Protein AF-A0A8I0BB56-F1 (afdb_monomer_lite)

Foldseek 3Di:
DDDDPDPPLDDCPPVDDPVLVVVLLVLQQVAFLVLVCPDDLSVVLSVVCVVVVNTTRNSLSVDDLVNVCPDPPDDPSSSVSSVVSNVVCVVCVVVSSVCCVLAPAQDAPPVRVVVVVVVPDDPPPDDDDDDDDDDPVVLLVVLLVLLQVLLVRVVVLLNSLLNHDVPCSLLSCCVWQVVDDLVVSCVVVVHPDSVVSCCCVPVLPLVCQLVQHQRSSYGYDPVSNVSLQVSLVLQAFAFLVSNPSHDGGDSQSSVVSSQKHWLADDPPDLQADGIGIHHNVQSVVVVVLSVLLSVVLLLDLDFDALVVSLVPDDPVCSVVSVSNLVRRPQWDQDPRHIHGNLLSRDDPLSNLSNVQVVVAPDWAFPVRSQVVSCVRNVDGDPDDDPCVSCVSPVQWDDDPNGTIHRHDPVPDD

Sequence (413 aa):
MYHTLFPDFFSFDDGRSQEQALRLNEALQQVELALLDTHAERRAVLRRLAALGVTNAWQLLQLQHEEVAEWPGVGPAFLSVLDEMREEVHRAPEQLVDTWRREWATLTFPDDMEEETHIALSDADSAEEVPEKKSTDTEHECLSAEACEVERTLAALLHTLLHRRPVGAGVLRRYFLEGLPVSTIVRVEGLASRAAVHRVVDRQCLRPLLSGEALHGLQLSAAFLAKLEQLRGRLMFCPSTVLERLHTMLPERFLRFLHLTLLCRTTAETQWGGDLIVPRHAVLRARRLLRHTMQQLQWQPDFVKGTHLAAQLHSSDASWLQPLLHRHPWVERNAEGYRLRSEQLQYDVCRTARILCDAAGVPCSLQEVRFAYECRYLERPKRLSLSGVQARFPQISTEDDRLWQWKNTSDAP

Structure (mmCIF, N/CA/C/O backbone):
data_AF-A0A8I0BB56-F1
#
_entry.id   AF-A0A8I0BB56-F1
#
loop_
_atom_site.group_PDB
_atom_site.id
_atom_site.type_symbol
_atom_site.label_atom_id
_atom_site.label_alt_id
_atom_site.label_comp_id
_atom_site.label_asym_id
_atom_site.label_entity_id
_atom_site.label_seq_id
_atom_site.pdbx_PDB_ins_code
_atom_site.Cartn_x
_atom_site.Cartn_y
_atom_site.Cartn_z
_atom_site.occupancy
_atom_site.B_iso_or_equiv
_atom_site.auth_seq_id
_atom_site.auth_comp_id
_atom_site.auth_asym_id
_atom_site.auth_atom_id
_atom_site.pdbx_PDB_model_num
ATOM 1 N N . MET A 1 1 ? -3.321 14.344 64.782 1.00 32.84 1 MET A N 1
ATOM 2 C CA . MET A 1 1 ? -3.413 13.520 63.561 1.00 32.84 1 MET A CA 1
ATOM 3 C C . MET A 1 1 ? -3.124 14.442 62.397 1.00 32.84 1 MET A C 1
ATOM 5 O O . MET A 1 1 ? -3.827 15.430 62.249 1.00 32.84 1 MET A O 1
ATOM 9 N N . TYR A 1 2 ? -2.012 14.221 61.701 1.00 26.52 2 TYR A N 1
ATOM 10 C CA . TYR A 1 2 ? -1.598 15.056 60.577 1.00 26.52 2 TYR A CA 1
ATOM 11 C C . TYR A 1 2 ? -2.437 14.688 59.353 1.00 26.52 2 TYR A C 1
ATOM 13 O O . TYR A 1 2 ? -2.453 13.528 58.958 1.00 26.52 2 TYR A O 1
ATOM 21 N N . HIS A 1 3 ? -3.136 15.672 58.790 1.00 28.61 3 HIS A N 1
ATOM 22 C CA . HIS A 1 3 ? -3.722 15.585 57.458 1.00 28.61 3 HIS A CA 1
ATOM 23 C C . HIS A 1 3 ? -2.579 15.573 56.435 1.00 28.61 3 HIS A C 1
ATOM 25 O O . HIS A 1 3 ? -1.840 16.554 56.325 1.00 28.61 3 HIS A O 1
ATOM 31 N N . THR A 1 4 ? -2.408 14.473 55.709 1.00 31.55 4 THR A N 1
ATOM 32 C CA . THR A 1 4 ? -1.645 14.465 54.460 1.00 31.55 4 THR A CA 1
ATOM 33 C C . THR A 1 4 ? -2.432 15.283 53.429 1.00 31.55 4 THR A C 1
ATOM 35 O O . THR A 1 4 ? -3.632 15.104 53.252 1.00 31.55 4 THR A O 1
ATOM 38 N N . LEU A 1 5 ? -1.769 16.254 52.789 1.00 31.20 5 LEU A N 1
ATOM 39 C CA . LEU A 1 5 ? -2.346 17.193 51.806 1.00 31.20 5 LEU A CA 1
ATOM 40 C C . LEU A 1 5 ? -2.706 16.541 50.456 1.00 31.20 5 LEU A C 1
ATOM 42 O O . LEU A 1 5 ? -3.017 17.238 49.494 1.00 31.20 5 LEU A O 1
ATOM 46 N N . PHE A 1 6 ? -2.671 15.215 50.388 1.00 39.22 6 PHE A N 1
ATOM 47 C CA . PHE A 1 6 ? -3.023 14.431 49.219 1.00 39.22 6 PHE A CA 1
ATOM 48 C C . PHE A 1 6 ? -3.927 13.304 49.702 1.00 39.22 6 PHE A C 1
ATOM 50 O O . PHE A 1 6 ? -3.526 12.575 50.609 1.00 39.22 6 PHE A O 1
ATOM 57 N N . PRO A 1 7 ? -5.152 13.176 49.175 1.00 39.34 7 PRO A N 1
ATOM 58 C CA . PRO A 1 7 ? -5.977 12.046 49.534 1.00 39.34 7 PRO A CA 1
ATOM 59 C C . PRO A 1 7 ? -5.348 10.780 48.933 1.00 39.34 7 PRO A C 1
ATOM 61 O O . PRO A 1 7 ? -5.180 10.667 47.717 1.00 39.34 7 PRO A O 1
ATOM 64 N N . ASP A 1 8 ? -4.953 9.867 49.819 1.00 43.56 8 ASP A N 1
ATOM 65 C CA . ASP A 1 8 ? -4.292 8.588 49.548 1.00 43.56 8 ASP A CA 1
ATOM 66 C C . ASP A 1 8 ? -5.237 7.605 48.817 1.00 43.56 8 ASP A C 1
ATOM 68 O O . ASP A 1 8 ? -5.631 6.579 49.360 1.00 43.56 8 ASP A O 1
ATOM 72 N N . PHE A 1 9 ? -5.657 7.916 47.585 1.00 48.09 9 PHE A N 1
ATOM 73 C CA . PHE A 1 9 ? -6.531 7.032 46.789 1.00 48.09 9 PHE A CA 1
ATOM 74 C C . PHE A 1 9 ? -5.767 5.951 46.009 1.00 48.09 9 PHE A C 1
ATOM 76 O O . PHE A 1 9 ? -6.358 4.963 45.580 1.00 48.09 9 PHE A O 1
ATOM 83 N N . PHE A 1 10 ? -4.452 6.112 45.875 1.00 45.22 10 PHE A N 1
ATOM 84 C CA . PHE A 1 10 ? -3.516 5.077 45.451 1.00 45.22 10 PHE A CA 1
ATOM 85 C C . PHE A 1 10 ? -2.327 5.149 46.404 1.00 45.22 10 PHE A C 1
ATOM 87 O O . PHE A 1 10 ? -1.354 5.855 46.137 1.00 45.22 10 PHE A O 1
ATOM 94 N N . SER A 1 11 ? -2.423 4.477 47.554 1.00 43.72 11 SER A N 1
ATOM 95 C CA . SER A 1 11 ? -1.233 4.195 48.349 1.00 43.72 11 SER A CA 1
ATOM 96 C C . SER A 1 11 ? -0.202 3.528 47.435 1.00 43.72 11 SER A C 1
ATOM 98 O O . SER A 1 11 ? -0.534 2.704 46.579 1.00 43.72 11 SER A O 1
ATOM 100 N N . PHE A 1 12 ? 1.053 3.947 47.562 1.00 48.66 12 PHE A N 1
ATOM 101 C CA . PHE A 1 12 ? 2.205 3.482 46.787 1.00 48.66 12 PHE A CA 1
ATOM 102 C C . PHE A 1 12 ? 2.574 2.012 47.093 1.00 48.66 12 PHE A C 1
ATOM 104 O O . PHE A 1 12 ? 3.752 1.673 47.186 1.00 48.66 12 PHE A O 1
ATOM 111 N N . ASP A 1 13 ? 1.591 1.134 47.287 1.00 45.81 13 ASP A N 1
ATOM 112 C CA . ASP A 1 13 ? 1.791 -0.191 47.876 1.00 45.81 13 ASP A CA 1
ATOM 113 C C . ASP A 1 13 ? 2.403 -1.215 46.901 1.00 45.81 13 ASP A C 1
ATOM 115 O O . ASP A 1 13 ? 2.943 -2.221 47.349 1.00 45.81 13 ASP A O 1
ATOM 119 N N . ASP A 1 14 ? 2.452 -0.920 45.594 1.00 48.44 14 ASP A N 1
ATOM 120 C CA . ASP A 1 14 ? 2.966 -1.836 44.557 1.00 48.44 14 ASP A CA 1
ATOM 121 C C . ASP A 1 14 ? 4.211 -1.313 43.806 1.00 48.44 14 ASP A C 1
ATOM 123 O O . ASP A 1 14 ? 4.404 -1.591 42.623 1.00 48.44 14 ASP A O 1
ATOM 127 N N . GLY A 1 15 ? 5.068 -0.505 44.443 1.00 53.84 15 GLY A N 1
ATOM 128 C CA . GLY A 1 15 ? 6.354 -0.098 43.841 1.00 53.84 15 GLY A CA 1
ATOM 129 C C . GLY A 1 15 ? 6.249 0.791 42.589 1.00 53.84 15 GLY A C 1
ATOM 130 O O . GLY A 1 15 ? 7.219 0.919 41.841 1.00 53.84 15 GLY A O 1
ATOM 131 N N . ARG A 1 16 ? 5.086 1.413 42.358 1.00 60.41 16 ARG A N 1
ATOM 132 C CA . ARG A 1 16 ? 4.836 2.337 41.240 1.00 60.41 16 ARG A CA 1
ATOM 133 C C . ARG A 1 16 ? 5.519 3.687 41.464 1.00 60.41 16 ARG A C 1
ATOM 135 O O . ARG A 1 16 ? 5.542 4.205 42.582 1.00 60.41 16 ARG A O 1
ATOM 142 N N . SER A 1 17 ? 6.025 4.296 40.392 1.00 69.88 17 SER A N 1
ATOM 143 C CA . SER A 1 17 ? 6.533 5.670 40.453 1.00 69.88 17 SER A CA 1
ATOM 144 C C . SER A 1 17 ? 5.382 6.683 40.546 1.00 69.88 17 SER A C 1
ATOM 146 O O . SER A 1 17 ? 4.260 6.431 40.102 1.00 69.88 17 SER A O 1
ATOM 148 N N . GLN A 1 18 ? 5.658 7.866 41.098 1.00 68.50 18 GLN A N 1
ATOM 149 C CA . GLN A 1 18 ? 4.681 8.959 41.179 1.00 68.50 18 GLN A CA 1
ATOM 150 C C . GLN A 1 18 ? 4.145 9.368 39.794 1.00 68.50 18 GLN A C 1
ATOM 152 O O . GLN A 1 18 ? 2.964 9.674 39.650 1.00 68.50 18 GLN A O 1
ATOM 157 N N . GLU A 1 19 ? 4.992 9.321 38.765 1.00 71.75 19 GLU A N 1
ATOM 158 C CA . GLU A 1 19 ? 4.602 9.620 37.384 1.00 71.75 19 GLU A CA 1
ATOM 159 C C . GLU A 1 19 ? 3.628 8.580 36.817 1.00 71.75 19 GLU A C 1
ATOM 161 O O . GLU A 1 19 ? 2.664 8.941 36.144 1.00 71.75 19 GLU A O 1
ATOM 166 N N . GLN A 1 20 ? 3.833 7.296 37.125 1.00 69.50 20 GLN A N 1
ATOM 167 C CA . GLN A 1 20 ? 2.935 6.221 36.696 1.00 69.50 20 GLN A CA 1
ATOM 168 C C . GLN A 1 20 ? 1.544 6.366 37.327 1.00 69.50 20 GLN A C 1
ATOM 170 O O . GLN A 1 20 ? 0.538 6.212 36.636 1.00 69.50 20 GLN A O 1
ATOM 175 N N . ALA A 1 21 ? 1.476 6.719 38.614 1.00 69.81 21 ALA A N 1
ATOM 176 C CA . ALA A 1 21 ? 0.208 6.937 39.310 1.00 69.81 21 ALA A CA 1
ATOM 177 C C . ALA A 1 21 ? -0.572 8.140 38.746 1.00 69.81 21 ALA A C 1
ATOM 179 O O . ALA A 1 21 ? -1.786 8.059 38.565 1.00 69.81 21 ALA A O 1
ATOM 180 N N . LEU A 1 22 ? 0.115 9.242 38.418 1.00 77.81 22 LEU A N 1
ATOM 181 C CA . LEU A 1 22 ? -0.515 10.412 37.796 1.00 77.81 22 LEU A CA 1
ATOM 182 C C . LEU A 1 22 ? -1.106 10.077 36.420 1.00 77.81 22 LEU A C 1
ATOM 184 O O . LEU A 1 22 ? -2.276 10.372 36.181 1.00 77.81 22 LEU A O 1
ATOM 188 N N . ARG A 1 23 ? -0.349 9.383 35.561 1.00 75.62 23 ARG A N 1
ATOM 189 C CA . ARG A 1 23 ? -0.828 8.954 34.234 1.00 75.62 23 ARG A CA 1
ATOM 190 C C . ARG A 1 23 ? -2.027 8.012 34.322 1.00 75.62 23 ARG A C 1
ATOM 192 O O . ARG A 1 23 ? -2.961 8.124 33.532 1.00 75.62 23 ARG A O 1
ATOM 199 N N . LEU A 1 24 ? -2.024 7.092 35.288 1.00 80.62 24 LEU A N 1
ATOM 200 C CA . LEU A 1 24 ? -3.152 6.189 35.512 1.00 80.62 24 LEU A CA 1
ATOM 201 C C . LEU A 1 24 ? -4.412 6.961 35.928 1.00 80.62 24 LEU A C 1
ATOM 203 O O . LEU A 1 24 ? -5.495 6.691 35.413 1.00 80.62 24 LEU A O 1
ATOM 207 N N . ASN A 1 25 ? -4.274 7.956 36.807 1.00 82.81 25 ASN A N 1
ATOM 208 C CA . ASN A 1 25 ? -5.393 8.800 37.227 1.00 82.81 25 ASN A CA 1
ATOM 209 C C . ASN A 1 25 ? -5.951 9.628 36.063 1.00 82.81 25 ASN A C 1
ATOM 211 O O . ASN A 1 25 ? -7.168 9.709 35.903 1.00 82.81 25 ASN A O 1
ATOM 215 N N . GLU A 1 26 ? -5.081 10.205 35.231 1.00 83.69 26 GLU A N 1
ATOM 216 C CA . GLU A 1 26 ? -5.479 10.913 34.008 1.00 83.69 26 GLU A CA 1
ATOM 217 C C . GLU A 1 26 ? -6.231 9.987 33.042 1.00 83.69 26 GLU A C 1
ATOM 219 O O . GLU A 1 26 ? -7.280 10.362 32.517 1.00 83.69 26 GLU A O 1
ATOM 224 N N . ALA A 1 27 ? -5.769 8.745 32.869 1.00 81.38 27 ALA A N 1
ATOM 225 C CA . ALA A 1 27 ? -6.462 7.759 32.046 1.00 81.38 27 ALA A CA 1
ATOM 226 C C . ALA A 1 27 ? -7.842 7.387 32.621 1.00 81.38 27 ALA A C 1
ATOM 228 O O . ALA A 1 27 ? -8.830 7.369 31.887 1.00 81.38 27 ALA A O 1
ATOM 229 N N . LEU A 1 28 ? -7.954 7.160 33.936 1.00 85.81 28 LEU A N 1
ATOM 230 C CA . LEU A 1 28 ? -9.226 6.845 34.607 1.00 85.81 28 LEU A CA 1
ATOM 231 C C . LEU A 1 28 ? -10.255 7.985 34.538 1.00 85.81 28 LEU A C 1
ATOM 233 O O . LEU A 1 28 ? -11.456 7.731 34.649 1.00 85.81 28 LEU A O 1
ATOM 237 N N . GLN A 1 29 ? -9.823 9.234 34.336 1.00 87.75 29 GLN A N 1
ATOM 238 C CA . GLN A 1 29 ? -10.734 10.357 34.086 1.00 87.75 29 GLN A CA 1
ATOM 239 C C . GLN A 1 29 ? -11.405 10.280 32.708 1.00 87.75 29 GLN A C 1
ATOM 241 O O . GLN A 1 29 ? -12.493 10.832 32.537 1.00 87.75 29 GLN A O 1
ATOM 246 N N . GLN A 1 30 ? -10.788 9.592 31.745 1.00 84.94 30 GLN A N 1
ATOM 247 C CA . GLN A 1 30 ? -11.339 9.392 30.401 1.00 84.94 30 GLN A CA 1
ATOM 248 C C . GLN A 1 30 ? -12.218 8.135 30.296 1.00 84.94 30 GLN A C 1
ATOM 250 O O . GLN A 1 30 ? -13.041 8.034 29.386 1.00 84.94 30 GLN A O 1
ATOM 255 N N . VAL A 1 31 ? -12.083 7.189 31.232 1.00 85.56 31 VAL A N 1
ATOM 256 C CA . VAL A 1 31 ? -12.896 5.965 31.265 1.00 85.56 31 VAL A CA 1
ATOM 257 C C . VAL A 1 31 ? -14.319 6.288 31.719 1.00 85.56 31 VAL A C 1
ATOM 259 O O . VAL A 1 31 ? -14.570 6.527 32.902 1.00 85.56 31 VAL A O 1
ATOM 262 N N . GLU A 1 32 ? -15.266 6.259 30.783 1.00 86.88 32 GLU A N 1
ATOM 263 C CA . GLU A 1 32 ? -16.692 6.407 31.081 1.00 86.88 32 GLU A CA 1
ATOM 264 C C . GLU A 1 32 ? -17.216 5.244 31.934 1.00 86.88 32 GLU A C 1
ATOM 266 O O . GLU A 1 32 ? -16.917 4.073 31.690 1.00 86.88 32 GLU A O 1
ATOM 271 N N . LEU A 1 33 ? -18.094 5.553 32.893 1.00 86.19 33 LEU A N 1
ATOM 272 C CA . LEU A 1 33 ? -18.685 4.537 33.772 1.00 86.19 33 LEU A CA 1
ATOM 273 C C . LEU A 1 33 ? -19.583 3.523 33.050 1.00 86.19 33 LEU A C 1
ATOM 275 O O . LEU A 1 33 ? -19.892 2.472 33.611 1.00 86.19 33 LEU A O 1
ATOM 279 N N . ALA A 1 34 ? -19.988 3.813 31.810 1.00 85.31 34 ALA A N 1
ATOM 280 C CA . ALA A 1 34 ? -20.748 2.890 30.972 1.00 85.31 34 ALA A CA 1
ATOM 281 C C . ALA A 1 34 ? -20.025 1.547 30.762 1.00 85.31 34 ALA A C 1
ATOM 283 O O . ALA A 1 34 ? -20.687 0.530 30.568 1.00 85.31 34 ALA A O 1
ATOM 284 N N . LEU A 1 35 ? -18.691 1.520 30.877 1.00 84.69 35 LEU A N 1
ATOM 285 C CA . LEU A 1 35 ? -17.890 0.296 30.807 1.00 84.69 35 LEU A CA 1
ATOM 286 C C . LEU A 1 35 ? -18.240 -0.717 31.918 1.00 84.69 35 LEU A C 1
ATOM 288 O O . LEU A 1 35 ? -18.097 -1.919 31.724 1.00 84.69 35 LEU A O 1
ATOM 292 N N . LEU A 1 36 ? -18.731 -0.243 33.069 1.00 85.31 36 LEU A N 1
ATOM 293 C CA . LEU A 1 36 ? -19.100 -1.078 34.219 1.00 85.31 36 LEU A CA 1
ATOM 294 C C . LEU A 1 36 ? -20.556 -1.586 34.157 1.00 85.31 36 LEU A C 1
ATOM 296 O O . LEU A 1 36 ? -21.011 -2.267 35.083 1.00 85.31 36 LEU A O 1
ATOM 300 N N . ASP A 1 37 ? -21.309 -1.269 33.094 1.00 86.44 37 ASP A N 1
ATOM 301 C CA . ASP A 1 37 ? -22.708 -1.684 32.914 1.00 86.44 37 ASP A CA 1
ATOM 302 C C . ASP A 1 37 ? -22.826 -3.175 32.550 1.00 86.44 37 ASP A C 1
ATOM 304 O O . ASP A 1 37 ? -23.036 -3.554 31.398 1.00 86.44 37 ASP A O 1
ATOM 308 N N . THR A 1 38 ? -22.707 -4.045 33.555 1.00 86.00 38 THR A N 1
ATOM 309 C CA . THR A 1 38 ? -22.791 -5.502 33.359 1.00 86.00 38 THR A CA 1
ATOM 310 C C . THR A 1 38 ? -24.190 -6.068 33.615 1.00 86.00 38 THR A C 1
ATOM 312 O O . THR A 1 38 ? -24.606 -7.023 32.959 1.00 86.00 38 THR A O 1
ATOM 315 N N . HIS A 1 39 ? -24.961 -5.487 34.539 1.00 88.19 39 HIS A N 1
ATOM 316 C CA . HIS A 1 39 ? -26.281 -5.993 34.930 1.00 88.19 39 HIS A CA 1
ATOM 317 C C . HIS A 1 39 ? -27.225 -4.885 35.426 1.00 88.19 39 HIS A C 1
ATOM 319 O O . HIS A 1 39 ? -26.830 -3.740 35.632 1.00 88.19 39 HIS A O 1
ATOM 325 N N . ALA A 1 40 ? -28.512 -5.218 35.588 1.00 88.00 40 ALA A N 1
ATOM 326 C CA . ALA A 1 40 ? -29.581 -4.238 35.804 1.00 88.00 40 ALA A CA 1
ATOM 327 C C . ALA A 1 40 ? -29.408 -3.372 37.068 1.00 88.00 40 ALA A C 1
ATOM 329 O O . ALA A 1 40 ? -29.762 -2.191 37.036 1.00 88.00 40 ALA A O 1
ATOM 330 N N . GLU A 1 41 ? -28.861 -3.938 38.148 1.00 88.00 41 GLU A N 1
ATOM 331 C CA . GLU A 1 41 ? -28.616 -3.236 39.416 1.00 88.00 41 GLU A CA 1
ATOM 332 C C . GLU A 1 41 ? -27.518 -2.182 39.254 1.00 88.00 41 GLU A C 1
ATOM 334 O O . GLU A 1 41 ? -27.781 -0.998 39.478 1.00 88.00 41 GLU A O 1
ATOM 339 N N . ARG A 1 42 ? -26.350 -2.561 38.711 1.00 91.62 42 ARG A N 1
ATOM 340 C CA . ARG A 1 42 ? -25.307 -1.603 38.300 1.00 91.62 42 ARG A CA 1
ATOM 341 C C . ARG A 1 42 ? -25.857 -0.531 37.371 1.00 91.62 42 ARG A C 1
ATOM 343 O O . ARG A 1 42 ? -25.647 0.650 37.606 1.00 91.62 42 ARG A O 1
ATOM 350 N N . ARG A 1 43 ? -26.669 -0.899 36.381 1.00 89.88 43 ARG A N 1
ATOM 351 C CA . ARG A 1 43 ? -27.285 0.057 35.447 1.00 89.88 43 ARG A CA 1
ATOM 352 C C . ARG A 1 43 ? -28.207 1.074 36.126 1.00 89.88 43 ARG A C 1
ATOM 354 O O . ARG A 1 43 ? -28.395 2.181 35.619 1.00 89.88 43 ARG A O 1
ATOM 361 N N . ALA A 1 44 ? -28.853 0.710 37.233 1.00 88.62 44 ALA A N 1
ATOM 362 C CA . ALA A 1 44 ? -29.650 1.637 38.035 1.00 88.62 44 ALA A CA 1
ATOM 363 C C . ALA A 1 44 ? -28.752 2.585 38.847 1.00 88.62 44 ALA A C 1
ATOM 365 O O . ALA A 1 44 ? -29.003 3.793 38.852 1.00 88.62 44 ALA A O 1
ATOM 366 N N . VAL A 1 45 ? -27.682 2.056 39.450 1.00 90.69 45 VAL A N 1
ATOM 367 C CA . VAL A 1 45 ? -26.675 2.843 40.178 1.00 90.69 45 VAL A CA 1
ATOM 368 C C . VAL A 1 45 ? -25.973 3.832 39.245 1.00 90.69 45 VAL A C 1
ATOM 370 O O . VAL A 1 45 ? -25.972 5.028 39.520 1.00 90.69 45 VAL A O 1
ATOM 373 N N . LEU A 1 46 ? -25.488 3.378 38.089 1.00 91.62 46 LEU A N 1
ATOM 374 C CA . LEU A 1 46 ? -24.825 4.197 37.070 1.00 91.62 46 LEU A CA 1
ATOM 375 C C . LEU A 1 46 ? -25.703 5.352 36.575 1.00 91.62 46 LEU A C 1
ATOM 377 O O . LEU A 1 46 ? -25.238 6.484 36.473 1.00 91.62 46 LEU A O 1
ATOM 381 N N . ARG A 1 47 ? -26.998 5.108 36.328 1.00 89.31 47 ARG A N 1
ATOM 382 C CA . ARG A 1 47 ? -27.944 6.173 35.945 1.00 89.31 47 ARG A CA 1
ATOM 383 C C . ARG A 1 47 ? -28.092 7.238 37.028 1.00 89.31 47 ARG A C 1
ATOM 385 O O . ARG A 1 47 ? -28.226 8.419 36.712 1.00 89.31 47 ARG A O 1
ATOM 392 N N . ARG A 1 48 ? -28.087 6.832 38.298 1.00 88.88 48 ARG A N 1
ATOM 393 C CA . ARG A 1 48 ? -28.169 7.759 39.431 1.00 88.88 48 ARG A CA 1
ATOM 394 C C . ARG A 1 48 ? -26.863 8.531 39.619 1.00 88.88 48 ARG A C 1
ATOM 396 O O . ARG A 1 48 ? -26.934 9.736 39.818 1.00 88.88 48 ARG A O 1
ATOM 403 N N . LEU A 1 49 ? -25.713 7.866 39.502 1.00 90.50 49 LEU A N 1
ATOM 404 C CA . LEU A 1 49 ? -24.387 8.491 39.523 1.00 90.50 49 LEU A CA 1
ATOM 405 C C . LEU A 1 49 ? -24.255 9.554 38.423 1.00 90.50 49 LEU A C 1
ATOM 407 O O . LEU A 1 49 ? -23.903 10.694 38.717 1.00 90.50 49 LEU A O 1
ATOM 411 N N . ALA A 1 50 ? -24.672 9.230 37.196 1.00 89.06 50 ALA A N 1
ATOM 412 C CA . ALA A 1 50 ? -24.695 10.177 36.084 1.00 89.06 50 ALA A CA 1
ATOM 413 C C . ALA A 1 50 ? -25.604 11.388 36.362 1.00 89.06 50 ALA A C 1
ATOM 415 O O . ALA A 1 50 ? -25.230 12.523 36.074 1.00 89.06 50 ALA A O 1
ATOM 416 N N . ALA A 1 51 ? -26.775 11.177 36.979 1.00 87.81 51 ALA A N 1
ATOM 417 C CA . ALA A 1 51 ? -27.675 12.266 37.378 1.00 87.81 51 ALA A CA 1
ATOM 418 C C . ALA A 1 51 ? -27.079 13.190 38.459 1.00 87.81 51 ALA A C 1
ATOM 420 O O . ALA A 1 51 ? -27.530 14.323 38.608 1.00 87.81 51 ALA A O 1
ATOM 421 N N . LEU A 1 52 ? -26.078 12.710 39.199 1.00 86.69 52 LEU A N 1
ATOM 422 C CA . LEU A 1 52 ? -25.351 13.450 40.232 1.00 86.69 52 LEU A CA 1
ATOM 423 C C . LEU A 1 52 ? -24.005 14.000 39.728 1.00 86.69 52 LEU A C 1
ATOM 425 O O . LEU A 1 52 ? -23.240 14.553 40.511 1.00 86.69 52 LEU A O 1
ATOM 429 N N . GLY A 1 53 ? -23.726 13.884 38.425 1.00 85.19 53 GLY A N 1
ATOM 430 C CA . GLY A 1 53 ? -22.522 14.428 37.791 1.00 85.19 53 GLY A CA 1
ATOM 431 C C . GLY A 1 53 ? -21.285 13.530 37.871 1.00 85.19 53 GLY A C 1
ATOM 432 O O . GLY A 1 53 ? -20.211 13.956 37.453 1.00 85.19 53 GLY A O 1
ATOM 433 N N . VAL A 1 54 ? -21.420 12.295 38.363 1.00 88.94 54 VAL A N 1
ATOM 434 C CA . VAL A 1 54 ? -20.344 11.295 38.376 1.00 88.94 54 VAL A CA 1
ATOM 435 C C . VAL A 1 54 ? -20.387 10.532 37.053 1.00 88.94 54 VAL A C 1
ATOM 437 O O . VAL A 1 54 ? -21.352 9.824 36.763 1.00 88.94 54 VAL A O 1
ATOM 440 N N . THR A 1 55 ? -19.359 10.705 36.228 1.00 86.50 55 THR A N 1
ATOM 441 C CA . THR A 1 55 ? -19.357 10.280 34.815 1.00 86.50 55 THR A CA 1
ATOM 442 C C . THR A 1 55 ? -18.188 9.377 34.434 1.00 86.50 55 THR A C 1
ATOM 444 O O . THR A 1 55 ? -18.305 8.624 33.465 1.00 86.50 55 THR A O 1
ATOM 447 N N . ASN A 1 56 ? -17.100 9.379 35.210 1.00 89.75 56 ASN A N 1
ATOM 448 C CA . ASN A 1 56 ? -15.905 8.585 34.926 1.00 89.75 56 ASN A CA 1
ATOM 449 C C . ASN A 1 56 ? -15.428 7.742 36.119 1.00 89.75 56 ASN A C 1
ATOM 451 O O . ASN A 1 56 ? -15.845 7.947 37.264 1.00 89.75 56 ASN A O 1
ATOM 455 N N . ALA A 1 57 ? -14.553 6.777 35.827 1.00 88.12 57 ALA A N 1
ATOM 456 C CA . ALA A 1 57 ? -14.007 5.844 36.808 1.00 88.12 57 ALA A CA 1
ATOM 457 C C . ALA A 1 57 ? -13.225 6.561 37.919 1.00 88.12 57 ALA A C 1
ATOM 459 O O . ALA A 1 57 ? -13.339 6.187 39.082 1.00 88.12 57 ALA A O 1
ATOM 460 N N . TRP A 1 58 ? -12.495 7.635 37.598 1.00 88.06 58 TRP A N 1
ATOM 461 C CA . TRP A 1 58 ? -11.790 8.432 38.606 1.00 88.06 58 TRP A CA 1
ATOM 462 C C . TRP A 1 58 ? -12.740 9.053 39.639 1.00 88.06 58 TRP A C 1
ATOM 464 O O . TRP A 1 58 ? -12.531 8.896 40.839 1.00 88.06 58 TRP A O 1
ATOM 474 N N . GLN A 1 59 ? -13.813 9.714 39.199 1.00 89.44 59 GLN A N 1
ATOM 475 C CA . GLN A 1 59 ? -14.808 10.323 40.088 1.00 89.44 59 GLN A CA 1
ATOM 476 C C . GLN A 1 59 ? -15.505 9.283 40.969 1.00 89.44 59 GLN A C 1
ATOM 478 O O . GLN A 1 59 ? -15.789 9.571 42.126 1.00 89.44 59 GLN A O 1
ATOM 483 N N . LEU A 1 60 ? -15.746 8.075 40.449 1.00 89.25 60 LEU A N 1
ATOM 484 C CA . LEU A 1 60 ? -16.294 6.962 41.228 1.00 89.25 60 LEU A CA 1
ATOM 485 C C . LEU A 1 60 ? -15.381 6.580 42.404 1.00 89.25 60 LEU A C 1
ATOM 487 O O . LEU A 1 60 ? -15.878 6.327 43.501 1.00 89.25 60 LEU A O 1
ATOM 491 N N . LEU A 1 61 ? -14.060 6.561 42.198 1.00 87.50 61 LEU A N 1
ATOM 492 C CA . LEU A 1 61 ? -13.097 6.244 43.258 1.00 87.50 61 LEU A CA 1
ATOM 493 C C . LEU A 1 61 ? -13.071 7.309 44.365 1.00 87.50 61 LEU A C 1
ATOM 495 O O . LEU A 1 61 ? -12.899 6.960 45.533 1.00 87.50 61 LEU A O 1
ATOM 499 N N . GLN A 1 62 ? -13.299 8.576 44.004 1.00 85.81 62 GLN A N 1
ATOM 500 C CA . GLN A 1 62 ? -13.306 9.719 44.927 1.00 85.81 62 GLN A CA 1
ATOM 501 C C . GLN A 1 62 ? -14.516 9.748 45.873 1.00 85.81 62 GLN A C 1
ATOM 503 O O . GLN A 1 62 ? -14.476 10.445 46.885 1.00 85.81 62 GLN A O 1
ATOM 508 N N . LEU A 1 63 ? -15.592 9.019 45.562 1.00 87.00 63 LEU A N 1
ATOM 509 C CA . LEU A 1 63 ? -16.791 8.990 46.398 1.00 87.00 63 LEU A CA 1
ATOM 510 C C . LEU A 1 63 ? -16.514 8.276 47.721 1.00 87.00 63 LEU A C 1
ATOM 512 O O . LEU A 1 63 ? -16.099 7.117 47.722 1.00 87.00 63 LEU A O 1
ATOM 516 N N . GLN A 1 64 ? -16.800 8.924 48.851 1.00 84.38 64 GLN A N 1
ATOM 517 C CA . GLN A 1 64 ? -16.736 8.257 50.148 1.00 84.38 64 GLN A CA 1
ATOM 518 C C . GLN A 1 64 ? -18.050 7.542 50.466 1.00 84.38 64 GLN A C 1
ATOM 520 O O . GLN A 1 64 ? -19.136 8.069 50.230 1.00 84.38 64 GLN A O 1
ATOM 525 N N . HIS A 1 65 ? -17.950 6.339 51.037 1.00 84.94 65 HIS A N 1
ATOM 526 C CA . HIS A 1 65 ? -19.118 5.527 51.390 1.00 84.94 65 HIS A CA 1
ATOM 527 C C . HIS A 1 65 ? -20.079 6.287 52.319 1.00 84.94 65 HIS A C 1
ATOM 529 O O . HIS A 1 65 ? -21.287 6.297 52.091 1.00 84.94 65 HIS A O 1
ATOM 535 N N . GLU A 1 66 ? -19.533 6.964 53.333 1.00 84.50 66 GLU A N 1
ATOM 536 C CA . GLU A 1 66 ? -20.303 7.728 54.321 1.00 84.50 66 GLU A CA 1
ATOM 537 C C . GLU A 1 66 ? -21.041 8.913 53.680 1.00 84.50 66 GLU A C 1
ATOM 539 O O . GLU A 1 66 ? -22.228 9.103 53.927 1.00 84.50 66 GLU A O 1
ATOM 544 N N . GLU A 1 67 ? -20.385 9.647 52.775 1.00 84.81 67 GLU A N 1
ATOM 545 C CA . GLU A 1 67 ? -20.981 10.787 52.064 1.00 84.81 67 GLU A CA 1
ATOM 546 C C . GLU A 1 67 ? -22.127 10.359 51.139 1.00 84.81 67 GLU A C 1
ATOM 548 O O . GLU A 1 67 ? -23.155 11.033 51.043 1.00 84.81 67 GLU A O 1
ATOM 553 N N . VAL A 1 68 ? -21.971 9.221 50.457 1.00 86.69 68 VAL A N 1
ATOM 554 C CA . VAL A 1 68 ? -22.995 8.701 49.543 1.00 86.69 68 VAL A CA 1
ATOM 555 C C . VAL A 1 68 ? -24.181 8.106 50.304 1.00 86.69 68 VAL A C 1
ATOM 557 O O . VAL A 1 68 ? -25.312 8.165 49.817 1.00 86.69 68 VAL A O 1
ATOM 560 N N . ALA A 1 69 ? -23.966 7.573 51.510 1.00 87.25 69 ALA A N 1
ATOM 561 C CA . ALA A 1 69 ? -25.035 7.051 52.359 1.00 87.25 69 ALA A CA 1
ATOM 562 C C . ALA A 1 69 ? -26.036 8.137 52.798 1.00 87.25 69 ALA A C 1
ATOM 564 O O . ALA A 1 69 ? -27.208 7.834 53.024 1.00 87.25 69 ALA A O 1
ATOM 565 N N . GLU A 1 70 ? -25.604 9.399 52.868 1.00 88.06 70 GLU A N 1
ATOM 566 C CA . GLU A 1 70 ? -26.458 10.545 53.209 1.00 88.06 70 GLU A CA 1
ATOM 567 C C . GLU A 1 70 ? -27.305 11.052 52.027 1.00 88.06 70 GLU A C 1
ATOM 569 O O . GLU A 1 70 ? -28.198 11.889 52.202 1.00 88.06 70 GLU A O 1
ATOM 574 N N . TRP A 1 71 ? -27.068 10.558 50.808 1.00 88.19 71 TRP A N 1
ATOM 575 C CA . TRP A 1 71 ? -27.790 11.025 49.629 1.00 88.19 71 TRP A CA 1
ATOM 576 C C . TRP A 1 71 ? -29.270 10.612 49.645 1.00 88.19 71 TRP A C 1
ATOM 578 O O . TRP A 1 71 ? -29.627 9.480 49.988 1.00 88.19 71 TRP A O 1
ATOM 588 N N . PRO A 1 72 ? -30.177 11.494 49.185 1.00 83.62 72 PRO A N 1
ATOM 589 C CA . PRO A 1 72 ? -31.606 11.225 49.229 1.00 83.62 72 PRO A CA 1
ATOM 590 C C . PRO A 1 72 ? -31.974 10.013 48.364 1.00 83.62 72 PRO A C 1
ATOM 592 O O . PRO A 1 72 ? -31.755 9.997 47.145 1.00 83.62 72 PRO A O 1
ATOM 595 N N . GLY A 1 73 ? -32.590 9.015 49.004 1.00 79.56 73 GLY A N 1
ATOM 596 C CA . GLY A 1 73 ? -33.065 7.789 48.358 1.00 79.56 73 GLY A CA 1
ATOM 597 C C . GLY A 1 73 ? -31.984 6.736 48.100 1.00 79.56 73 GLY A C 1
ATOM 598 O O . GLY A 1 73 ? -32.266 5.763 47.402 1.00 79.56 73 GLY A O 1
ATOM 599 N N . VAL A 1 74 ? -30.772 6.911 48.639 1.00 85.50 74 VAL A N 1
ATOM 600 C CA . VAL A 1 74 ? -29.743 5.866 48.667 1.00 85.50 74 VAL A CA 1
ATOM 601 C C . VAL A 1 74 ? -30.030 4.907 49.822 1.00 85.50 74 VAL A C 1
ATOM 603 O O . VAL A 1 74 ? -30.346 5.316 50.934 1.00 85.50 74 VAL A O 1
ATOM 606 N N . GLY A 1 75 ? -29.978 3.608 49.534 1.00 88.62 75 GLY A N 1
ATOM 607 C CA . GLY A 1 75 ? -30.172 2.543 50.516 1.00 88.62 75 GLY A CA 1
ATOM 608 C C . GLY A 1 75 ? -29.004 1.555 50.513 1.00 88.62 75 GLY A C 1
ATOM 609 O O . GLY A 1 75 ? -28.141 1.629 49.638 1.00 88.62 75 GLY A O 1
ATOM 610 N N . PRO A 1 76 ? -28.995 0.575 51.431 1.00 87.38 76 PRO A N 1
ATOM 611 C CA . PRO A 1 76 ? -27.885 -0.370 51.583 1.00 87.38 76 PRO A CA 1
ATOM 612 C C . PRO A 1 76 ? -27.589 -1.177 50.308 1.00 87.38 76 PRO A C 1
ATOM 614 O O . PRO A 1 76 ? -26.433 -1.456 50.014 1.00 87.38 76 PRO A O 1
ATOM 617 N N . ALA A 1 77 ? -28.611 -1.490 49.502 1.00 87.31 77 ALA A N 1
ATOM 618 C CA . ALA A 1 77 ? -28.427 -2.169 48.217 1.00 87.31 77 ALA A CA 1
ATOM 619 C C . ALA A 1 77 ? -27.670 -1.310 47.186 1.00 87.31 77 ALA A C 1
ATOM 621 O O . ALA A 1 77 ? -26.857 -1.828 46.431 1.00 87.31 77 ALA A O 1
ATOM 622 N N . PHE A 1 78 ? -27.901 0.008 47.171 1.00 91.88 78 PHE A N 1
ATOM 623 C CA . PHE A 1 78 ? -27.165 0.925 46.297 1.00 91.88 78 PHE A CA 1
ATOM 624 C C . PHE A 1 78 ? -25.694 1.009 46.713 1.00 91.88 78 PHE A C 1
ATOM 626 O O . PHE A 1 78 ? -24.819 0.921 45.858 1.00 91.88 78 PHE A O 1
ATOM 633 N N . LEU A 1 79 ? -25.435 1.149 48.019 1.00 90.69 79 LEU A N 1
ATOM 634 C CA . LEU A 1 79 ? -24.080 1.241 48.567 1.00 90.69 79 LEU A CA 1
ATOM 635 C C . LEU A 1 79 ? -23.281 -0.039 48.313 1.00 90.69 79 LEU A C 1
ATOM 637 O O . LEU A 1 79 ? -22.153 0.041 47.850 1.00 90.69 79 LEU A O 1
ATOM 641 N N . SER A 1 80 ? -23.895 -1.211 48.497 1.00 92.00 80 SER A N 1
ATOM 642 C CA . SER A 1 80 ? -23.244 -2.493 48.205 1.00 92.00 80 SER A CA 1
ATOM 643 C C . SER A 1 80 ? -22.778 -2.597 46.749 1.00 92.00 80 SER A C 1
ATOM 645 O O . SER A 1 80 ? -21.662 -3.035 46.497 1.00 92.00 80 SER A O 1
ATOM 647 N N . VAL A 1 81 ? -23.618 -2.195 45.789 1.00 90.75 81 VAL A N 1
ATOM 648 C CA . VAL A 1 81 ? -23.272 -2.236 44.357 1.00 90.75 81 VAL A CA 1
ATOM 649 C C . VAL A 1 81 ? -22.241 -1.157 44.006 1.00 90.75 81 VAL A C 1
ATOM 651 O O . VAL A 1 81 ? -21.379 -1.378 43.158 1.00 90.75 81 VAL A O 1
ATOM 654 N N . LEU A 1 82 ? -22.308 0.012 44.652 1.00 91.50 82 LEU A N 1
ATOM 655 C CA . LEU A 1 82 ? -21.308 1.069 44.508 1.00 91.50 82 LEU A CA 1
ATOM 656 C C . LEU A 1 82 ? -19.926 0.597 44.972 1.00 91.50 82 LEU A C 1
ATOM 658 O O . LEU A 1 82 ? -18.954 0.769 44.239 1.00 91.50 82 LEU A O 1
ATOM 662 N N . ASP A 1 83 ? -19.845 0.001 46.160 1.00 89.50 83 ASP A N 1
ATOM 663 C CA . ASP A 1 83 ? -18.591 -0.489 46.729 1.00 89.50 83 ASP A CA 1
ATOM 664 C C . ASP A 1 83 ? -18.023 -1.643 45.902 1.00 89.50 83 ASP A C 1
ATOM 666 O O . ASP A 1 83 ? -16.830 -1.645 45.618 1.00 89.50 83 ASP A O 1
ATOM 670 N N . GLU A 1 84 ? -18.868 -2.552 45.403 1.00 91.06 84 GLU A N 1
ATOM 671 C CA . GLU A 1 84 ? -18.446 -3.607 44.473 1.00 91.06 84 GLU A CA 1
ATOM 672 C C . GLU A 1 84 ? -17.792 -3.024 43.208 1.00 91.06 84 GLU A C 1
ATOM 674 O O . GLU A 1 84 ? -16.715 -3.462 42.801 1.00 91.06 84 GLU A O 1
ATOM 679 N N . MET A 1 85 ? -18.410 -2.006 42.594 1.00 90.31 85 MET A N 1
ATOM 680 C CA . MET A 1 85 ? -17.833 -1.331 41.427 1.00 90.31 85 MET A CA 1
ATOM 681 C C . MET A 1 85 ? -16.522 -0.612 41.773 1.00 90.31 85 MET A C 1
ATOM 683 O O . MET A 1 85 ? -15.581 -0.658 40.985 1.00 90.31 85 MET A O 1
ATOM 687 N N . ARG A 1 86 ? -16.426 0.036 42.941 1.00 89.50 86 ARG A N 1
ATOM 688 C CA . ARG A 1 86 ? -15.192 0.702 43.394 1.00 89.50 86 ARG A CA 1
ATOM 689 C C . ARG A 1 86 ? -14.068 -0.301 43.638 1.00 89.50 86 ARG A C 1
ATOM 691 O O . ARG A 1 86 ? -12.948 -0.063 43.196 1.00 89.50 86 ARG A O 1
ATOM 698 N N . GLU A 1 87 ? -14.360 -1.426 44.284 1.00 87.38 87 GLU A N 1
ATOM 699 C CA . GLU A 1 87 ? -13.401 -2.513 44.492 1.00 87.38 87 GLU A CA 1
ATOM 700 C C . GLU A 1 87 ? -12.913 -3.114 43.168 1.00 87.38 87 GLU A C 1
ATOM 702 O O . GLU A 1 87 ? -11.728 -3.416 43.039 1.00 87.38 87 GLU A O 1
ATOM 707 N N . GLU A 1 88 ? -13.791 -3.268 42.172 1.00 87.19 88 GLU A N 1
ATOM 708 C CA . GLU A 1 88 ? -13.417 -3.743 40.834 1.00 87.19 88 GLU A CA 1
ATOM 709 C C . GLU A 1 88 ? -12.407 -2.800 40.164 1.00 87.19 88 GLU A C 1
ATOM 711 O O . GLU A 1 88 ? -11.361 -3.255 39.693 1.00 87.19 88 GLU A O 1
ATOM 716 N N . VAL A 1 89 ? -12.674 -1.488 40.189 1.00 86.00 89 VAL A N 1
ATOM 717 C CA . VAL A 1 89 ? -11.758 -0.477 39.637 1.00 86.00 89 VAL A CA 1
ATOM 718 C C . VAL A 1 89 ? -10.444 -0.429 40.425 1.00 86.00 89 VAL A C 1
ATOM 720 O O . VAL A 1 89 ? -9.379 -0.365 39.816 1.00 86.00 89 VAL A O 1
ATOM 723 N N . HIS A 1 90 ? -10.488 -0.510 41.759 1.00 83.50 90 HIS A N 1
ATOM 724 C CA . HIS A 1 90 ? -9.283 -0.526 42.598 1.00 83.50 90 HIS A CA 1
ATOM 725 C C . HIS A 1 90 ? -8.413 -1.767 42.371 1.00 83.50 90 HIS A C 1
ATOM 727 O O . HIS A 1 90 ? -7.188 -1.666 42.399 1.00 83.50 90 HIS A O 1
ATOM 733 N N . ARG A 1 91 ? -9.022 -2.936 42.140 1.00 83.56 91 ARG A N 1
ATOM 734 C CA . ARG A 1 91 ? -8.295 -4.203 41.985 1.00 83.56 91 ARG A CA 1
ATOM 735 C C . ARG A 1 91 ? -7.473 -4.258 40.698 1.00 83.56 91 ARG A C 1
ATOM 737 O O . ARG A 1 91 ? -6.405 -4.863 40.699 1.00 83.56 91 ARG A O 1
ATOM 744 N N . ALA A 1 92 ? -7.974 -3.686 39.604 1.00 81.25 92 ALA A N 1
ATOM 745 C CA . ALA A 1 92 ? -7.329 -3.787 38.295 1.00 81.25 92 ALA A CA 1
ATOM 746 C C . ALA A 1 92 ? -7.538 -2.532 37.418 1.00 81.25 92 ALA A C 1
ATOM 748 O O . ALA A 1 92 ? -8.109 -2.624 36.327 1.00 81.25 92 ALA A O 1
ATOM 749 N N . PRO A 1 93 ? -7.048 -1.354 37.845 1.00 80.62 93 PRO A N 1
ATOM 750 C CA . PRO A 1 93 ? -7.284 -0.095 37.134 1.00 80.62 93 PRO A CA 1
ATOM 751 C C . PRO A 1 93 ? -6.645 -0.082 35.737 1.00 80.62 93 PRO A C 1
ATOM 753 O O . PRO A 1 93 ? -7.246 0.405 34.786 1.00 80.62 93 PRO A O 1
ATOM 756 N N . GLU A 1 94 ? -5.462 -0.682 35.586 1.00 81.56 94 GLU A N 1
ATOM 757 C CA . GLU A 1 94 ? -4.764 -0.812 34.299 1.00 81.56 94 GLU A CA 1
ATOM 758 C C . GLU A 1 94 ? -5.555 -1.686 33.317 1.00 81.56 94 GLU A C 1
ATOM 760 O O . GLU A 1 94 ? -5.710 -1.325 32.157 1.00 81.56 94 GLU A O 1
ATOM 765 N N . GLN A 1 95 ? -6.144 -2.791 33.789 1.00 83.56 95 GLN A N 1
ATOM 766 C CA . GLN A 1 95 ? -6.977 -3.656 32.945 1.00 83.56 95 GLN A CA 1
ATOM 767 C C . GLN A 1 95 ? -8.255 -2.943 32.493 1.00 83.56 95 GLN A C 1
ATOM 769 O O . GLN A 1 95 ? -8.708 -3.145 31.365 1.00 83.56 95 GLN A O 1
ATOM 774 N N . LEU A 1 96 ? -8.832 -2.099 33.353 1.00 84.12 96 LEU A N 1
ATOM 775 C CA . LEU A 1 96 ? -9.995 -1.285 33.011 1.00 84.12 96 LEU A CA 1
ATOM 776 C C . LEU A 1 96 ? -9.650 -0.256 31.928 1.00 84.12 96 LEU A C 1
ATOM 778 O O . LEU A 1 96 ? -10.369 -0.149 30.934 1.00 84.12 96 LEU A O 1
ATOM 782 N N . VAL A 1 97 ? -8.532 0.458 32.096 1.00 83.50 97 VAL A N 1
ATOM 783 C CA . VAL A 1 97 ? -8.018 1.416 31.105 1.00 83.50 97 VAL A CA 1
ATOM 784 C C . VAL A 1 97 ? -7.715 0.712 29.786 1.00 83.50 97 VAL A C 1
ATOM 786 O O . VAL A 1 97 ? -8.150 1.182 28.739 1.00 83.50 97 VAL A O 1
ATOM 789 N N . ASP A 1 98 ? -7.057 -0.443 29.821 1.00 82.44 98 ASP A N 1
ATOM 790 C CA . ASP A 1 98 ? -6.776 -1.260 28.642 1.00 82.44 98 ASP A CA 1
ATOM 791 C C . ASP A 1 98 ? -8.052 -1.695 27.919 1.00 82.44 98 ASP A C 1
ATOM 793 O O . ASP A 1 98 ? -8.130 -1.641 26.691 1.00 82.44 98 ASP A O 1
ATOM 797 N N . THR A 1 99 ? -9.065 -2.130 28.669 1.00 83.94 99 THR A N 1
ATOM 798 C CA . THR A 1 99 ? -10.349 -2.560 28.102 1.00 83.94 99 THR A CA 1
ATOM 799 C C . THR A 1 99 ? -11.054 -1.379 27.446 1.00 83.94 99 THR A C 1
ATOM 801 O O . THR A 1 99 ? -11.451 -1.462 26.283 1.00 83.94 99 THR A O 1
ATOM 804 N N . TRP A 1 100 ? -11.125 -0.239 28.139 1.00 86.19 100 TRP A N 1
ATOM 805 C CA . TRP A 1 100 ? -11.651 1.001 27.578 1.00 86.19 100 TRP A CA 1
ATOM 806 C C . TRP A 1 100 ? -10.895 1.415 26.310 1.00 86.19 100 TRP A C 1
ATOM 808 O O . TRP A 1 100 ? -11.525 1.678 25.286 1.00 86.19 100 TRP A O 1
ATOM 818 N N . ARG A 1 101 ? -9.558 1.398 26.322 1.00 79.44 101 ARG A N 1
ATOM 819 C CA . ARG A 1 101 ? -8.731 1.734 25.155 1.00 79.44 101 ARG A CA 1
ATOM 820 C C . ARG A 1 101 ? -8.980 0.808 23.982 1.00 79.44 101 ARG A C 1
ATOM 822 O O . ARG A 1 101 ? -9.162 1.273 22.861 1.00 79.44 101 ARG A O 1
ATOM 829 N N . ARG A 1 102 ? -9.027 -0.503 24.205 1.00 77.94 102 ARG A N 1
ATOM 830 C CA . ARG A 1 102 ? -9.224 -1.474 23.120 1.00 77.94 102 ARG A CA 1
ATOM 831 C C . ARG A 1 102 ? -10.621 -1.394 22.526 1.00 77.94 102 ARG A C 1
ATOM 833 O O . ARG A 1 102 ? -10.762 -1.538 21.312 1.00 77.94 102 ARG A O 1
ATOM 840 N N . GLU A 1 103 ? -11.637 -1.137 23.340 1.00 81.38 103 GLU A N 1
ATOM 841 C CA . GLU A 1 103 ? -13.028 -1.341 22.933 1.00 81.38 103 GLU A CA 1
ATOM 842 C C . GLU A 1 103 ? -13.830 -0.043 22.716 1.00 81.38 103 GLU A C 1
ATOM 844 O O . GLU A 1 103 ? -14.711 -0.026 21.857 1.00 81.38 103 GLU A O 1
ATOM 849 N N . TRP A 1 104 ? -13.509 1.051 23.418 1.00 80.25 104 TRP A N 1
ATOM 850 C CA . TRP A 1 104 ? -14.362 2.252 23.501 1.00 80.25 104 TRP A CA 1
ATOM 851 C C . TRP A 1 104 ? -13.650 3.563 23.153 1.00 80.25 104 TRP A C 1
ATOM 853 O O . TRP A 1 104 ? -14.278 4.446 22.573 1.00 80.25 104 TRP A O 1
ATOM 863 N N . ALA A 1 105 ? -12.364 3.707 23.484 1.00 84.06 105 ALA A N 1
ATOM 864 C CA . ALA A 1 105 ? -11.652 4.979 23.364 1.00 84.06 105 ALA A CA 1
ATOM 865 C C . ALA A 1 105 ? -11.632 5.510 21.928 1.00 84.06 105 ALA A C 1
ATOM 867 O O . ALA A 1 105 ? -11.459 4.750 20.972 1.00 84.06 105 ALA A O 1
ATOM 868 N N . THR A 1 106 ? -11.739 6.825 21.762 1.00 86.06 106 THR A N 1
ATOM 869 C CA . THR A 1 106 ? -11.502 7.425 20.446 1.00 86.06 106 THR A CA 1
ATOM 870 C C . THR A 1 106 ? -9.992 7.494 20.235 1.00 86.06 106 THR A C 1
ATOM 872 O O . THR A 1 106 ? -9.327 8.152 21.021 1.00 86.06 106 THR A O 1
ATOM 875 N N . LEU A 1 107 ? -9.462 6.779 19.241 1.00 87.12 107 LEU A N 1
ATOM 876 C CA . LEU A 1 107 ? -8.026 6.662 18.985 1.00 87.12 107 LEU A CA 1
ATOM 877 C C . LEU A 1 107 ? -7.668 7.198 17.600 1.00 87.12 107 LEU A C 1
ATOM 879 O O . LEU A 1 107 ? -8.317 6.869 16.601 1.00 87.12 107 LEU A O 1
ATOM 883 N N . THR A 1 108 ? -6.577 7.943 17.549 1.00 88.94 108 THR A N 1
ATOM 884 C CA . THR A 1 108 ? -5.958 8.517 16.363 1.00 88.94 108 THR A CA 1
ATOM 885 C C . THR A 1 108 ? -4.644 7.791 16.089 1.00 88.94 108 THR A C 1
ATOM 887 O O . THR A 1 108 ? -3.697 7.869 16.859 1.00 88.94 108 THR A O 1
ATOM 890 N N . PHE A 1 109 ? -4.574 7.057 14.980 1.00 87.75 109 PHE A N 1
ATOM 891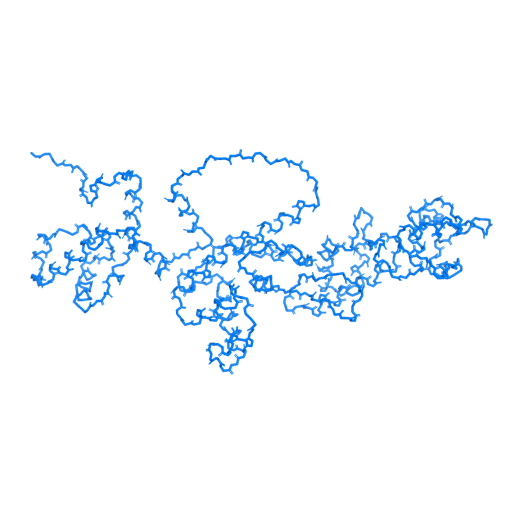 C CA . PHE A 1 109 ? -3.399 6.260 14.616 1.00 87.75 109 PHE A CA 1
ATOM 892 C C . PHE A 1 109 ? -2.454 7.031 13.680 1.00 87.75 109 PHE A C 1
ATOM 894 O O . PHE A 1 109 ? -2.947 7.626 12.713 1.00 87.75 109 PHE A O 1
ATOM 901 N N . PRO A 1 110 ? -1.119 6.930 13.857 1.00 84.75 110 PRO A N 1
ATOM 902 C CA . PRO A 1 110 ? -0.393 6.191 14.903 1.00 84.75 110 PRO A CA 1
ATOM 903 C C . PRO A 1 110 ? -0.223 6.949 16.231 1.00 84.75 110 PRO A C 1
ATOM 905 O O . PRO A 1 110 ? 0.196 6.328 17.199 1.00 84.75 110 PRO A O 1
ATOM 908 N N . ASP A 1 111 ? -0.544 8.240 16.262 1.00 82.31 111 ASP A N 1
ATOM 909 C CA . ASP A 1 111 ? -0.189 9.185 17.327 1.00 82.31 111 ASP A CA 1
ATOM 910 C C . ASP A 1 111 ? -0.496 8.655 18.750 1.00 82.31 111 ASP A C 1
ATOM 912 O O . ASP A 1 111 ? 0.396 8.607 19.594 1.00 82.31 111 ASP A O 1
ATOM 916 N N . ASP A 1 112 ? -1.703 8.130 18.986 1.00 71.94 112 ASP A N 1
ATOM 917 C CA . ASP A 1 112 ? -2.129 7.649 20.313 1.00 71.94 112 ASP A CA 1
ATOM 918 C C . ASP A 1 112 ? -1.515 6.284 20.707 1.00 71.94 112 ASP A C 1
ATOM 920 O O . ASP A 1 112 ? -1.582 5.880 21.866 1.00 71.94 112 ASP A O 1
ATOM 924 N N . MET A 1 113 ? -0.916 5.547 19.761 1.00 65.56 113 MET A N 1
ATOM 925 C CA . MET A 1 113 ? -0.237 4.265 20.025 1.00 65.56 113 MET A CA 1
ATOM 926 C C . MET A 1 113 ? 1.244 4.449 20.374 1.00 65.56 113 MET A C 1
ATOM 928 O O . MET A 1 113 ? 1.827 3.616 21.068 1.00 65.56 113 MET A O 1
ATOM 932 N N . GLU A 1 114 ? 1.880 5.513 19.879 1.00 58.03 114 GLU A N 1
ATOM 933 C CA . GLU A 1 114 ? 3.287 5.808 20.175 1.00 58.03 114 GLU A CA 1
ATOM 934 C C . GLU A 1 114 ? 3.462 6.236 21.641 1.00 58.03 114 GLU A C 1
ATOM 936 O O . GLU A 1 114 ? 4.430 5.827 22.290 1.00 58.03 114 GLU A O 1
ATOM 941 N N . GLU A 1 115 ? 2.471 6.927 22.214 1.00 54.97 115 GLU A N 1
ATOM 942 C CA . GLU A 1 115 ? 2.428 7.259 23.644 1.00 54.97 115 GLU A CA 1
ATOM 943 C C . GLU A 1 115 ? 2.481 6.011 24.551 1.00 54.97 115 GLU A C 1
ATOM 945 O O . GLU A 1 115 ? 3.026 6.072 25.653 1.00 54.97 115 GLU A O 1
ATOM 950 N N . GLU A 1 116 ? 2.007 4.848 24.084 1.00 48.75 116 GLU A N 1
ATOM 951 C CA . GLU A 1 116 ? 2.042 3.586 24.841 1.00 48.75 116 GLU A CA 1
ATOM 952 C C . GLU A 1 116 ? 3.429 2.937 24.890 1.00 48.75 116 GLU A C 1
ATOM 954 O O . GLU A 1 116 ? 3.779 2.315 25.896 1.00 48.75 116 GLU A O 1
ATOM 959 N N . THR A 1 117 ? 4.268 3.122 23.863 1.00 45.31 117 THR A N 1
ATOM 960 C CA . THR A 1 117 ? 5.657 2.621 23.901 1.00 45.31 117 THR A CA 1
ATOM 961 C C . THR A 1 117 ? 6.510 3.327 24.955 1.00 45.31 117 THR A C 1
ATOM 963 O O . THR A 1 117 ? 7.489 2.760 25.424 1.00 45.31 117 THR A O 1
ATOM 966 N N . HIS A 1 118 ? 6.088 4.513 25.402 1.00 41.31 118 HIS A N 1
ATOM 967 C CA . HIS A 1 118 ? 6.676 5.230 26.535 1.00 41.31 118 HIS A CA 1
ATOM 968 C C . HIS A 1 118 ? 6.049 4.866 27.896 1.00 41.31 118 HIS A C 1
ATOM 970 O O . HIS A 1 118 ? 6.491 5.366 28.936 1.00 41.31 118 HIS A O 1
ATOM 976 N N . ILE A 1 119 ? 5.006 4.029 27.902 1.00 42.12 119 ILE A N 1
ATOM 977 C CA . ILE A 1 119 ? 4.366 3.472 29.103 1.00 42.12 119 ILE A CA 1
ATOM 978 C C . ILE A 1 119 ? 4.901 2.057 29.381 1.00 42.12 119 ILE A C 1
ATOM 980 O O . ILE A 1 119 ? 5.029 1.671 30.543 1.00 42.12 119 ILE A O 1
ATOM 984 N N . ALA A 1 120 ? 5.291 1.308 28.345 1.00 35.50 120 ALA A N 1
ATOM 985 C CA . ALA A 1 120 ? 6.086 0.095 28.502 1.00 35.50 120 ALA A CA 1
ATOM 986 C C . ALA A 1 120 ? 7.524 0.448 28.926 1.00 35.50 120 ALA A C 1
ATOM 988 O O . ALA A 1 120 ? 8.149 1.341 28.362 1.00 35.50 120 ALA A O 1
ATOM 989 N N . LEU A 1 121 ? 8.005 -0.246 29.959 1.00 35.16 121 LEU A N 1
ATOM 990 C CA . LEU A 1 121 ? 9.316 -0.109 30.597 1.00 35.16 121 LEU A CA 1
ATOM 991 C C . LEU A 1 121 ? 10.429 0.284 29.615 1.00 35.16 121 LEU A C 1
ATOM 993 O O . LEU A 1 121 ? 10.675 -0.401 28.624 1.00 35.16 121 LEU A O 1
ATOM 997 N N . SER A 1 122 ? 11.105 1.387 29.936 1.00 35.00 122 SER A N 1
ATOM 998 C CA . SER A 1 122 ? 12.314 1.821 29.254 1.00 35.00 122 SER A CA 1
ATOM 999 C C . SER A 1 122 ? 13.365 0.712 29.268 1.00 35.00 122 SER A C 1
ATOM 1001 O O . SER A 1 122 ? 13.920 0.419 30.320 1.00 35.00 122 SER A O 1
ATOM 1003 N N . ASP A 1 123 ? 13.691 0.185 28.097 1.00 34.53 123 ASP A N 1
ATOM 1004 C CA . ASP A 1 123 ? 15.013 -0.353 27.794 1.00 34.53 123 ASP A CA 1
ATOM 1005 C C . ASP A 1 123 ? 15.423 0.254 26.448 1.00 34.53 123 ASP A C 1
ATOM 1007 O O . ASP A 1 123 ? 15.194 -0.306 25.377 1.00 34.53 123 ASP A O 1
ATOM 1011 N N . ALA A 1 124 ? 15.955 1.476 26.506 1.00 31.44 124 ALA A N 1
ATOM 1012 C CA . ALA A 1 124 ? 16.491 2.193 25.355 1.00 31.44 124 ALA A CA 1
ATOM 1013 C C . ALA A 1 124 ? 17.986 2.466 25.566 1.00 31.44 124 ALA A C 1
ATOM 1015 O O . ALA A 1 124 ? 18.414 3.612 25.623 1.00 31.44 124 ALA A O 1
ATOM 1016 N N . ASP A 1 125 ? 18.771 1.394 25.668 1.00 31.03 125 ASP A N 1
ATOM 1017 C CA . ASP A 1 125 ? 20.194 1.412 25.335 1.00 31.03 125 ASP A CA 1
ATOM 1018 C C . ASP A 1 125 ? 20.365 0.568 24.076 1.00 31.03 125 ASP A C 1
ATOM 1020 O O . ASP A 1 125 ? 20.194 -0.647 24.132 1.00 31.03 125 ASP A O 1
ATOM 1024 N N . SER A 1 126 ? 20.649 1.217 22.942 1.00 31.03 126 SER A N 1
ATOM 1025 C CA . SER A 1 126 ? 21.463 0.718 21.815 1.00 31.03 126 SER A CA 1
ATOM 1026 C C . SER A 1 126 ? 21.339 1.696 20.644 1.00 31.03 126 SER A C 1
ATOM 1028 O O . SER A 1 126 ? 20.552 1.503 19.718 1.00 31.03 126 SER A O 1
ATOM 1030 N N . ALA A 1 127 ? 22.118 2.776 20.688 1.00 31.30 127 ALA A N 1
ATOM 1031 C CA . ALA A 1 127 ? 22.442 3.536 19.490 1.00 31.30 127 ALA A CA 1
ATOM 1032 C C . ALA A 1 127 ? 23.539 2.769 18.735 1.00 31.30 127 ALA A C 1
ATOM 1034 O O . ALA A 1 127 ? 24.714 2.871 19.080 1.00 31.30 127 ALA A O 1
ATOM 1035 N N . GLU A 1 128 ? 23.159 1.973 17.735 1.00 31.75 128 GLU A N 1
ATOM 1036 C CA . GLU A 1 128 ? 24.115 1.448 16.759 1.00 31.75 128 GLU A CA 1
ATOM 1037 C C . GLU A 1 128 ? 24.252 2.427 15.588 1.00 31.75 128 GLU A C 1
ATOM 1039 O O . GLU A 1 128 ? 23.284 2.795 14.919 1.00 31.75 128 GLU A O 1
ATOM 1044 N N . GLU A 1 129 ? 25.491 2.870 15.372 1.00 33.44 129 GLU A N 1
ATOM 1045 C CA . GLU A 1 129 ? 25.915 3.709 14.257 1.00 33.44 129 GLU A CA 1
ATOM 1046 C C . GLU A 1 129 ? 25.709 2.986 12.917 1.00 33.44 129 GLU A C 1
ATOM 1048 O O . GLU A 1 129 ? 26.225 1.891 12.683 1.00 33.44 129 GLU A O 1
ATOM 1053 N N . VAL A 1 130 ? 24.982 3.631 12.001 1.00 33.34 130 VAL A N 1
ATOM 1054 C CA . VAL A 1 130 ? 24.765 3.138 10.636 1.00 33.34 130 VAL A CA 1
ATOM 1055 C C . VAL A 1 130 ? 25.944 3.556 9.747 1.00 33.34 130 VAL A C 1
ATOM 1057 O O . VAL A 1 130 ? 26.197 4.756 9.610 1.00 33.34 130 VAL A O 1
ATOM 1060 N N . PRO A 1 131 ? 26.653 2.621 9.084 1.00 35.88 131 PRO A N 1
ATOM 1061 C CA . PRO A 1 131 ? 27.681 2.974 8.120 1.00 35.88 131 PRO A CA 1
ATOM 1062 C C . PRO A 1 131 ? 27.049 3.323 6.767 1.00 35.88 131 PRO A C 1
ATOM 1064 O O . PRO A 1 131 ? 26.285 2.555 6.182 1.00 35.88 131 PRO A O 1
ATOM 1067 N N . GLU A 1 132 ? 27.418 4.483 6.232 1.00 41.31 132 GLU A N 1
ATOM 1068 C CA . GLU A 1 132 ? 27.045 4.932 4.892 1.00 41.31 132 GLU A CA 1
ATOM 1069 C C . GLU A 1 132 ? 27.629 4.012 3.803 1.00 41.31 132 GLU A C 1
ATOM 1071 O O . GLU A 1 132 ? 28.850 3.823 3.747 1.00 41.31 132 GLU A O 1
ATOM 1076 N N . LYS A 1 133 ? 26.797 3.506 2.869 1.00 35.09 133 LYS A N 1
ATOM 1077 C CA . LYS A 1 133 ? 27.233 3.192 1.488 1.00 35.09 133 LYS A CA 1
ATOM 1078 C C . LYS A 1 133 ? 26.105 2.940 0.466 1.00 35.09 133 LYS A C 1
ATOM 1080 O O . LYS A 1 133 ? 25.277 2.060 0.630 1.00 35.09 133 LYS A O 1
ATOM 1085 N N . LYS A 1 134 ? 26.277 3.629 -0.676 1.00 37.91 134 LYS A N 1
ATOM 1086 C CA . LYS A 1 134 ? 25.817 3.397 -2.070 1.00 37.91 134 LYS A CA 1
ATOM 1087 C C . LYS A 1 134 ? 24.338 3.659 -2.425 1.00 37.91 134 LYS A C 1
ATOM 1089 O O . LYS A 1 134 ? 23.429 2.871 -2.216 1.00 37.91 134 LYS A O 1
ATOM 1094 N N . SER A 1 135 ? 24.174 4.770 -3.138 1.00 51.00 135 SER A N 1
ATOM 1095 C CA . SER A 1 135 ? 22.970 5.558 -3.427 1.00 51.00 135 SER A CA 1
ATOM 1096 C C . SER A 1 135 ? 21.913 4.970 -4.381 1.00 51.00 135 SER A C 1
ATOM 1098 O O . SER A 1 135 ? 21.149 5.732 -4.968 1.00 51.00 135 SER A O 1
ATOM 1100 N N . THR A 1 136 ? 21.830 3.650 -4.569 1.00 47.94 136 THR A N 1
ATOM 1101 C CA . THR A 1 136 ? 20.715 3.044 -5.343 1.00 47.94 136 THR A CA 1
ATOM 1102 C C . THR A 1 136 ? 19.991 1.950 -4.570 1.00 47.94 136 THR A C 1
ATOM 1104 O O . THR A 1 136 ? 18.762 1.917 -4.598 1.00 47.94 136 THR A O 1
ATOM 1107 N N . ASP A 1 137 ? 20.718 1.164 -3.773 1.00 53.97 137 ASP A N 1
ATOM 1108 C CA . ASP A 1 137 ? 20.118 0.261 -2.787 1.00 53.97 137 ASP A CA 1
ATOM 1109 C C . ASP A 1 137 ? 19.406 1.054 -1.678 1.00 53.97 137 ASP A C 1
ATOM 1111 O O . ASP A 1 137 ? 18.333 0.663 -1.229 1.00 53.97 137 ASP A O 1
ATOM 1115 N N . THR A 1 138 ? 19.895 2.256 -1.351 1.00 66.19 138 THR A N 1
ATOM 1116 C CA . THR A 1 138 ? 19.302 3.122 -0.320 1.00 66.19 138 THR A CA 1
ATOM 1117 C C . THR A 1 138 ? 17.859 3.535 -0.604 1.00 66.19 138 THR A C 1
ATOM 1119 O O . THR A 1 138 ? 17.062 3.596 0.324 1.00 66.19 138 THR A O 1
ATOM 1122 N N . GLU A 1 139 ? 17.488 3.845 -1.854 1.00 77.38 139 GLU A N 1
ATOM 1123 C CA . GLU A 1 139 ? 16.111 4.282 -2.152 1.00 77.38 139 GLU A CA 1
ATOM 1124 C C . GLU A 1 139 ? 15.138 3.102 -2.078 1.00 77.38 139 GLU A C 1
ATOM 1126 O O . GLU A 1 139 ? 14.054 3.228 -1.511 1.00 77.38 139 GLU A O 1
ATOM 1131 N N . HIS A 1 140 ? 15.538 1.944 -2.607 1.00 79.50 140 HIS A N 1
ATOM 1132 C CA . HIS A 1 140 ? 14.746 0.721 -2.532 1.00 79.50 140 HIS A CA 1
ATOM 1133 C C . HIS A 1 140 ? 14.559 0.257 -1.082 1.00 79.50 140 HIS A C 1
ATOM 1135 O O . HIS A 1 140 ? 13.445 -0.082 -0.678 1.00 79.50 140 HIS A O 1
ATOM 1141 N N . GLU A 1 141 ? 15.626 0.283 -0.285 1.00 82.94 141 GLU A N 1
ATOM 1142 C CA . GLU A 1 141 ? 15.591 -0.071 1.134 1.00 82.94 141 GLU A CA 1
ATOM 1143 C C . GLU A 1 141 ? 14.775 0.923 1.955 1.00 82.94 141 GLU A C 1
ATOM 1145 O O . GLU A 1 141 ? 13.946 0.501 2.759 1.00 82.94 141 GLU A O 1
ATOM 1150 N N . CYS A 1 142 ? 14.930 2.224 1.698 1.00 86.94 142 CYS A N 1
ATOM 1151 C CA . CYS A 1 142 ? 14.132 3.278 2.319 1.00 86.94 142 CYS A CA 1
ATOM 1152 C C . CYS A 1 142 ? 12.639 3.104 2.008 1.00 86.94 142 CYS A C 1
ATOM 1154 O O . CYS A 1 142 ? 11.815 3.117 2.918 1.00 86.94 142 CYS A O 1
ATOM 1156 N N . LEU A 1 143 ? 12.280 2.855 0.743 1.00 90.50 143 LEU A N 1
ATOM 1157 C CA . LEU A 1 143 ? 10.892 2.603 0.345 1.00 90.50 143 LEU A CA 1
ATOM 1158 C C . LEU A 1 143 ? 10.318 1.335 0.976 1.00 90.50 143 LEU A C 1
ATOM 1160 O O . LEU A 1 143 ? 9.158 1.328 1.384 1.00 90.50 143 LEU A O 1
ATOM 1164 N N . SER A 1 144 ? 11.119 0.273 1.049 1.00 91.69 144 SER A N 1
ATOM 1165 C CA . SER A 1 144 ? 10.703 -0.981 1.678 1.00 91.69 144 SER A CA 1
ATOM 1166 C C . SER A 1 144 ? 10.471 -0.777 3.177 1.00 91.69 144 SER A C 1
ATOM 1168 O O . SER A 1 144 ? 9.449 -1.207 3.699 1.00 91.69 144 SER A O 1
ATOM 1170 N N . ALA A 1 145 ? 11.371 -0.063 3.862 1.00 90.75 145 ALA A N 1
ATOM 1171 C CA . ALA A 1 145 ? 11.239 0.261 5.281 1.00 90.75 145 ALA A CA 1
ATOM 1172 C C . ALA A 1 145 ? 9.992 1.115 5.565 1.00 90.75 145 ALA A C 1
ATOM 1174 O O . ALA A 1 145 ? 9.227 0.796 6.475 1.00 90.75 145 ALA A O 1
ATOM 1175 N N . GLU A 1 146 ? 9.738 2.142 4.748 1.00 93.31 146 GLU A N 1
ATOM 1176 C CA . GLU A 1 146 ? 8.522 2.958 4.840 1.00 93.31 146 GLU A CA 1
ATOM 1177 C C . GLU A 1 146 ? 7.251 2.125 4.624 1.00 93.31 146 GLU A C 1
ATOM 1179 O O . GLU A 1 146 ? 6.266 2.300 5.343 1.00 93.31 146 GLU A O 1
ATOM 1184 N N . ALA A 1 147 ? 7.261 1.196 3.661 1.00 94.81 147 ALA A N 1
ATOM 1185 C CA . ALA A 1 147 ? 6.135 0.299 3.423 1.00 94.81 147 ALA A CA 1
ATOM 1186 C C . ALA A 1 147 ? 5.881 -0.631 4.622 1.00 94.81 147 ALA A C 1
ATOM 1188 O O . ALA A 1 147 ? 4.730 -0.776 5.029 1.00 94.81 147 ALA A O 1
ATOM 1189 N N . CYS A 1 148 ? 6.932 -1.199 5.224 1.00 94.06 148 CYS A N 1
ATOM 1190 C CA . CYS A 1 148 ? 6.834 -2.024 6.432 1.00 94.06 148 CYS A CA 1
ATOM 1191 C C . CYS A 1 148 ? 6.335 -1.227 7.648 1.00 94.06 148 CYS A C 1
ATOM 1193 O O . CYS A 1 148 ? 5.594 -1.748 8.476 1.00 94.06 148 CYS A O 1
ATOM 1195 N N . GLU A 1 149 ? 6.740 0.033 7.797 1.00 92.81 149 GLU A N 1
ATOM 1196 C CA . GLU A 1 149 ? 6.237 0.902 8.864 1.00 92.81 149 GLU A CA 1
ATOM 1197 C C . GLU A 1 149 ? 4.736 1.163 8.704 1.00 92.81 149 GLU A C 1
ATOM 1199 O O . GLU A 1 149 ? 3.960 0.904 9.623 1.00 92.81 149 GLU A O 1
ATOM 1204 N N . VAL A 1 150 ? 4.312 1.570 7.505 1.00 95.38 150 VAL A N 1
ATOM 1205 C CA . VAL A 1 150 ? 2.895 1.778 7.191 1.00 95.38 150 VAL A CA 1
ATOM 1206 C C . VAL A 1 150 ? 2.091 0.487 7.362 1.00 95.38 150 VAL A C 1
ATOM 1208 O O . VAL A 1 150 ? 0.979 0.524 7.885 1.00 95.38 150 VAL A O 1
ATOM 1211 N N . GLU A 1 151 ? 2.636 -0.661 6.956 1.00 95.62 151 GLU A N 1
ATOM 1212 C CA . GLU A 1 151 ? 2.001 -1.964 7.152 1.00 95.62 151 GLU A CA 1
ATOM 1213 C C . GLU A 1 151 ? 1.753 -2.254 8.633 1.00 95.62 151 GLU A C 1
ATOM 1215 O O . GLU A 1 151 ? 0.638 -2.639 8.986 1.00 95.62 151 GLU A O 1
ATOM 1220 N N . ARG A 1 152 ? 2.755 -2.042 9.495 1.00 92.62 152 ARG A N 1
ATOM 1221 C CA . ARG A 1 152 ? 2.630 -2.259 10.942 1.00 92.62 152 ARG A CA 1
ATOM 1222 C C . ARG A 1 152 ? 1.524 -1.394 11.540 1.00 92.62 152 ARG A C 1
ATOM 1224 O O . ARG A 1 152 ? 0.668 -1.921 12.249 1.00 92.62 152 ARG A O 1
ATOM 1231 N N . THR A 1 153 ? 1.479 -0.107 11.196 1.00 92.25 153 THR A N 1
ATOM 1232 C CA . THR A 1 153 ? 0.423 0.803 11.668 1.00 92.25 153 THR A CA 1
ATOM 1233 C C . THR A 1 153 ? -0.961 0.368 11.180 1.00 92.25 153 THR A C 1
ATOM 1235 O O . THR A 1 153 ? -1.910 0.315 11.961 1.00 92.25 153 THR A O 1
ATOM 1238 N N . LEU A 1 154 ? -1.093 0.004 9.900 1.00 93.69 154 LEU A N 1
ATOM 1239 C CA . LEU A 1 154 ? -2.363 -0.466 9.339 1.00 93.69 154 LEU A CA 1
ATOM 1240 C C . LEU A 1 154 ? -2.809 -1.800 9.950 1.00 93.69 154 LEU A C 1
ATOM 1242 O O . LEU A 1 154 ? -4.003 -2.004 10.165 1.00 93.69 154 LEU A O 1
ATOM 1246 N N . ALA A 1 155 ? -1.876 -2.709 10.232 1.00 92.62 155 ALA A N 1
ATOM 1247 C CA . ALA A 1 155 ? -2.166 -3.975 10.888 1.00 92.62 155 ALA A CA 1
ATOM 1248 C C . ALA A 1 155 ? -2.648 -3.758 12.325 1.00 92.62 155 ALA A C 1
ATOM 1250 O O . ALA A 1 155 ? -3.676 -4.321 12.699 1.00 92.62 155 ALA A O 1
ATOM 1251 N N . ALA A 1 156 ? -1.969 -2.902 13.096 1.00 89.75 156 ALA A N 1
ATOM 1252 C CA . ALA A 1 156 ? -2.388 -2.531 14.445 1.00 89.75 156 ALA A CA 1
ATOM 1253 C C . ALA A 1 156 ? -3.802 -1.931 14.444 1.00 89.75 156 ALA A C 1
ATOM 1255 O O . ALA A 1 156 ? -4.676 -2.408 15.169 1.00 89.75 156 ALA A O 1
ATOM 1256 N N . LEU A 1 157 ? -4.070 -0.980 13.541 1.00 91.75 157 LEU A N 1
ATOM 1257 C CA . LEU A 1 157 ? -5.406 -0.408 13.371 1.00 91.75 157 LEU A CA 1
ATOM 1258 C C . LEU A 1 157 ? -6.447 -1.479 13.040 1.00 91.75 157 LEU A C 1
ATOM 1260 O O . LEU A 1 157 ? -7.538 -1.479 13.612 1.00 91.75 157 LEU A O 1
ATOM 1264 N N . LEU A 1 158 ? -6.138 -2.397 12.117 1.00 91.75 158 LEU A N 1
ATOM 1265 C CA . LEU A 1 158 ? -7.050 -3.482 11.767 1.00 91.75 158 LEU A CA 1
ATOM 1266 C C . LEU A 1 158 ? -7.323 -4.387 12.965 1.00 91.75 158 LEU A C 1
ATOM 1268 O O . LEU A 1 158 ? -8.478 -4.734 13.177 1.00 91.75 158 LEU A O 1
ATOM 1272 N N . HIS A 1 159 ? -6.316 -4.753 13.756 1.00 90.31 159 HIS A N 1
ATOM 1273 C CA . HIS A 1 159 ? -6.519 -5.562 14.956 1.00 90.31 159 HIS A CA 1
ATOM 1274 C C . HIS A 1 159 ? -7.483 -4.883 15.933 1.00 90.31 159 HIS A C 1
ATOM 1276 O O . HIS A 1 159 ? -8.480 -5.500 16.314 1.00 90.31 159 HIS A O 1
ATOM 1282 N N . THR A 1 160 ? -7.278 -3.602 16.243 1.00 88.88 160 THR A N 1
ATOM 1283 C CA . THR A 1 160 ? -8.189 -2.839 17.112 1.00 88.88 160 THR A CA 1
ATOM 1284 C C . THR A 1 160 ? -9.593 -2.749 16.512 1.00 88.88 160 THR A C 1
ATOM 1286 O O . THR A 1 160 ? -10.591 -2.998 17.191 1.00 88.88 160 THR A O 1
ATOM 1289 N N . LEU A 1 161 ? -9.699 -2.491 15.206 1.00 89.75 161 LEU A N 1
ATOM 1290 C CA . LEU A 1 161 ? -10.984 -2.430 14.509 1.00 89.75 161 LEU A CA 1
ATOM 1291 C C . LEU A 1 161 ? -11.734 -3.768 14.557 1.00 89.75 161 LEU A C 1
ATOM 1293 O O . LEU A 1 161 ? -12.953 -3.780 14.714 1.00 89.75 161 LEU A O 1
ATOM 1297 N N . LEU A 1 162 ? -11.030 -4.894 14.417 1.00 90.44 162 LEU A N 1
ATOM 1298 C CA . LEU A 1 162 ? -11.619 -6.234 14.457 1.00 90.44 162 LEU A CA 1
ATOM 1299 C C . LEU A 1 162 ? -12.232 -6.557 15.822 1.00 90.44 162 LEU A C 1
ATOM 1301 O O . LEU A 1 162 ? -13.260 -7.230 15.863 1.00 90.44 162 LEU A O 1
ATOM 1305 N N . HIS A 1 163 ? -11.634 -6.065 16.909 1.00 85.19 163 HIS A N 1
ATOM 1306 C CA . HIS A 1 163 ? -12.190 -6.202 18.255 1.00 85.19 163 HIS A CA 1
ATOM 1307 C C . HIS A 1 163 ? -13.456 -5.359 18.437 1.00 85.19 163 HIS A C 1
ATOM 1309 O O . HIS A 1 163 ? -14.470 -5.865 18.910 1.00 85.19 163 HIS A O 1
ATOM 1315 N N . ARG A 1 164 ? -13.437 -4.101 17.982 1.00 86.81 164 ARG A N 1
ATOM 1316 C CA . ARG A 1 164 ? -14.564 -3.165 18.148 1.00 86.81 164 ARG A CA 1
ATOM 1317 C C . ARG A 1 164 ? -15.751 -3.442 17.232 1.00 86.81 164 ARG A C 1
ATOM 1319 O O . ARG A 1 164 ? -16.878 -3.040 17.517 1.00 86.81 164 ARG A O 1
ATOM 1326 N N . ARG A 1 165 ? -15.508 -4.086 16.090 1.00 83.69 165 ARG A N 1
ATOM 1327 C CA . ARG A 1 165 ? -16.506 -4.276 15.034 1.00 83.69 165 ARG A CA 1
ATOM 1328 C C . ARG A 1 165 ? -16.831 -5.757 14.828 1.00 83.69 165 ARG A C 1
ATOM 1330 O O . ARG A 1 165 ? -16.281 -6.372 13.918 1.00 83.69 165 ARG A O 1
ATOM 1337 N N . PRO A 1 166 ? -17.821 -6.330 15.534 1.00 76.00 166 PRO A N 1
ATOM 1338 C CA . PRO A 1 166 ? -18.194 -7.731 15.325 1.00 76.00 166 PRO A CA 1
ATOM 1339 C C . PRO A 1 166 ? -18.774 -7.979 13.919 1.00 76.00 166 PRO A C 1
ATOM 1341 O O . PRO A 1 166 ? -18.520 -9.010 13.294 1.00 76.00 166 PRO A O 1
ATOM 1344 N N . VAL A 1 167 ? -19.515 -7.014 13.361 1.00 80.06 167 VAL A N 1
ATOM 1345 C CA . VAL A 1 167 ? -20.170 -7.162 12.052 1.00 80.06 167 VAL A CA 1
ATOM 1346 C C . VAL A 1 167 ? -19.179 -6.929 10.912 1.00 80.06 167 VAL A C 1
ATOM 1348 O O . VAL A 1 167 ? -18.837 -5.793 10.583 1.00 80.06 167 VAL A O 1
ATOM 1351 N N . GLY A 1 168 ? -18.765 -8.007 10.245 1.00 84.44 168 GLY A N 1
ATOM 1352 C CA . GLY A 1 168 ? -17.841 -7.956 9.107 1.00 84.44 168 GLY A CA 1
ATOM 1353 C C . GLY A 1 168 ? -16.359 -8.038 9.486 1.00 84.44 168 GLY A C 1
ATOM 1354 O O . GLY A 1 168 ? -15.525 -8.052 8.580 1.00 84.44 168 GLY A O 1
ATOM 1355 N N . ALA A 1 169 ? -16.020 -8.168 10.777 1.00 89.75 169 ALA A N 1
ATOM 1356 C CA . ALA A 1 169 ? -14.650 -8.448 11.219 1.00 89.75 169 ALA A CA 1
ATOM 1357 C C . ALA A 1 169 ? -14.093 -9.720 10.573 1.00 89.75 169 ALA A C 1
ATOM 1359 O O . ALA A 1 169 ? -12.979 -9.716 10.053 1.00 89.75 169 ALA A O 1
ATOM 1360 N N . GLY A 1 170 ? -14.896 -10.786 10.514 1.00 91.81 170 GLY A N 1
ATOM 1361 C CA . GLY A 1 170 ? -14.499 -12.040 9.874 1.00 91.81 170 GLY A CA 1
ATOM 1362 C C . GLY A 1 170 ? -14.078 -11.867 8.410 1.00 91.81 170 GLY A C 1
ATOM 1363 O O . GLY A 1 170 ? -13.115 -12.499 7.971 1.00 91.81 170 GLY A O 1
ATOM 1364 N N . VAL A 1 171 ? -14.730 -10.959 7.675 1.00 95.00 171 VAL A N 1
ATOM 1365 C CA . VAL A 1 171 ? -14.373 -10.601 6.294 1.00 95.00 171 VAL A CA 1
ATOM 1366 C C . VAL A 1 171 ? -13.066 -9.810 6.249 1.00 95.00 171 VAL A C 1
ATOM 1368 O O . VAL A 1 171 ? -12.199 -10.135 5.442 1.00 95.00 171 VAL A O 1
ATOM 1371 N N . LEU A 1 172 ? -12.912 -8.786 7.096 1.00 94.44 172 LEU A N 1
ATOM 1372 C CA . LEU A 1 172 ? -11.721 -7.928 7.117 1.00 94.44 172 LEU A CA 1
ATOM 1373 C C . LEU A 1 172 ? -10.464 -8.707 7.519 1.00 94.44 172 LEU A C 1
ATOM 1375 O O . LEU A 1 172 ? -9.460 -8.632 6.811 1.00 94.44 172 LEU A O 1
ATOM 1379 N N . ARG A 1 173 ? -10.547 -9.516 8.582 1.00 94.81 173 ARG A N 1
ATOM 1380 C CA . ARG A 1 173 ? -9.467 -10.393 9.053 1.00 94.81 173 ARG A CA 1
ATOM 1381 C C . ARG A 1 173 ? -9.007 -11.328 7.941 1.00 94.81 173 ARG A C 1
ATOM 1383 O O . ARG A 1 173 ? -7.833 -11.344 7.583 1.00 94.81 173 ARG A O 1
ATOM 1390 N N . ARG A 1 174 ? -9.951 -12.056 7.339 1.00 94.81 174 ARG A N 1
ATOM 1391 C CA . ARG A 1 174 ? -9.650 -13.023 6.275 1.00 94.81 174 ARG A CA 1
ATOM 1392 C C . ARG A 1 174 ? -9.097 -12.369 5.017 1.00 94.81 174 ARG A C 1
ATOM 1394 O O . ARG A 1 174 ? -8.277 -12.961 4.322 1.00 94.81 174 ARG A O 1
ATOM 1401 N N . TYR A 1 175 ? -9.571 -11.166 4.698 1.00 95.00 175 TYR A N 1
ATOM 1402 C CA . TYR A 1 175 ? -9.155 -10.452 3.501 1.00 95.00 175 TYR A CA 1
ATOM 1403 C C . TYR A 1 175 ? -7.756 -9.843 3.643 1.00 95.00 175 TYR A C 1
ATOM 1405 O O . TYR A 1 175 ? -6.943 -10.029 2.738 1.00 95.00 175 TYR A O 1
ATOM 1413 N N . PHE A 1 176 ? -7.487 -9.115 4.731 1.00 94.50 176 PHE A N 1
ATOM 1414 C CA . PHE A 1 176 ? -6.246 -8.354 4.908 1.00 94.50 176 PHE A CA 1
ATOM 1415 C C . PHE A 1 176 ? -5.133 -9.138 5.601 1.00 94.50 176 PHE A C 1
ATOM 1417 O O . PHE A 1 176 ? -4.009 -9.099 5.114 1.00 94.50 176 PHE A O 1
ATOM 1424 N N . LEU A 1 177 ? -5.448 -9.853 6.686 1.00 93.31 177 LEU A N 1
ATOM 1425 C CA . LEU A 1 177 ? -4.446 -10.499 7.542 1.00 93.31 177 LEU A CA 1
ATOM 1426 C C . LEU A 1 177 ? -4.186 -11.954 7.132 1.00 93.31 177 LEU A C 1
ATOM 1428 O O . LEU A 1 177 ? -3.048 -12.392 7.081 1.00 93.31 177 LEU A O 1
ATOM 1432 N N . GLU A 1 178 ? -5.230 -12.710 6.778 1.00 93.50 178 GLU A N 1
ATOM 1433 C CA . GLU A 1 178 ? -5.064 -14.114 6.348 1.00 93.50 178 GLU A CA 1
ATOM 1434 C C . GLU A 1 178 ? -4.856 -14.259 4.831 1.00 93.50 178 GLU A C 1
ATOM 1436 O O . GLU A 1 178 ? -4.588 -15.351 4.333 1.00 93.50 178 GLU A O 1
ATOM 1441 N N . GLY A 1 179 ? -5.029 -13.175 4.068 1.00 91.75 179 GLY A N 1
ATOM 1442 C CA . GLY A 1 179 ? -4.767 -13.160 2.628 1.00 91.75 179 GLY A CA 1
ATOM 1443 C C . GLY A 1 179 ? -5.680 -14.059 1.781 1.00 91.75 179 GLY A C 1
ATOM 1444 O O . GLY A 1 179 ? -5.368 -14.339 0.623 1.00 91.75 179 GLY A O 1
ATOM 1445 N N . LEU A 1 180 ? -6.830 -14.500 2.302 1.00 94.25 180 LEU A N 1
ATOM 1446 C CA . LEU A 1 180 ? -7.658 -15.497 1.624 1.00 94.25 180 LEU A CA 1
ATOM 1447 C C . LEU A 1 180 ? -8.249 -14.974 0.298 1.00 94.25 180 LEU A C 1
ATOM 1449 O O . LEU A 1 180 ? -8.592 -13.788 0.169 1.00 94.25 180 LEU A O 1
ATOM 1453 N N . PRO A 1 181 ? -8.443 -15.849 -0.708 1.00 94.06 181 PRO A N 1
ATOM 1454 C CA . PRO A 1 181 ? -9.164 -15.498 -1.925 1.00 94.06 181 PRO A CA 1
ATOM 1455 C C . PRO A 1 181 ? -10.607 -15.080 -1.626 1.00 94.06 181 PRO A C 1
ATOM 1457 O O . PRO A 1 181 ? -11.297 -15.706 -0.822 1.00 94.06 181 PRO A O 1
ATOM 1460 N N . VAL A 1 182 ? -11.115 -14.076 -2.350 1.00 94.00 182 VAL A N 1
ATOM 1461 C CA . VAL A 1 182 ? -12.489 -13.559 -2.173 1.00 94.00 182 VAL A CA 1
ATOM 1462 C C . VAL A 1 182 ? -13.537 -14.669 -2.314 1.00 94.00 182 VAL A C 1
ATOM 1464 O O . VAL A 1 182 ? -14.522 -14.677 -1.584 1.00 94.00 182 VAL A O 1
ATOM 1467 N N . SER A 1 183 ? -13.329 -15.629 -3.220 1.00 94.44 183 SER A N 1
ATOM 1468 C CA . SER A 1 183 ? -14.217 -16.790 -3.382 1.00 94.44 183 SER A CA 1
ATOM 1469 C C . SER A 1 183 ? -14.276 -17.675 -2.134 1.00 94.44 183 SER A C 1
ATOM 1471 O O . SER A 1 183 ? -15.357 -18.134 -1.774 1.00 94.44 183 SER A O 1
ATOM 1473 N N . THR A 1 184 ? -13.146 -17.887 -1.459 1.00 95.94 184 THR A N 1
ATOM 1474 C CA . THR A 1 184 ? -13.078 -18.631 -0.197 1.00 95.94 184 THR A CA 1
ATOM 1475 C C . THR A 1 184 ? -13.775 -17.870 0.924 1.00 95.94 184 THR A C 1
ATOM 1477 O O . THR A 1 184 ? -14.559 -18.467 1.656 1.00 95.94 184 THR A O 1
ATOM 1480 N N . ILE A 1 185 ? -13.560 -16.553 1.018 1.00 95.25 185 ILE A N 1
ATOM 1481 C CA . ILE A 1 185 ? -14.191 -15.704 2.042 1.00 95.25 185 ILE A CA 1
ATOM 1482 C C . ILE A 1 185 ? -15.712 -15.755 1.920 1.00 95.25 185 ILE A C 1
ATOM 1484 O O . ILE A 1 185 ? -16.390 -15.969 2.915 1.00 95.25 185 ILE A O 1
ATOM 1488 N N . VAL A 1 186 ? -16.250 -15.633 0.701 1.00 94.69 186 VAL A N 1
ATOM 1489 C CA . VAL A 1 186 ? -17.699 -15.733 0.453 1.00 94.69 186 VAL A CA 1
ATOM 1490 C C . VAL A 1 186 ? -18.273 -17.036 1.004 1.00 94.69 186 VAL A C 1
ATOM 1492 O O . VAL A 1 186 ? -19.324 -17.015 1.633 1.00 94.69 186 VAL A O 1
ATOM 1495 N N . ARG A 1 187 ? -17.574 -18.156 0.797 1.00 94.56 187 ARG A N 1
ATOM 1496 C CA . ARG A 1 187 ? -18.007 -19.472 1.274 1.00 94.56 187 ARG A CA 1
ATOM 1497 C C . ARG A 1 187 ? -17.933 -19.593 2.797 1.00 94.56 187 ARG A C 1
ATOM 1499 O O . ARG A 1 187 ? -18.869 -20.104 3.394 1.00 94.56 187 ARG A O 1
ATOM 1506 N N . VAL A 1 188 ? -16.828 -19.159 3.406 1.00 94.12 188 VAL A N 1
ATOM 1507 C CA . VAL A 1 188 ? -16.596 -19.294 4.856 1.00 94.12 188 VAL A CA 1
ATOM 1508 C C . VAL A 1 188 ? -17.515 -18.373 5.657 1.00 94.12 188 VAL A C 1
ATOM 1510 O O . VAL A 1 188 ? -18.072 -18.792 6.661 1.00 94.12 188 VAL A O 1
ATOM 1513 N N . GLU A 1 189 ? -17.721 -17.148 5.178 1.00 92.12 189 GLU A N 1
ATOM 1514 C CA . GLU A 1 189 ? -18.559 -16.139 5.836 1.00 92.12 189 GLU A CA 1
ATOM 1515 C C . GLU A 1 189 ? -20.042 -16.236 5.436 1.00 92.12 189 GLU A C 1
ATOM 1517 O O . GLU A 1 189 ? -20.838 -15.383 5.819 1.00 92.12 189 GLU A O 1
ATOM 1522 N N . GLY A 1 190 ? -20.425 -17.232 4.625 1.00 91.81 190 GLY A N 1
ATOM 1523 C CA . GLY A 1 190 ? -21.814 -17.435 4.194 1.00 91.81 190 GLY A CA 1
ATOM 1524 C C . GLY A 1 190 ? -22.409 -16.250 3.421 1.00 91.81 190 GLY A C 1
ATOM 1525 O O . GLY A 1 190 ? -23.599 -15.963 3.534 1.00 91.81 190 GLY A O 1
ATOM 1526 N N . LEU A 1 191 ? -21.593 -15.522 2.654 1.00 93.12 191 LEU A N 1
ATOM 1527 C CA . LEU A 1 191 ? -22.027 -14.310 1.959 1.00 93.12 191 LEU A CA 1
ATOM 1528 C C . LEU A 1 191 ? -22.761 -14.636 0.655 1.00 93.12 191 LEU A C 1
ATOM 1530 O O . LEU A 1 191 ? -22.398 -15.548 -0.081 1.00 93.12 191 LEU A O 1
ATOM 1534 N N . ALA A 1 192 ? -23.732 -13.797 0.292 1.00 89.75 192 ALA A N 1
ATOM 1535 C CA . ALA A 1 192 ? -24.510 -13.978 -0.936 1.00 89.75 192 ALA A CA 1
ATOM 1536 C C . ALA A 1 192 ? -23.686 -13.824 -2.232 1.00 89.75 192 ALA A C 1
ATOM 1538 O O . ALA A 1 192 ? -24.062 -14.348 -3.277 1.00 89.75 192 ALA A O 1
ATOM 1539 N N . SER A 1 193 ? -22.587 -13.058 -2.214 1.00 93.69 193 SER A N 1
ATOM 1540 C CA . SER A 1 193 ? -21.763 -12.830 -3.410 1.00 93.69 193 SER A CA 1
ATOM 1541 C C . SER A 1 193 ? -20.382 -12.252 -3.094 1.00 93.69 193 SER A C 1
ATOM 1543 O O . SER A 1 193 ? -20.147 -11.682 -2.029 1.00 93.69 193 SER A O 1
ATOM 1545 N N . ARG A 1 194 ? -19.484 -12.280 -4.089 1.00 92.75 194 ARG A N 1
ATOM 1546 C CA . ARG A 1 194 ? -18.174 -11.595 -4.041 1.00 92.75 194 ARG A CA 1
ATOM 1547 C C . ARG A 1 194 ? -18.297 -10.080 -3.847 1.00 92.75 194 ARG A C 1
ATOM 1549 O O . ARG A 1 194 ? -17.420 -9.460 -3.252 1.00 92.75 194 ARG A O 1
ATOM 1556 N N . ALA A 1 195 ? -19.391 -9.481 -4.317 1.00 93.31 195 ALA A N 1
ATOM 1557 C CA . ALA A 1 195 ? -19.642 -8.053 -4.146 1.00 93.31 195 ALA A CA 1
ATOM 1558 C C . ALA A 1 195 ? -19.877 -7.677 -2.675 1.00 93.31 195 ALA A C 1
ATOM 1560 O O . ALA A 1 195 ? -19.561 -6.555 -2.283 1.00 93.31 195 ALA A O 1
ATOM 1561 N N . ALA A 1 196 ? -20.381 -8.605 -1.851 1.00 92.94 196 ALA A N 1
ATOM 1562 C CA . ALA A 1 196 ? -20.540 -8.380 -0.417 1.00 92.94 196 ALA A CA 1
ATOM 1563 C C . ALA A 1 196 ? -19.181 -8.166 0.269 1.00 92.94 196 ALA A C 1
ATOM 1565 O O . ALA A 1 196 ? -19.034 -7.215 1.032 1.00 92.94 196 ALA A O 1
ATOM 1566 N N . VAL A 1 197 ? -18.162 -8.959 -0.089 1.00 93.81 197 VAL A N 1
ATOM 1567 C CA . VAL A 1 197 ? -16.788 -8.788 0.418 1.00 93.81 197 VAL A CA 1
ATOM 1568 C C . VAL A 1 197 ? -16.247 -7.405 0.060 1.00 93.81 197 VAL A C 1
ATOM 1570 O O . VAL A 1 197 ? -15.791 -6.671 0.931 1.00 93.81 197 VAL A O 1
ATOM 1573 N N . HIS A 1 198 ? -16.350 -7.002 -1.210 1.00 92.31 198 HIS A N 1
ATOM 1574 C CA . HIS A 1 198 ? -15.877 -5.684 -1.647 1.00 92.31 198 HIS A CA 1
ATOM 1575 C C . HIS A 1 198 ? -16.663 -4.528 -1.026 1.00 92.31 198 HIS A C 1
ATOM 1577 O O . HIS A 1 198 ? -16.093 -3.474 -0.771 1.00 92.31 198 HIS A O 1
ATOM 1583 N N . ARG A 1 199 ? -17.952 -4.710 -0.721 1.00 93.50 199 ARG A N 1
ATOM 1584 C CA . ARG A 1 199 ? -18.730 -3.707 0.013 1.00 93.50 199 ARG A CA 1
ATOM 1585 C C . ARG A 1 199 ? -18.176 -3.499 1.423 1.00 93.50 199 ARG A C 1
ATOM 1587 O O . ARG A 1 199 ? -17.999 -2.349 1.813 1.00 93.50 199 ARG A O 1
ATOM 1594 N N . VAL A 1 200 ? -17.889 -4.578 2.154 1.00 93.31 200 VAL A N 1
ATOM 1595 C CA . VAL A 1 200 ? -17.312 -4.498 3.507 1.00 93.31 200 VAL A CA 1
ATOM 1596 C C . VAL A 1 200 ? -15.920 -3.868 3.463 1.00 93.31 200 VAL A C 1
ATOM 1598 O O . VAL A 1 200 ? -15.661 -2.908 4.180 1.00 93.31 200 VAL A O 1
ATOM 1601 N N . VAL A 1 201 ? -15.055 -4.360 2.574 1.00 93.25 201 VAL A N 1
ATOM 1602 C CA . VAL A 1 201 ? -13.666 -3.897 2.452 1.00 93.25 201 VAL A CA 1
ATOM 1603 C C . VAL A 1 201 ? -13.593 -2.453 1.955 1.00 93.25 201 VAL A C 1
ATOM 1605 O O . VAL A 1 201 ? -13.038 -1.599 2.632 1.00 93.25 201 VAL A O 1
ATOM 1608 N N . ASP A 1 202 ? -14.160 -2.150 0.785 1.00 91.81 202 ASP A N 1
ATOM 1609 C CA . ASP A 1 202 ? -13.944 -0.851 0.144 1.00 91.81 202 ASP A CA 1
ATOM 1610 C C . ASP A 1 202 ? -14.860 0.231 0.720 1.00 91.81 202 ASP A C 1
ATOM 1612 O O . ASP A 1 202 ? -14.404 1.335 0.995 1.00 91.81 202 ASP A O 1
ATOM 1616 N N . ARG A 1 203 ? -16.162 -0.048 0.883 1.00 91.38 203 ARG A N 1
ATOM 1617 C CA . ARG A 1 203 ? -17.139 0.996 1.247 1.00 91.38 203 ARG A CA 1
ATOM 1618 C C . ARG A 1 203 ? -17.283 1.193 2.747 1.00 91.38 203 ARG A C 1
ATOM 1620 O O . ARG A 1 203 ? -17.479 2.322 3.165 1.00 91.38 203 ARG A O 1
ATOM 1627 N N . GLN A 1 204 ? -17.251 0.114 3.524 1.00 91.38 204 GLN A N 1
ATOM 1628 C CA . GLN A 1 204 ? -17.518 0.164 4.967 1.00 91.38 204 GLN A CA 1
ATOM 1629 C C . GLN A 1 204 ? -16.248 0.212 5.823 1.00 91.38 204 GLN A C 1
ATOM 1631 O O . GLN A 1 204 ? -16.364 0.229 7.043 1.00 91.38 204 GLN A O 1
ATOM 1636 N N . CYS A 1 205 ? -15.061 0.131 5.221 1.00 92.00 205 CYS A N 1
ATOM 1637 C CA . CYS A 1 205 ? -13.792 0.140 5.946 1.00 92.00 205 CYS A CA 1
ATOM 1638 C C . CYS A 1 205 ? -12.809 1.119 5.300 1.00 92.00 205 CYS A C 1
ATOM 1640 O O . CYS A 1 205 ? -12.586 2.192 5.845 1.00 92.00 205 CYS A O 1
ATOM 1642 N N . LEU A 1 206 ? -12.294 0.815 4.104 1.00 92.25 206 LEU A N 1
ATOM 1643 C CA . LEU A 1 206 ? -11.253 1.638 3.480 1.00 92.25 206 LEU A CA 1
ATOM 1644 C C . LEU A 1 206 ? -11.712 3.065 3.178 1.00 92.25 206 LEU A C 1
ATOM 1646 O O . LEU A 1 206 ? -11.002 4.006 3.500 1.00 92.25 206 LEU A O 1
ATOM 1650 N N . ARG A 1 207 ? -12.886 3.246 2.561 1.00 92.12 207 ARG A N 1
ATOM 1651 C CA . ARG A 1 207 ? -13.378 4.580 2.193 1.00 92.12 207 ARG A CA 1
ATOM 1652 C C . ARG A 1 207 ? -13.479 5.542 3.389 1.00 92.12 207 ARG A C 1
ATOM 1654 O O . ARG A 1 207 ? -12.878 6.599 3.258 1.00 92.12 207 ARG A O 1
ATOM 1661 N N . PRO A 1 208 ? -14.191 5.222 4.490 1.00 91.69 208 PRO A N 1
ATOM 1662 C CA . PRO A 1 208 ? -14.282 6.129 5.636 1.00 91.69 208 PRO A CA 1
ATOM 1663 C C . PRO A 1 208 ? -12.916 6.371 6.293 1.00 91.69 208 PRO A C 1
ATOM 1665 O O . PRO A 1 208 ? -12.556 7.518 6.538 1.00 91.69 208 PRO A O 1
ATOM 1668 N N . LEU A 1 209 ? -12.101 5.323 6.482 1.00 91.19 209 LEU A N 1
ATOM 1669 C CA . LEU A 1 209 ? -10.765 5.469 7.077 1.00 91.19 209 LEU A CA 1
ATOM 1670 C C . LEU A 1 209 ? -9.870 6.411 6.260 1.00 91.19 209 LEU A C 1
ATOM 1672 O O . LEU A 1 209 ? -9.232 7.302 6.810 1.00 91.19 209 LEU A O 1
ATOM 1676 N N . LEU A 1 210 ? -9.843 6.241 4.935 1.00 90.94 210 LEU A N 1
ATOM 1677 C CA . LEU A 1 210 ? -9.002 7.039 4.039 1.00 90.94 210 LEU A CA 1
ATOM 1678 C C . LEU A 1 210 ? -9.559 8.446 3.777 1.00 90.94 210 LEU A C 1
ATOM 1680 O O . LEU A 1 210 ? -8.810 9.308 3.325 1.00 90.94 210 LEU A O 1
ATOM 1684 N N . SER A 1 211 ? -10.843 8.703 4.052 1.00 90.25 211 SER A N 1
ATOM 1685 C CA . SER A 1 211 ? -11.401 10.062 4.056 1.00 90.25 211 SER A CA 1
ATOM 1686 C C . SER A 1 211 ? -11.198 10.794 5.384 1.00 90.25 211 SER A C 1
ATOM 1688 O O . SER A 1 211 ? -11.631 11.938 5.503 1.00 90.25 211 SER A O 1
ATOM 1690 N N . GLY A 1 212 ? -10.548 10.157 6.365 1.00 87.75 212 GLY A N 1
ATOM 1691 C CA . GLY A 1 212 ? -10.337 10.713 7.701 1.00 87.75 212 GLY A CA 1
ATOM 1692 C C . GLY A 1 212 ? -11.578 10.663 8.594 1.00 87.75 212 GLY A C 1
ATOM 1693 O O . GLY A 1 212 ? -11.621 11.358 9.602 1.00 87.75 212 GLY A O 1
ATOM 1694 N N . GLU A 1 213 ? -12.593 9.870 8.239 1.00 89.69 213 GLU A N 1
ATOM 1695 C CA . GLU A 1 213 ? -13.758 9.653 9.098 1.00 89.69 213 GLU A CA 1
ATOM 1696 C C . GLU A 1 213 ? -13.411 8.667 10.223 1.00 89.69 213 GLU A C 1
ATOM 1698 O O . GLU A 1 213 ? -12.692 7.686 10.010 1.00 89.69 213 GLU A O 1
ATOM 1703 N N . ALA A 1 214 ? -13.970 8.895 11.414 1.00 88.06 214 ALA A N 1
ATOM 1704 C CA . ALA A 1 214 ? -13.834 7.969 12.530 1.00 88.06 214 ALA A CA 1
ATOM 1705 C C . ALA A 1 214 ? -14.706 6.719 12.311 1.00 88.06 214 ALA A C 1
ATOM 1707 O O . ALA A 1 214 ? -15.924 6.799 12.136 1.00 88.06 214 ALA A O 1
ATOM 1708 N N . LEU A 1 215 ? -14.088 5.541 12.363 1.00 89.12 215 LEU A N 1
ATOM 1709 C CA . LEU A 1 215 ? -14.739 4.244 12.223 1.00 89.12 215 LEU A CA 1
ATOM 1710 C C . LEU A 1 215 ? -14.669 3.494 13.558 1.00 89.12 215 LEU A C 1
ATOM 1712 O O . LEU A 1 215 ? -13.609 3.019 13.945 1.00 89.12 215 LEU A O 1
ATOM 1716 N N . HIS A 1 216 ? -15.801 3.365 14.260 1.00 87.06 216 HIS A N 1
ATOM 1717 C CA . HIS A 1 216 ? -15.852 2.765 15.608 1.00 87.06 216 HIS A CA 1
ATOM 1718 C C . HIS A 1 216 ? -14.861 3.418 16.593 1.00 87.06 216 HIS A C 1
ATOM 1720 O O . HIS A 1 216 ? -14.128 2.736 17.310 1.00 87.06 216 HIS A O 1
ATOM 1726 N N . GLY A 1 217 ? -14.807 4.754 16.575 1.00 85.62 217 GLY A N 1
ATOM 1727 C CA . GLY A 1 217 ? -13.876 5.535 17.390 1.00 85.62 217 GLY A CA 1
ATOM 1728 C C . GLY A 1 217 ? -12.423 5.473 16.915 1.00 85.62 217 GLY A C 1
ATOM 1729 O O . GLY A 1 217 ? -11.565 6.002 17.595 1.00 85.62 217 GLY A O 1
ATOM 1730 N N . LEU A 1 218 ? -12.114 4.840 15.780 1.00 90.12 218 LEU A N 1
ATOM 1731 C CA . LEU A 1 218 ? -10.759 4.796 15.224 1.00 90.12 218 LEU A CA 1
ATOM 1732 C C . LEU A 1 218 ? -10.632 5.772 14.060 1.00 90.12 218 LEU A C 1
ATOM 1734 O O . LEU A 1 218 ? -11.413 5.699 13.112 1.00 90.12 218 LEU A O 1
ATOM 1738 N N . GLN A 1 219 ? -9.630 6.639 14.095 1.00 92.88 219 GLN A N 1
ATOM 1739 C CA . GLN A 1 219 ? -9.332 7.595 13.037 1.00 92.88 219 GLN A CA 1
ATOM 1740 C C . GLN A 1 219 ? -7.847 7.522 12.659 1.00 92.88 219 GLN A C 1
ATOM 1742 O O . GLN A 1 219 ? -6.997 7.159 13.467 1.00 92.88 219 GLN A O 1
ATOM 1747 N N . LEU A 1 220 ? -7.529 7.846 11.407 1.00 93.00 220 LEU A N 1
ATOM 1748 C CA . LEU A 1 220 ? -6.149 8.047 10.966 1.00 93.00 220 LEU A CA 1
ATOM 1749 C C . LEU A 1 220 ? -5.749 9.508 11.167 1.00 93.00 220 LEU A C 1
ATOM 1751 O O . LEU A 1 220 ? -6.507 10.407 10.788 1.00 93.00 220 LEU A O 1
ATOM 1755 N N . SER A 1 221 ? -4.554 9.747 11.708 1.00 93.69 221 SER A N 1
ATOM 1756 C CA . SER A 1 221 ? -4.019 11.099 11.843 1.00 93.69 221 SER A CA 1
ATOM 1757 C C . SER A 1 221 ? -3.829 11.748 10.473 1.00 93.69 221 SER A C 1
ATOM 1759 O O . SER A 1 221 ? -3.559 11.086 9.462 1.00 93.69 221 SER A O 1
ATOM 1761 N N . ALA A 1 222 ? -3.963 13.075 10.414 1.00 93.19 222 ALA A N 1
ATOM 1762 C CA . ALA A 1 222 ? -3.764 13.817 9.169 1.00 93.19 222 ALA A CA 1
ATOM 1763 C C . ALA A 1 222 ? -2.333 13.638 8.626 1.00 93.19 222 ALA A C 1
ATOM 1765 O O . ALA A 1 222 ? -2.136 13.542 7.412 1.00 93.19 222 ALA A O 1
ATOM 1766 N N . ALA A 1 223 ? -1.348 13.534 9.525 1.00 93.81 223 ALA A N 1
ATOM 1767 C CA . ALA A 1 223 ? 0.040 13.255 9.179 1.00 93.81 223 ALA A CA 1
ATOM 1768 C C . ALA A 1 223 ? 0.193 11.866 8.540 1.00 93.81 223 ALA A C 1
ATOM 1770 O O . ALA A 1 223 ? 0.837 11.732 7.497 1.00 93.81 223 ALA A O 1
ATOM 1771 N N . PHE A 1 224 ? -0.458 10.842 9.099 1.00 94.56 224 PHE A N 1
ATOM 1772 C CA . PHE A 1 224 ? -0.411 9.498 8.533 1.00 94.56 224 PHE A CA 1
ATOM 1773 C C . PHE A 1 224 ? -1.131 9.403 7.184 1.00 94.56 224 PHE A C 1
ATOM 1775 O O . PHE A 1 224 ? -0.612 8.787 6.256 1.00 94.56 224 PHE A O 1
ATOM 1782 N N . LEU A 1 225 ? -2.276 10.070 7.013 1.00 94.50 225 LEU A N 1
ATOM 1783 C CA . LEU A 1 225 ? -2.949 10.161 5.710 1.00 94.50 225 LEU A CA 1
ATOM 1784 C C . LEU A 1 225 ? -2.052 10.816 4.645 1.00 94.50 225 LEU A C 1
ATOM 1786 O O . LEU A 1 225 ? -1.976 10.325 3.516 1.00 94.50 225 LEU A O 1
ATOM 1790 N N . ALA A 1 226 ? -1.323 11.878 5.004 1.00 94.25 226 ALA A N 1
ATOM 1791 C CA . ALA A 1 226 ? -0.341 12.496 4.114 1.00 94.25 226 ALA A CA 1
ATOM 1792 C C . ALA A 1 226 ? 0.809 11.531 3.772 1.00 94.25 226 ALA A C 1
ATOM 1794 O O . ALA A 1 226 ? 1.201 11.427 2.606 1.00 94.25 226 ALA A O 1
ATOM 1795 N N . LYS A 1 227 ? 1.291 10.761 4.758 1.00 94.56 227 LYS A N 1
ATOM 1796 C CA . LYS A 1 227 ? 2.303 9.712 4.562 1.00 94.56 227 LYS A CA 1
ATOM 1797 C C . LYS A 1 227 ? 1.821 8.614 3.611 1.00 94.56 227 LYS A C 1
ATOM 1799 O O . LYS A 1 227 ? 2.577 8.211 2.729 1.00 94.56 227 LYS A O 1
ATOM 1804 N N . LEU A 1 228 ? 0.565 8.171 3.722 1.00 95.50 228 LEU A N 1
ATOM 1805 C CA . LEU A 1 228 ? -0.032 7.197 2.799 1.00 95.50 228 LEU A CA 1
ATOM 1806 C C . LEU A 1 228 ? -0.048 7.717 1.356 1.00 95.50 228 LEU A C 1
ATOM 1808 O O . LEU A 1 228 ? 0.333 6.990 0.438 1.00 95.50 228 LEU A O 1
ATOM 1812 N N . GLU A 1 229 ? -0.453 8.970 1.134 1.00 94.38 229 GLU A N 1
ATOM 1813 C CA . GLU A 1 229 ? -0.493 9.545 -0.217 1.00 94.38 229 GLU A CA 1
ATOM 1814 C C . GLU A 1 229 ? 0.921 9.769 -0.785 1.00 94.38 229 GLU A C 1
ATOM 1816 O O . GLU A 1 229 ? 1.172 9.482 -1.961 1.00 94.38 229 GLU A O 1
ATOM 1821 N N . GLN A 1 230 ? 1.881 10.183 0.047 1.00 94.19 230 GLN A N 1
ATOM 1822 C CA . GLN A 1 230 ? 3.289 10.274 -0.347 1.00 94.19 230 GLN A CA 1
ATOM 1823 C C . GLN A 1 230 ? 3.848 8.899 -0.737 1.00 94.19 230 GLN A C 1
ATOM 1825 O O . GLN A 1 230 ? 4.436 8.754 -1.815 1.00 94.19 230 GLN A O 1
ATOM 1830 N N . LEU A 1 231 ? 3.631 7.876 0.097 1.00 95.50 231 LEU A N 1
ATOM 1831 C CA . LEU A 1 231 ? 4.073 6.510 -0.173 1.00 95.50 231 LEU A CA 1
ATOM 1832 C C . LEU A 1 231 ? 3.429 5.970 -1.453 1.00 95.50 231 LEU A C 1
ATOM 1834 O O . LEU A 1 231 ? 4.113 5.404 -2.304 1.00 95.50 231 LEU A O 1
ATOM 1838 N N . ARG A 1 232 ? 2.130 6.213 -1.653 1.00 94.62 232 ARG A N 1
ATOM 1839 C CA . ARG A 1 232 ? 1.422 5.864 -2.889 1.00 94.62 232 ARG A CA 1
ATOM 1840 C C . ARG A 1 232 ? 2.097 6.476 -4.117 1.00 94.62 232 ARG A C 1
ATOM 1842 O O . ARG A 1 232 ? 2.339 5.775 -5.104 1.00 94.62 232 ARG A O 1
ATOM 1849 N N . GLY A 1 233 ? 2.400 7.772 -4.065 1.00 91.81 233 GLY A N 1
ATOM 1850 C CA . GLY A 1 233 ? 3.089 8.484 -5.137 1.00 91.81 233 GLY A CA 1
ATOM 1851 C C . GLY A 1 233 ? 4.486 7.930 -5.404 1.00 91.81 233 GLY A C 1
ATOM 1852 O O . GLY A 1 233 ? 4.910 7.884 -6.560 1.00 91.81 233 GLY A O 1
ATOM 1853 N N . ARG A 1 234 ? 5.186 7.462 -4.366 1.00 92.00 234 ARG A N 1
ATOM 1854 C CA . ARG A 1 234 ? 6.532 6.880 -4.452 1.00 92.00 234 ARG A CA 1
ATOM 1855 C C . ARG A 1 234 ? 6.567 5.435 -4.945 1.00 92.00 234 ARG A C 1
ATOM 1857 O O . ARG A 1 234 ? 7.463 5.094 -5.705 1.00 92.00 234 ARG A O 1
ATOM 1864 N N . LEU A 1 235 ? 5.571 4.623 -4.603 1.00 93.00 235 LEU A N 1
ATOM 1865 C CA . LEU A 1 235 ? 5.467 3.232 -5.055 1.00 93.00 235 LEU A CA 1
ATOM 1866 C C . LEU A 1 235 ? 5.004 3.101 -6.510 1.00 93.00 235 LEU A C 1
ATOM 1868 O O . LEU A 1 235 ? 5.227 2.069 -7.135 1.00 93.00 235 LEU A O 1
ATOM 1872 N N . MET A 1 236 ? 4.351 4.118 -7.077 1.00 92.69 236 MET A N 1
ATOM 1873 C CA . MET A 1 236 ? 3.864 4.061 -8.458 1.00 92.69 236 MET A CA 1
ATOM 1874 C C . MET A 1 236 ? 5.006 3.772 -9.457 1.00 92.69 236 MET A C 1
ATOM 1876 O O . MET A 1 236 ? 5.995 4.497 -9.497 1.00 92.69 236 MET A O 1
ATOM 1880 N N . PHE A 1 237 ? 4.836 2.747 -10.293 1.00 91.19 237 PHE A N 1
ATOM 1881 C CA . PHE A 1 237 ? 5.806 2.175 -11.241 1.00 91.19 237 PHE A CA 1
ATOM 1882 C C . PHE A 1 237 ? 7.050 1.513 -10.636 1.00 91.19 237 PHE A C 1
ATOM 1884 O O . PHE A 1 237 ? 7.922 1.088 -11.393 1.00 91.19 237 PHE A O 1
ATOM 1891 N N . CYS A 1 238 ? 7.124 1.357 -9.314 1.00 90.94 238 CYS A N 1
ATOM 1892 C CA . CYS A 1 238 ? 8.142 0.506 -8.709 1.00 90.94 238 CYS A CA 1
ATOM 1893 C C . CYS A 1 238 ? 7.869 -0.978 -9.010 1.00 90.94 238 CYS A C 1
ATOM 1895 O O . CYS A 1 238 ? 6.705 -1.374 -9.168 1.00 90.94 238 CYS A O 1
ATOM 1897 N N . PRO A 1 239 ? 8.920 -1.813 -9.069 1.00 90.00 239 PRO A N 1
ATOM 1898 C CA . PRO A 1 239 ? 8.758 -3.260 -9.089 1.00 90.00 239 PRO A CA 1
ATOM 1899 C C . PRO A 1 239 ? 8.105 -3.756 -7.792 1.00 90.00 239 PRO A C 1
ATOM 1901 O O . PRO A 1 239 ? 8.269 -3.156 -6.728 1.00 90.00 239 PRO A O 1
ATOM 1904 N N . SER A 1 240 ? 7.401 -4.886 -7.870 1.00 91.06 240 SER A N 1
ATOM 1905 C CA . SER A 1 240 ? 6.787 -5.543 -6.707 1.00 91.06 240 SER A CA 1
ATOM 1906 C C . SER A 1 240 ? 7.794 -5.958 -5.631 1.00 91.06 240 SER A C 1
ATOM 1908 O O . SER A 1 240 ? 7.393 -6.152 -4.488 1.00 91.06 240 SER A O 1
ATOM 1910 N N . THR A 1 241 ? 9.084 -6.052 -5.972 1.00 89.75 241 THR A N 1
ATOM 1911 C CA . THR A 1 241 ? 10.167 -6.444 -5.057 1.00 89.75 241 THR A CA 1
ATOM 1912 C C . THR A 1 241 ? 10.286 -5.522 -3.839 1.00 89.75 241 THR A C 1
ATOM 1914 O O . THR A 1 241 ? 10.650 -5.977 -2.763 1.00 89.75 241 THR A O 1
ATOM 1917 N N . VAL A 1 242 ? 9.872 -4.249 -3.956 1.00 90.62 242 VAL A N 1
ATOM 1918 C CA . VAL A 1 242 ? 9.824 -3.285 -2.830 1.00 90.62 242 VAL A CA 1
ATOM 1919 C C . VAL A 1 242 ? 8.902 -3.765 -1.697 1.00 90.62 242 VAL A C 1
ATOM 1921 O O . VAL A 1 242 ? 9.011 -3.321 -0.559 1.00 90.62 242 VAL A O 1
ATOM 1924 N N . LEU A 1 243 ? 7.969 -4.670 -1.998 1.00 93.81 243 LEU A N 1
ATOM 1925 C CA . LEU A 1 243 ? 6.976 -5.181 -1.054 1.00 93.81 243 LEU A CA 1
ATOM 1926 C C . LEU A 1 243 ? 7.328 -6.573 -0.510 1.00 93.81 243 LEU A C 1
ATOM 1928 O O . LEU A 1 243 ? 6.538 -7.144 0.234 1.00 93.81 243 LEU A O 1
ATOM 1932 N N . GLU A 1 244 ? 8.488 -7.138 -0.859 1.00 91.44 244 GLU A N 1
ATOM 1933 C CA . GLU A 1 244 ? 8.905 -8.471 -0.387 1.00 91.44 244 GLU A CA 1
ATOM 1934 C C . GLU A 1 244 ? 9.175 -8.514 1.120 1.00 91.44 244 GLU A C 1
ATOM 1936 O O . GLU A 1 244 ? 9.086 -9.576 1.731 1.00 91.44 244 GLU A O 1
ATOM 1941 N N . ARG A 1 245 ? 9.477 -7.359 1.729 1.00 91.25 245 ARG A N 1
ATOM 1942 C CA . ARG A 1 245 ? 9.718 -7.225 3.174 1.00 91.25 245 ARG A CA 1
ATOM 1943 C C . ARG A 1 245 ? 8.436 -7.059 4.001 1.00 91.25 245 ARG A C 1
ATOM 1945 O O . ARG A 1 245 ? 8.524 -6.923 5.215 1.00 91.25 245 ARG A O 1
ATOM 1952 N N . LEU A 1 246 ? 7.259 -7.052 3.375 1.00 92.81 246 LEU A N 1
ATOM 1953 C CA . LEU A 1 246 ? 5.994 -7.046 4.110 1.00 92.81 246 LEU A CA 1
ATOM 1954 C C . LEU A 1 246 ? 5.824 -8.365 4.876 1.00 92.81 246 LEU A C 1
ATOM 1956 O O . LEU A 1 246 ? 6.114 -9.442 4.350 1.00 92.81 246 LEU A O 1
ATOM 1960 N N . HIS A 1 247 ? 5.360 -8.287 6.121 1.00 89.56 247 HIS A N 1
ATOM 1961 C CA . HIS A 1 247 ? 5.306 -9.445 7.023 1.00 89.56 247 HIS A CA 1
ATOM 1962 C C . HIS A 1 247 ? 3.893 -9.825 7.460 1.00 89.56 247 HIS A C 1
ATOM 1964 O O . HIS A 1 247 ? 3.645 -10.982 7.795 1.00 89.56 247 HIS A O 1
ATOM 1970 N N . THR A 1 248 ? 2.964 -8.871 7.472 1.00 89.50 248 THR A N 1
ATOM 1971 C CA . THR A 1 248 ? 1.639 -9.042 8.088 1.00 89.50 248 THR A CA 1
ATOM 1972 C C . THR A 1 248 ? 0.524 -9.167 7.054 1.00 89.50 248 THR A C 1
ATOM 1974 O O . THR A 1 248 ? -0.485 -9.828 7.293 1.00 89.50 248 THR A O 1
ATOM 1977 N N . MET A 1 249 ? 0.684 -8.536 5.894 1.00 93.06 249 MET A N 1
ATOM 1978 C CA . MET A 1 249 ? -0.288 -8.486 4.815 1.00 93.06 249 MET A CA 1
ATOM 1979 C C . MET A 1 249 ? 0.348 -8.925 3.502 1.00 93.06 249 MET A C 1
ATOM 1981 O O . MET A 1 249 ? 1.501 -8.630 3.200 1.00 93.06 249 MET A O 1
ATOM 1985 N N . LEU A 1 250 ? -0.456 -9.560 2.648 1.00 93.06 250 LEU A N 1
ATOM 1986 C CA . LEU A 1 250 ? -0.038 -9.803 1.268 1.00 93.06 250 LEU A CA 1
ATOM 1987 C C . LEU A 1 250 ? 0.126 -8.471 0.504 1.00 93.06 250 LEU A C 1
ATOM 1989 O O . LEU A 1 250 ? -0.709 -7.570 0.685 1.00 93.06 250 LEU A O 1
ATOM 1993 N N . PRO A 1 251 ? 1.099 -8.356 -0.422 1.00 94.25 251 PRO A N 1
ATOM 1994 C CA . PRO A 1 251 ? 1.341 -7.137 -1.196 1.00 94.25 251 PRO A CA 1
ATOM 1995 C C . PRO A 1 251 ? 0.091 -6.561 -1.873 1.00 94.25 251 PRO A C 1
ATOM 1997 O O . PRO A 1 251 ? -0.157 -5.358 -1.823 1.00 94.25 251 PRO A O 1
ATOM 2000 N N . GLU A 1 252 ? -0.777 -7.391 -2.455 1.00 92.31 252 GLU A N 1
ATOM 2001 C CA . GLU A 1 252 ? -1.995 -6.923 -3.131 1.00 92.31 252 GLU A CA 1
ATOM 2002 C C . GLU A 1 252 ? -3.046 -6.372 -2.161 1.00 92.31 252 GLU A C 1
ATOM 2004 O O . GLU A 1 252 ? -3.933 -5.606 -2.559 1.00 92.31 252 GLU A O 1
ATOM 2009 N N . ARG A 1 253 ? -2.995 -6.800 -0.896 1.00 93.38 253 ARG A N 1
ATOM 2010 C CA . ARG A 1 253 ? -3.884 -6.340 0.175 1.00 93.38 253 ARG A CA 1
ATOM 2011 C C . ARG A 1 253 ? -3.383 -5.021 0.736 1.00 93.38 253 ARG A C 1
ATOM 2013 O O . ARG A 1 253 ? -4.177 -4.084 0.804 1.00 93.38 253 ARG A O 1
ATOM 2020 N N . PHE A 1 254 ? -2.081 -4.927 0.994 1.00 95.69 254 PHE A N 1
ATOM 2021 C CA . PHE A 1 254 ? -1.406 -3.685 1.357 1.00 95.69 254 PHE A CA 1
ATOM 2022 C C . PHE A 1 254 ? -1.640 -2.590 0.306 1.00 95.69 254 PHE A C 1
ATOM 2024 O O . PHE A 1 254 ? -2.192 -1.532 0.605 1.00 95.69 254 PHE A O 1
ATOM 2031 N N . LEU A 1 255 ? -1.363 -2.879 -0.970 1.00 95.38 255 LEU A N 1
ATOM 2032 C CA . LEU A 1 255 ? -1.560 -1.924 -2.067 1.00 95.38 255 LEU A CA 1
ATOM 2033 C C . LEU A 1 255 ? -3.009 -1.442 -2.201 1.00 95.38 255 LEU A C 1
ATOM 2035 O O . LEU A 1 255 ? -3.250 -0.350 -2.720 1.00 95.38 255 LEU A O 1
ATOM 2039 N N . ARG A 1 256 ? -3.991 -2.215 -1.720 1.00 92.88 256 ARG A N 1
ATOM 2040 C CA . ARG A 1 256 ? -5.394 -1.802 -1.767 1.00 92.88 256 ARG A CA 1
ATOM 2041 C C . ARG A 1 256 ? -5.694 -0.620 -0.845 1.00 92.88 256 ARG A C 1
ATOM 2043 O O . ARG A 1 256 ? -6.538 0.187 -1.235 1.00 92.88 256 ARG A O 1
ATOM 2050 N N . PHE A 1 257 ? -4.998 -0.485 0.288 1.00 91.88 257 PHE A N 1
ATOM 2051 C CA . PHE A 1 257 ? -5.074 0.712 1.139 1.00 91.88 257 PHE A CA 1
ATOM 2052 C C . PHE A 1 257 ? -4.593 1.960 0.399 1.00 91.88 257 PHE A C 1
ATOM 2054 O O . PHE A 1 257 ? -5.181 3.024 0.531 1.00 91.88 257 PHE A O 1
ATOM 2061 N N . LEU A 1 258 ? -3.585 1.811 -0.458 1.00 94.25 258 LEU A N 1
ATOM 2062 C CA . LEU A 1 258 ? -3.003 2.911 -1.230 1.00 94.25 258 LEU A CA 1
ATOM 2063 C C . LEU A 1 258 ? -3.730 3.173 -2.562 1.00 94.25 258 LEU A C 1
ATOM 2065 O O . LEU A 1 258 ? -3.252 3.938 -3.395 1.00 94.25 258 LEU A O 1
ATOM 2069 N N . HIS A 1 259 ? -4.863 2.511 -2.823 1.00 92.75 259 HIS A N 1
ATOM 2070 C CA . HIS A 1 259 ? -5.541 2.526 -4.129 1.00 92.75 259 HIS A CA 1
ATOM 2071 C C . HIS A 1 259 ? -4.636 2.127 -5.317 1.00 92.75 259 HIS A C 1
ATOM 2073 O O . HIS A 1 259 ? -4.858 2.531 -6.469 1.00 92.75 259 HIS A O 1
ATOM 2079 N N . LEU A 1 260 ? -3.650 1.273 -5.049 1.00 95.31 260 LEU A N 1
ATOM 2080 C CA . LEU A 1 260 ? -2.715 0.697 -6.008 1.00 95.31 260 LEU A CA 1
ATOM 2081 C C . LEU A 1 260 ? -3.041 -0.783 -6.270 1.00 95.31 260 LEU A C 1
ATOM 2083 O O . LEU A 1 260 ? -3.904 -1.396 -5.634 1.00 95.31 260 LEU A O 1
ATOM 2087 N N . THR A 1 261 ? -2.386 -1.359 -7.272 1.00 94.88 261 THR A N 1
ATOM 2088 C CA . THR A 1 261 ? -2.467 -2.778 -7.620 1.00 94.88 261 THR A CA 1
ATOM 2089 C C . THR A 1 261 ? -1.219 -3.207 -8.387 1.00 94.88 261 THR A C 1
ATOM 2091 O O . THR A 1 261 ? -0.483 -2.358 -8.889 1.00 94.88 261 THR A O 1
ATOM 2094 N N . LEU A 1 262 ? -0.993 -4.514 -8.499 1.00 92.69 262 LEU A N 1
ATOM 2095 C CA . LEU A 1 262 ? 0.067 -5.060 -9.335 1.00 92.69 262 LEU A CA 1
ATOM 2096 C C . LEU A 1 262 ? -0.417 -5.166 -10.785 1.00 92.69 262 LEU A C 1
ATOM 2098 O O . LEU A 1 262 ? -1.453 -5.764 -11.085 1.00 92.69 262 LEU A O 1
ATOM 2102 N N . LEU A 1 263 ? 0.343 -4.571 -11.697 1.00 90.44 263 LEU A N 1
ATOM 2103 C CA . LEU A 1 263 ? 0.263 -4.827 -13.124 1.00 90.44 263 LEU A CA 1
ATOM 2104 C C . LEU A 1 263 ? 1.070 -6.090 -13.413 1.00 90.44 263 LEU A C 1
ATOM 2106 O O . LEU A 1 263 ? 2.265 -6.017 -13.700 1.00 90.44 263 LEU A O 1
ATOM 2110 N N . CYS A 1 264 ? 0.393 -7.234 -13.346 1.00 84.50 264 CYS A N 1
ATOM 2111 C CA . CYS A 1 264 ? 1.018 -8.506 -13.667 1.00 84.50 264 CYS A CA 1
ATOM 2112 C C . CYS A 1 264 ? 1.318 -8.616 -15.163 1.00 84.50 264 CYS A C 1
ATOM 2114 O O . CYS A 1 264 ? 0.506 -8.216 -16.017 1.00 84.50 264 CYS A O 1
ATOM 2116 N N . ARG A 1 265 ? 2.478 -9.193 -15.470 1.00 77.44 265 ARG A N 1
ATOM 2117 C CA . ARG A 1 265 ? 2.878 -9.511 -16.841 1.00 77.44 265 ARG A CA 1
ATOM 2118 C C . ARG A 1 265 ? 1.969 -10.593 -17.428 1.00 77.44 265 ARG A C 1
ATOM 2120 O O . ARG A 1 265 ? 1.750 -11.641 -16.826 1.00 77.44 265 ARG A O 1
ATOM 2127 N N . THR A 1 266 ? 1.452 -10.363 -18.632 1.00 72.62 266 THR A N 1
ATOM 2128 C CA . THR A 1 266 ? 0.738 -11.401 -19.391 1.00 72.62 266 THR A CA 1
ATOM 2129 C C . THR A 1 266 ? 1.696 -12.191 -20.282 1.00 72.62 266 THR A C 1
ATOM 2131 O O . THR A 1 266 ? 2.760 -11.704 -20.659 1.00 72.62 266 THR A O 1
ATOM 2134 N N . THR A 1 267 ? 1.311 -13.405 -20.684 1.00 71.19 267 THR A N 1
ATOM 2135 C CA . THR A 1 267 ? 2.109 -14.254 -21.594 1.00 71.19 267 THR A CA 1
ATOM 2136 C C . THR A 1 267 ? 2.393 -13.599 -22.950 1.00 71.19 267 THR A C 1
ATOM 2138 O O . THR A 1 267 ? 3.373 -13.941 -23.604 1.00 71.19 267 THR A O 1
ATOM 2141 N N . ALA A 1 268 ? 1.564 -12.638 -23.366 1.00 68.75 268 ALA A N 1
ATOM 2142 C CA . ALA A 1 268 ? 1.725 -11.886 -24.607 1.00 68.75 268 ALA A CA 1
ATOM 2143 C C . ALA A 1 268 ? 2.691 -10.690 -24.489 1.00 68.75 268 ALA A C 1
ATOM 2145 O O . ALA A 1 268 ? 3.041 -10.077 -25.498 1.00 68.75 268 ALA A O 1
ATOM 2146 N N . GLU A 1 269 ? 3.107 -10.321 -23.276 1.00 70.56 269 GLU A N 1
ATOM 2147 C CA . GLU A 1 269 ? 3.949 -9.155 -23.023 1.00 70.56 269 GLU A CA 1
ATOM 2148 C C . GLU A 1 269 ? 5.402 -9.601 -22.827 1.00 70.56 269 GLU A C 1
ATOM 2150 O O . GLU A 1 269 ? 5.744 -10.302 -21.878 1.00 70.56 269 GLU A O 1
ATOM 2155 N N . THR A 1 270 ? 6.283 -9.199 -23.741 1.00 68.31 270 THR A N 1
ATOM 2156 C CA . THR A 1 270 ? 7.737 -9.447 -23.658 1.00 68.31 270 THR A CA 1
ATOM 2157 C C . THR A 1 270 ? 8.531 -8.191 -23.302 1.00 68.31 270 THR A C 1
ATOM 2159 O O . THR A 1 270 ? 9.749 -8.244 -23.196 1.00 68.31 270 THR A O 1
ATOM 2162 N N . GLN A 1 271 ? 7.854 -7.050 -23.147 1.00 68.25 271 GLN A N 1
ATOM 2163 C CA . GLN A 1 271 ? 8.468 -5.719 -23.161 1.00 68.25 271 GLN A CA 1
ATOM 2164 C C . GLN A 1 271 ? 8.842 -5.168 -21.774 1.00 68.25 271 GLN A C 1
ATOM 2166 O O . GLN A 1 271 ? 9.469 -4.115 -21.710 1.00 68.25 271 GLN A O 1
ATOM 2171 N N . TRP A 1 272 ? 8.478 -5.853 -20.685 1.00 72.69 272 TRP A N 1
ATOM 2172 C CA . TRP A 1 272 ? 8.906 -5.547 -19.313 1.00 72.69 272 TRP A CA 1
ATOM 2173 C C . TRP A 1 272 ? 9.025 -6.831 -18.478 1.00 72.69 272 TRP A C 1
ATOM 2175 O O . TRP A 1 272 ? 8.403 -7.849 -18.796 1.00 72.69 272 TRP A O 1
ATOM 2185 N N . GLY A 1 273 ? 9.868 -6.797 -17.444 1.00 65.19 273 GLY A N 1
ATOM 2186 C CA . GLY A 1 273 ? 10.429 -8.006 -16.822 1.00 65.19 273 GLY A CA 1
ATOM 2187 C C . GLY A 1 273 ? 9.760 -8.516 -15.569 1.00 65.19 273 GLY A C 1
ATOM 2188 O O . GLY A 1 273 ? 9.995 -9.661 -15.200 1.00 65.19 273 GLY A O 1
ATOM 2189 N N . GLY A 1 274 ? 8.945 -7.690 -14.925 1.00 77.00 274 GLY A N 1
ATOM 2190 C CA . GLY A 1 274 ? 8.344 -8.016 -13.641 1.00 77.00 274 GLY A CA 1
ATOM 2191 C C . GLY A 1 274 ? 7.059 -7.247 -13.403 1.00 77.00 274 GLY A C 1
ATOM 2192 O O . GLY A 1 274 ? 6.666 -6.393 -14.203 1.00 77.00 274 GLY A O 1
ATOM 2193 N N . ASP A 1 275 ? 6.412 -7.575 -12.296 1.00 88.38 275 ASP A N 1
ATOM 2194 C CA . ASP A 1 275 ? 5.166 -6.947 -11.899 1.00 88.38 275 ASP A CA 1
ATOM 2195 C C . ASP A 1 275 ? 5.446 -5.533 -11.387 1.00 88.38 275 ASP A C 1
ATOM 2197 O O . ASP A 1 275 ? 6.334 -5.306 -10.563 1.00 88.38 275 ASP A O 1
ATOM 2201 N N . LEU A 1 276 ? 4.698 -4.565 -11.913 1.00 90.94 276 LEU A N 1
ATOM 2202 C CA . LEU A 1 276 ? 4.851 -3.153 -11.567 1.00 90.94 276 LEU A CA 1
ATOM 2203 C C . LEU A 1 276 ? 3.661 -2.679 -10.749 1.00 90.94 276 LEU A C 1
ATOM 2205 O O . LEU A 1 276 ? 2.517 -3.032 -11.030 1.00 90.94 276 LEU A O 1
ATOM 2209 N N . ILE A 1 277 ? 3.905 -1.811 -9.782 1.00 94.38 277 ILE A N 1
ATOM 2210 C CA . ILE A 1 277 ? 2.844 -1.216 -8.978 1.00 94.38 277 ILE A CA 1
ATOM 2211 C C . ILE A 1 277 ? 2.192 -0.077 -9.772 1.00 94.38 277 ILE A C 1
ATOM 2213 O O . ILE A 1 277 ? 2.866 0.837 -10.240 1.00 94.38 277 ILE A O 1
ATOM 2217 N N . VAL A 1 278 ? 0.869 -0.095 -9.936 1.00 94.38 278 VAL A N 1
ATOM 2218 C CA . VAL A 1 278 ? 0.127 0.915 -10.713 1.00 94.38 278 VAL A CA 1
ATOM 2219 C C . VAL A 1 278 ? -1.168 1.340 -10.016 1.00 94.38 278 VAL A C 1
ATOM 2221 O O . VAL A 1 278 ? -1.691 0.604 -9.177 1.00 94.38 278 VAL A O 1
ATOM 2224 N N . PRO A 1 279 ? -1.758 2.497 -10.373 1.00 93.50 279 PRO A N 1
ATOM 2225 C CA . PRO A 1 279 ? -3.051 2.894 -9.831 1.00 93.50 279 PRO A CA 1
ATOM 2226 C C . PRO A 1 279 ? -4.158 1.918 -10.234 1.00 93.50 279 PRO A C 1
ATOM 2228 O O . PRO A 1 279 ? -4.341 1.599 -11.413 1.00 93.50 279 PRO A O 1
ATOM 2231 N N . ARG A 1 280 ? -4.958 1.493 -9.253 1.00 90.50 280 ARG A N 1
ATOM 2232 C CA . ARG A 1 280 ? -5.995 0.464 -9.420 1.00 90.50 280 ARG A CA 1
ATOM 2233 C C . ARG A 1 280 ? -7.013 0.787 -10.518 1.00 90.50 280 ARG A C 1
ATOM 2235 O O . ARG A 1 280 ? -7.474 -0.103 -11.224 1.00 90.50 280 ARG A O 1
ATOM 2242 N N . HIS A 1 281 ? -7.371 2.058 -10.667 1.00 90.56 281 HIS A N 1
ATOM 2243 C CA . HIS A 1 281 ? -8.366 2.522 -11.639 1.00 90.56 281 HIS A CA 1
ATOM 2244 C C . HIS A 1 281 ? -7.790 2.735 -13.050 1.00 90.56 281 HIS A C 1
ATOM 2246 O O . HIS A 1 281 ? -8.527 3.090 -13.965 1.00 90.56 281 HIS A O 1
ATOM 2252 N N . ALA A 1 282 ? -6.484 2.533 -13.245 1.00 90.06 282 ALA A N 1
ATOM 2253 C CA . ALA A 1 282 ? -5.787 2.938 -14.461 1.00 90.06 282 ALA A CA 1
ATOM 2254 C C . ALA A 1 282 ? -4.827 1.874 -15.007 1.00 90.06 282 ALA A C 1
ATOM 2256 O O . ALA A 1 282 ? -3.915 2.195 -15.765 1.00 90.06 282 ALA A O 1
ATOM 2257 N N . VAL A 1 283 ? -5.057 0.600 -14.685 1.00 90.75 283 VAL A N 1
ATOM 2258 C CA . VAL A 1 283 ? -4.227 -0.531 -15.136 1.00 90.75 283 VAL A CA 1
ATOM 2259 C C . VAL A 1 283 ? -4.058 -0.542 -16.661 1.00 90.75 283 VAL A C 1
ATOM 2261 O O . VAL A 1 283 ? -2.942 -0.614 -17.165 1.00 90.75 283 VAL A O 1
ATOM 2264 N N . LEU A 1 284 ? -5.151 -0.386 -17.420 1.00 89.06 284 LEU A N 1
ATOM 2265 C CA . LEU A 1 284 ? -5.107 -0.361 -18.891 1.00 89.06 284 LEU A CA 1
ATOM 2266 C C . LEU A 1 284 ? -4.358 0.854 -19.447 1.00 89.06 284 LEU A C 1
ATOM 2268 O O . LEU A 1 284 ? -3.746 0.788 -20.511 1.00 89.06 284 LEU A O 1
ATOM 2272 N N . ARG A 1 285 ? -4.427 1.985 -18.747 1.00 90.88 285 ARG A N 1
ATOM 2273 C CA . ARG A 1 285 ? -3.722 3.210 -19.116 1.00 90.88 285 ARG A CA 1
ATOM 2274 C C . ARG A 1 285 ? -2.222 3.058 -18.870 1.00 90.88 285 ARG A C 1
ATOM 2276 O O . ARG A 1 285 ? -1.447 3.284 -19.791 1.00 90.88 285 ARG A O 1
ATOM 2283 N N . ALA A 1 286 ? -1.840 2.577 -17.688 1.00 90.56 286 ALA A N 1
ATOM 2284 C CA . ALA A 1 286 ? -0.457 2.267 -17.344 1.00 90.56 286 ALA A CA 1
ATOM 2285 C C . ALA A 1 286 ? 0.150 1.243 -18.315 1.00 90.56 286 ALA A C 1
ATOM 2287 O O . ALA A 1 286 ? 1.239 1.467 -18.831 1.00 90.56 286 ALA A O 1
ATOM 2288 N N . ARG A 1 287 ? -0.589 0.177 -18.653 1.00 89.25 287 ARG A N 1
ATOM 2289 C CA . ARG A 1 287 ? -0.165 -0.832 -19.635 1.00 89.25 287 ARG A CA 1
ATOM 2290 C C . ARG A 1 287 ? 0.076 -0.238 -21.025 1.00 89.25 287 ARG A C 1
ATOM 2292 O O . ARG A 1 287 ? 1.075 -0.562 -21.658 1.00 89.25 287 ARG A O 1
ATOM 2299 N N . ARG A 1 288 ? -0.820 0.630 -21.512 1.00 89.25 288 ARG A N 1
ATOM 2300 C CA . ARG A 1 288 ? -0.654 1.305 -22.813 1.00 89.25 288 ARG A CA 1
ATOM 2301 C C . ARG A 1 288 ? 0.565 2.222 -22.825 1.00 89.25 288 ARG A C 1
ATOM 2303 O O . ARG A 1 288 ? 1.351 2.135 -23.764 1.00 89.25 288 ARG A O 1
ATOM 2310 N N . LEU A 1 289 ? 0.727 3.040 -21.784 1.00 91.31 289 LEU A N 1
ATOM 2311 C CA . LEU A 1 289 ? 1.884 3.919 -21.620 1.00 91.31 289 LEU A CA 1
ATOM 2312 C C . LEU A 1 289 ? 3.183 3.107 -21.608 1.00 91.31 289 LEU 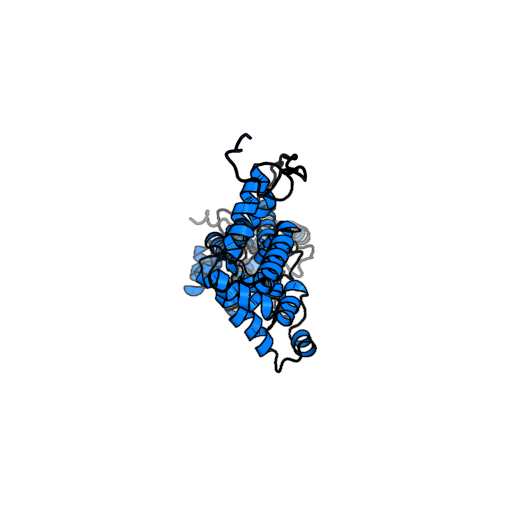A C 1
ATOM 2314 O O . LEU A 1 289 ? 4.063 3.358 -22.421 1.00 91.31 289 LEU A O 1
ATOM 2318 N N . LEU A 1 290 ? 3.260 2.083 -20.756 1.00 90.19 290 LEU A N 1
ATOM 2319 C CA . LEU A 1 290 ? 4.419 1.205 -20.634 1.00 90.19 290 LEU A CA 1
ATOM 2320 C C . LEU A 1 290 ? 4.774 0.553 -21.972 1.00 90.19 290 LEU A C 1
ATOM 2322 O O . LEU A 1 290 ? 5.908 0.665 -22.423 1.00 90.19 290 LEU A O 1
ATOM 2326 N N . ARG A 1 291 ? 3.797 -0.063 -22.647 1.00 88.69 291 ARG A N 1
ATOM 2327 C CA . ARG A 1 291 ? 3.996 -0.691 -23.959 1.00 88.69 291 ARG A CA 1
ATOM 2328 C C . ARG A 1 291 ? 4.535 0.305 -24.982 1.00 88.69 291 ARG A C 1
ATOM 2330 O O . ARG A 1 291 ? 5.490 0.007 -25.690 1.00 88.69 291 ARG A O 1
ATOM 2337 N N . HIS A 1 292 ? 3.927 1.487 -25.053 1.0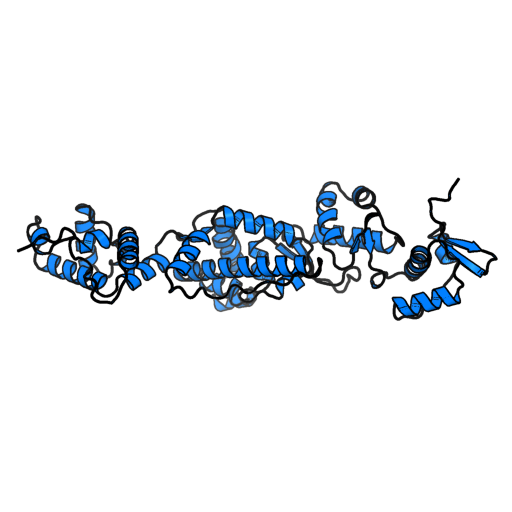0 90.06 292 HIS A N 1
ATOM 2338 C CA . HIS A 1 292 ? 4.340 2.522 -25.987 1.00 90.06 292 HIS A CA 1
ATOM 2339 C C . HIS A 1 292 ? 5.769 2.990 -25.694 1.00 90.06 292 HIS A C 1
ATOM 2341 O O . HIS A 1 292 ? 6.621 2.910 -26.573 1.00 90.06 292 HIS A O 1
ATOM 2347 N N . THR A 1 293 ? 6.056 3.396 -24.456 1.00 91.31 293 THR A N 1
ATOM 2348 C CA . THR A 1 293 ? 7.376 3.877 -24.034 1.00 91.31 293 THR A CA 1
ATOM 2349 C C . THR A 1 293 ? 8.457 2.815 -24.225 1.00 91.31 293 THR A C 1
ATOM 2351 O O . THR A 1 293 ? 9.493 3.111 -24.815 1.00 91.31 293 THR A O 1
ATOM 2354 N N . MET A 1 294 ? 8.219 1.569 -23.803 1.00 90.56 294 MET A N 1
ATOM 2355 C CA . MET A 1 294 ? 9.189 0.483 -23.977 1.00 90.56 294 MET A CA 1
ATOM 2356 C C . MET A 1 294 ? 9.420 0.181 -25.457 1.00 90.56 294 MET A C 1
ATOM 2358 O O . MET A 1 294 ? 10.564 0.048 -25.878 1.00 90.56 294 MET A O 1
ATOM 2362 N N . GLN A 1 295 ? 8.366 0.144 -26.278 1.00 89.56 295 GLN A N 1
ATOM 2363 C CA . GLN A 1 295 ? 8.511 -0.043 -27.721 1.00 89.56 295 GLN A CA 1
ATOM 2364 C C . GLN A 1 295 ? 9.294 1.097 -28.376 1.00 89.56 295 GLN A C 1
ATOM 2366 O O . GLN A 1 295 ? 10.080 0.831 -29.280 1.00 89.56 295 GLN A O 1
ATOM 2371 N N . GLN A 1 296 ? 9.118 2.344 -27.936 1.00 90.19 296 GLN A N 1
ATOM 2372 C CA . GLN A 1 296 ? 9.922 3.454 -28.441 1.00 90.19 296 GLN A CA 1
ATOM 2373 C C . GLN A 1 296 ? 11.395 3.271 -28.102 1.00 90.19 296 GLN A C 1
ATOM 2375 O O . GLN A 1 296 ? 12.233 3.319 -28.997 1.00 90.19 296 GLN A O 1
ATOM 2380 N N . LEU A 1 297 ? 11.704 3.007 -26.832 1.00 92.00 297 LEU A N 1
ATOM 2381 C CA . LEU A 1 297 ? 13.083 2.848 -26.378 1.00 92.00 297 LEU A CA 1
ATOM 2382 C C . LEU A 1 297 ? 13.772 1.617 -26.993 1.00 92.00 297 LEU A C 1
ATOM 2384 O O . LEU A 1 297 ? 14.977 1.654 -27.211 1.00 92.00 297 LEU A O 1
ATOM 2388 N N . GLN A 1 298 ? 13.030 0.555 -27.339 1.00 91.88 298 GLN A N 1
ATOM 2389 C CA . GLN A 1 298 ? 13.569 -0.619 -28.052 1.00 91.88 298 GLN A CA 1
ATOM 2390 C C . GLN A 1 298 ? 14.227 -0.253 -29.384 1.00 91.88 298 GLN A C 1
ATOM 2392 O O . GLN A 1 298 ? 15.154 -0.930 -29.823 1.00 91.88 298 GLN A O 1
ATOM 2397 N N . TRP A 1 299 ? 13.745 0.806 -30.033 1.00 90.69 299 TRP A N 1
ATOM 2398 C CA . TRP A 1 299 ? 14.244 1.250 -31.330 1.00 90.69 299 TRP A CA 1
ATOM 2399 C C . TRP A 1 299 ? 15.336 2.316 -31.235 1.00 90.69 299 TRP A C 1
ATOM 2401 O O . TRP A 1 299 ? 15.775 2.802 -32.275 1.00 90.69 299 TRP A O 1
ATOM 2411 N N . GLN A 1 300 ? 15.777 2.667 -30.026 1.00 90.81 300 GLN A N 1
ATOM 2412 C CA . GLN A 1 300 ? 16.704 3.768 -29.784 1.00 90.81 300 GLN A CA 1
ATOM 2413 C C . GLN A 1 300 ? 18.036 3.218 -29.250 1.00 90.81 300 GLN A C 1
ATOM 2415 O O . GLN A 1 300 ? 18.104 2.745 -28.111 1.00 90.81 300 GLN A O 1
ATOM 2420 N N . PRO A 1 301 ? 19.104 3.230 -30.071 1.00 89.19 301 PRO A N 1
ATOM 2421 C CA . PRO A 1 301 ? 20.427 2.764 -29.675 1.00 89.19 301 PRO A CA 1
ATOM 2422 C C . PRO A 1 301 ? 21.189 3.792 -28.837 1.00 89.19 301 PRO A C 1
ATOM 2424 O O . PRO A 1 301 ? 22.276 3.468 -28.391 1.00 89.19 301 PRO A O 1
ATOM 2427 N N . ASP A 1 302 ? 20.634 4.974 -28.570 1.00 90.31 302 ASP A N 1
ATOM 2428 C CA . ASP A 1 302 ? 21.235 6.020 -27.736 1.00 90.31 302 ASP A CA 1
ATOM 2429 C C . ASP A 1 302 ? 20.224 6.555 -26.698 1.00 90.31 302 ASP A C 1
ATOM 2431 O O . ASP A 1 302 ? 19.074 6.101 -26.660 1.00 90.31 302 ASP A O 1
ATOM 2435 N N . PHE A 1 303 ? 20.649 7.468 -25.823 1.00 91.31 303 PHE A N 1
ATOM 2436 C CA . PHE A 1 303 ? 19.794 8.167 -24.869 1.00 91.31 303 PHE A CA 1
ATOM 2437 C C . PHE A 1 303 ? 18.826 9.127 -25.569 1.00 91.31 303 PHE A C 1
ATOM 2439 O O . PHE A 1 303 ? 19.188 9.923 -26.432 1.00 91.31 303 PHE A O 1
ATOM 2446 N N . VAL A 1 304 ? 17.559 9.080 -25.154 1.00 91.56 304 VAL A N 1
ATOM 2447 C CA . VAL A 1 304 ? 16.491 9.937 -25.673 1.00 91.56 304 VAL A CA 1
ATOM 2448 C C . VAL A 1 304 ? 16.001 10.875 -24.583 1.00 91.56 304 VAL A C 1
ATOM 2450 O O . VAL A 1 304 ? 15.672 10.455 -23.470 1.00 91.56 304 VAL A O 1
ATOM 2453 N N . LYS A 1 305 ? 15.886 12.164 -24.911 1.00 90.50 305 LYS A N 1
ATOM 2454 C CA . LYS A 1 305 ? 15.357 13.172 -23.987 1.00 90.50 305 LYS A CA 1
ATOM 2455 C C . LYS A 1 305 ? 13.915 12.854 -23.592 1.00 90.50 305 LYS A C 1
ATOM 2457 O O . LYS A 1 305 ? 13.071 12.549 -24.437 1.00 90.50 305 LYS A O 1
ATOM 2462 N N . GLY A 1 306 ? 13.597 13.031 -22.309 1.00 87.69 306 GLY A N 1
ATOM 2463 C CA . GLY A 1 306 ? 12.239 12.825 -21.793 1.00 87.69 306 GLY A CA 1
ATOM 2464 C C . GLY A 1 306 ? 11.184 13.705 -22.477 1.00 87.69 306 GLY A C 1
ATOM 2465 O O . GLY A 1 306 ? 10.054 13.266 -22.659 1.00 87.69 306 GLY A O 1
ATOM 2466 N N . THR A 1 307 ? 11.553 14.909 -22.926 1.00 88.25 307 THR A N 1
ATOM 2467 C CA . THR A 1 307 ? 10.668 15.806 -23.691 1.00 88.25 307 THR A CA 1
ATOM 2468 C C . THR A 1 307 ? 10.274 15.225 -25.047 1.00 88.25 307 THR A C 1
ATOM 2470 O O . THR A 1 307 ? 9.124 15.360 -25.454 1.00 88.25 307 THR A O 1
ATOM 2473 N N . HIS A 1 308 ? 11.193 14.531 -25.721 1.00 88.88 308 HIS A N 1
ATOM 2474 C CA . HIS A 1 308 ? 10.916 13.871 -26.993 1.00 88.88 308 HIS A CA 1
ATOM 2475 C C . HIS A 1 308 ? 9.965 12.683 -26.808 1.00 88.88 308 HIS A C 1
ATOM 2477 O O . HIS A 1 308 ? 9.006 12.542 -27.559 1.00 88.88 308 HIS A O 1
ATOM 2483 N N . LEU A 1 309 ? 10.178 11.873 -25.765 1.00 88.75 309 LEU A N 1
ATOM 2484 C CA . LEU A 1 309 ? 9.263 10.783 -25.409 1.00 88.75 309 LEU A CA 1
ATOM 2485 C C . LEU A 1 309 ? 7.874 11.317 -25.019 1.00 88.75 309 LEU A C 1
ATOM 2487 O O . LEU A 1 309 ? 6.859 10.754 -25.419 1.00 88.75 309 LEU A O 1
ATOM 2491 N N . ALA A 1 310 ? 7.818 12.425 -24.274 1.00 87.94 310 ALA A N 1
ATOM 2492 C CA . ALA A 1 310 ? 6.566 13.051 -23.854 1.00 87.94 310 ALA A CA 1
ATOM 2493 C C . ALA A 1 310 ? 5.766 13.632 -25.028 1.00 87.94 310 ALA A C 1
ATOM 2495 O O . ALA A 1 310 ? 4.541 13.545 -25.021 1.00 87.94 310 ALA A O 1
ATOM 2496 N N . ALA A 1 311 ? 6.437 14.184 -26.044 1.00 86.00 311 ALA A N 1
ATOM 2497 C CA . ALA A 1 311 ? 5.789 14.777 -27.216 1.00 86.00 311 ALA A CA 1
ATOM 2498 C C . ALA A 1 311 ? 4.956 13.771 -28.031 1.00 86.00 311 ALA A C 1
ATOM 2500 O O . ALA A 1 311 ? 4.066 14.170 -28.777 1.00 86.00 311 ALA A O 1
ATOM 2501 N N . GLN A 1 312 ? 5.231 12.473 -27.886 1.00 82.38 312 GLN A N 1
ATOM 2502 C CA . GLN A 1 312 ? 4.539 11.398 -28.604 1.00 82.38 312 GLN A CA 1
ATOM 2503 C C . GLN A 1 312 ? 3.397 10.772 -27.788 1.00 82.38 312 GLN A C 1
ATOM 2505 O O . GLN A 1 312 ? 2.712 9.865 -28.261 1.00 82.38 312 GLN A O 1
ATOM 2510 N N . LEU A 1 313 ? 3.172 11.267 -26.567 1.00 85.75 313 LEU A N 1
ATOM 2511 C CA . LEU A 1 313 ? 2.114 10.820 -25.670 1.00 85.75 313 LEU A CA 1
ATOM 2512 C C . LEU A 1 313 ? 0.949 11.808 -25.646 1.00 85.75 313 LEU A C 1
ATOM 2514 O O . LEU A 1 313 ? 1.105 13.012 -25.842 1.00 85.75 313 LEU A O 1
ATOM 2518 N N . HIS A 1 314 ? -0.238 11.304 -25.310 1.00 81.88 314 HIS A N 1
ATOM 2519 C CA . HIS A 1 314 ? -1.348 12.174 -24.935 1.00 81.88 314 HIS A CA 1
ATOM 2520 C C . HIS A 1 314 ? -0.996 12.973 -23.672 1.00 81.88 314 HIS A C 1
ATOM 2522 O O . HIS A 1 314 ? -0.364 12.449 -22.752 1.00 81.88 314 HIS A O 1
ATOM 2528 N N . SER A 1 315 ? -1.457 14.226 -23.598 1.00 75.44 315 SER A N 1
ATOM 2529 C CA . SER A 1 315 ? -1.150 15.156 -22.498 1.00 75.44 315 SER A CA 1
ATOM 2530 C C . SER A 1 315 ? -1.469 14.588 -21.114 1.00 75.44 315 SER A C 1
ATOM 2532 O O . SER A 1 315 ? -0.731 14.829 -20.161 1.00 75.44 315 SER A O 1
ATOM 2534 N N . SER A 1 316 ? -2.520 13.770 -21.003 1.00 76.44 316 SER A N 1
ATOM 2535 C CA . SER A 1 316 ? -2.848 13.069 -19.766 1.00 76.44 316 SER A CA 1
ATOM 2536 C C . SER A 1 316 ? -1.695 12.174 -19.303 1.00 76.44 316 SER A C 1
ATOM 2538 O O . SER A 1 316 ? -1.366 12.162 -18.115 1.00 76.44 316 SER A O 1
ATOM 2540 N N . ASP A 1 317 ? -1.097 11.409 -20.219 1.00 82.00 317 ASP A N 1
ATOM 2541 C CA . ASP A 1 317 ? -0.123 10.339 -19.956 1.00 82.00 317 ASP A CA 1
ATOM 2542 C C . ASP A 1 317 ? 1.296 10.866 -19.741 1.00 82.00 317 ASP A C 1
ATOM 2544 O O . ASP A 1 317 ? 2.096 10.220 -19.064 1.00 82.00 317 ASP A O 1
ATOM 2548 N N . ALA A 1 318 ? 1.584 12.070 -20.235 1.00 81.00 318 ALA A N 1
ATOM 2549 C CA . ALA A 1 318 ? 2.874 12.726 -20.064 1.00 81.00 318 ALA A CA 1
ATOM 2550 C C . ALA A 1 318 ? 3.265 12.895 -18.582 1.00 81.00 318 ALA A C 1
ATOM 2552 O O . ALA A 1 318 ? 4.434 12.736 -18.234 1.00 81.00 318 ALA A O 1
ATOM 2553 N N . SER A 1 319 ? 2.292 13.132 -17.691 1.00 85.44 319 SER A N 1
ATOM 2554 C CA . SER A 1 319 ? 2.547 13.263 -16.246 1.00 85.44 319 SER A CA 1
ATOM 2555 C C . SER A 1 319 ? 3.042 11.967 -15.589 1.00 85.44 319 SER A C 1
ATOM 2557 O O . SER A 1 319 ? 3.688 12.010 -14.545 1.00 85.44 319 SER A O 1
ATOM 2559 N N . TRP A 1 320 ? 2.770 10.806 -16.193 1.00 89.62 320 TRP A N 1
ATOM 2560 C CA . TRP A 1 320 ? 3.157 9.490 -15.667 1.00 89.62 320 TRP A CA 1
ATOM 2561 C C . TRP A 1 320 ? 4.456 8.968 -16.272 1.00 89.62 320 TRP A C 1
ATOM 2563 O O . TRP A 1 320 ? 5.059 8.046 -15.725 1.00 89.62 320 TRP A O 1
ATOM 2573 N N . LEU A 1 321 ? 4.911 9.576 -17.370 1.00 90.81 321 LEU A N 1
ATOM 2574 C CA . LEU A 1 321 ? 6.130 9.178 -18.059 1.00 90.81 321 LEU A CA 1
ATOM 2575 C C . LEU A 1 321 ? 7.364 9.333 -17.167 1.00 90.81 321 LEU A C 1
ATOM 2577 O O . LEU A 1 321 ? 8.187 8.427 -17.111 1.00 90.81 321 LEU A O 1
ATOM 2581 N N . GLN A 1 322 ? 7.494 10.460 -16.465 1.00 89.06 322 GLN A N 1
ATOM 2582 C CA . GLN A 1 322 ? 8.660 10.713 -15.617 1.00 89.06 322 GLN A CA 1
ATOM 2583 C C . GLN A 1 322 ? 8.776 9.687 -14.477 1.00 89.06 322 GLN A C 1
ATOM 2585 O O . GLN A 1 322 ? 9.809 9.017 -14.423 1.00 89.06 322 GLN A O 1
A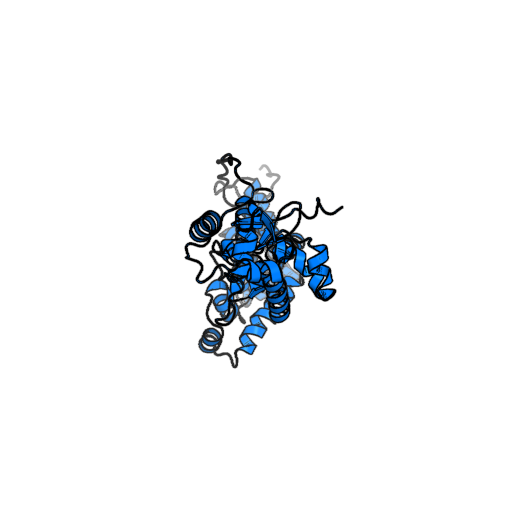TOM 2590 N N . PRO A 1 323 ? 7.742 9.468 -13.633 1.00 88.06 323 PRO A N 1
ATOM 2591 C CA . PRO A 1 323 ? 7.767 8.407 -12.626 1.00 88.06 323 PRO A CA 1
ATOM 2592 C C . PRO A 1 323 ? 8.055 7.020 -13.206 1.00 88.06 323 PRO A C 1
ATOM 2594 O O . PRO A 1 323 ? 8.828 6.266 -12.622 1.00 88.06 323 PRO A O 1
ATOM 2597 N N . LEU A 1 324 ? 7.474 6.697 -14.368 1.00 91.00 324 LEU A N 1
ATOM 2598 C CA . LEU A 1 324 ? 7.719 5.431 -15.051 1.00 91.00 324 LEU A CA 1
ATOM 2599 C C . LEU A 1 324 ? 9.198 5.275 -15.426 1.00 91.00 324 LEU A C 1
ATOM 2601 O O . LEU A 1 324 ? 9.818 4.288 -15.050 1.00 91.00 324 LEU A O 1
ATOM 2605 N N . LEU A 1 325 ? 9.773 6.237 -16.150 1.00 90.56 325 LEU A N 1
ATOM 2606 C CA . LEU A 1 325 ? 11.162 6.168 -16.614 1.00 90.56 325 LEU A CA 1
ATOM 2607 C C . LEU A 1 325 ? 12.166 6.149 -15.458 1.00 90.56 325 LEU A C 1
ATOM 2609 O O . LEU A 1 325 ? 13.195 5.494 -15.558 1.00 90.56 325 LEU A O 1
ATOM 2613 N N . HIS A 1 326 ? 11.859 6.853 -14.369 1.00 88.12 326 HIS A N 1
ATOM 2614 C CA . HIS A 1 326 ? 12.713 6.920 -13.186 1.00 88.12 326 HIS A CA 1
ATOM 2615 C C . HIS A 1 326 ? 12.788 5.601 -12.415 1.00 88.12 326 HIS A C 1
ATOM 2617 O O . HIS A 1 326 ? 13.824 5.304 -11.831 1.00 88.12 326 HIS A O 1
ATOM 2623 N N . ARG A 1 327 ? 11.690 4.840 -12.378 1.00 86.56 327 ARG A N 1
ATOM 2624 C CA . ARG A 1 327 ? 11.539 3.684 -11.478 1.00 86.56 327 ARG A CA 1
ATOM 2625 C C . ARG A 1 327 ? 11.544 2.346 -12.196 1.00 86.56 327 ARG A C 1
ATOM 2627 O O . ARG A 1 327 ? 11.677 1.305 -11.557 1.00 86.56 327 ARG A O 1
ATOM 2634 N N . HIS A 1 328 ? 11.391 2.353 -13.516 1.00 87.25 328 HIS A N 1
ATOM 2635 C CA . HIS A 1 328 ? 11.355 1.122 -14.279 1.00 87.25 328 HIS A CA 1
ATOM 2636 C C . HIS A 1 328 ? 12.738 0.443 -14.275 1.00 87.25 328 HIS A C 1
ATOM 2638 O O . HIS A 1 328 ? 13.715 1.046 -14.722 1.00 87.25 328 HIS A O 1
ATOM 2644 N N . PRO A 1 329 ? 12.840 -0.838 -13.871 1.00 83.50 329 PRO A N 1
ATOM 2645 C CA . PRO A 1 329 ? 14.127 -1.504 -13.637 1.00 83.50 329 PRO A CA 1
ATOM 2646 C C . PRO A 1 329 ? 14.972 -1.687 -14.904 1.00 83.50 329 PRO A C 1
ATOM 2648 O O . PRO A 1 329 ? 16.168 -1.945 -14.830 1.00 83.50 329 PRO A O 1
ATOM 2651 N N . TRP A 1 330 ? 14.354 -1.585 -16.080 1.00 88.81 330 TRP A N 1
ATOM 2652 C CA . TRP A 1 330 ? 15.024 -1.742 -17.373 1.00 88.81 330 TRP A CA 1
ATOM 2653 C C . TRP A 1 330 ? 15.434 -0.431 -18.033 1.00 88.81 330 TRP A C 1
ATOM 2655 O O . TRP A 1 330 ? 16.004 -0.468 -19.119 1.00 88.81 330 TRP A O 1
ATOM 2665 N N . VAL A 1 331 ? 15.109 0.717 -17.442 1.00 90.12 331 VAL A N 1
ATOM 2666 C CA . VAL A 1 331 ? 15.456 2.018 -18.016 1.00 90.12 331 VAL A CA 1
ATOM 2667 C C . VAL A 1 331 ? 16.752 2.506 -17.378 1.00 90.12 331 VAL A C 1
ATOM 2669 O O . VAL A 1 331 ? 16.883 2.556 -16.159 1.00 90.12 331 VAL A O 1
ATOM 2672 N N . GLU A 1 332 ? 17.725 2.844 -18.217 1.00 90.94 332 GLU A N 1
ATOM 2673 C CA . GLU A 1 332 ? 18.929 3.568 -17.823 1.00 90.94 332 GLU A CA 1
ATOM 2674 C C . GLU A 1 332 ? 18.678 5.069 -17.946 1.00 90.94 332 GLU A C 1
ATOM 2676 O O . GLU A 1 332 ? 18.014 5.528 -18.882 1.00 90.94 332 GLU A O 1
ATOM 2681 N N . ARG A 1 333 ? 19.250 5.833 -17.014 1.00 90.38 333 ARG A N 1
ATOM 2682 C CA . ARG A 1 333 ? 19.156 7.291 -16.972 1.00 90.38 333 ARG A CA 1
ATOM 2683 C C . ARG A 1 333 ? 20.546 7.892 -16.833 1.00 90.38 333 ARG A C 1
ATOM 2685 O O . ARG A 1 333 ? 21.302 7.494 -15.950 1.00 90.38 333 ARG A O 1
ATOM 2692 N N . ASN A 1 334 ? 20.833 8.898 -17.646 1.00 88.81 334 ASN A N 1
ATOM 2693 C CA . ASN A 1 334 ? 21.999 9.762 -17.502 1.00 88.81 334 ASN A CA 1
ATOM 2694 C C . ASN A 1 334 ? 21.596 11.232 -17.749 1.00 88.81 334 ASN A C 1
ATOM 2696 O O . ASN A 1 334 ? 20.409 11.556 -17.821 1.00 88.81 334 ASN A O 1
ATOM 2700 N N . ALA A 1 335 ? 22.580 12.127 -17.864 1.00 86.19 335 ALA A N 1
ATOM 2701 C CA . ALA A 1 335 ? 22.338 13.541 -18.162 1.00 86.19 335 ALA A CA 1
ATOM 2702 C C . ALA A 1 335 ? 21.729 13.785 -19.561 1.00 86.19 335 ALA A C 1
ATOM 2704 O O . ALA A 1 335 ? 21.071 14.801 -19.777 1.00 86.19 335 ALA A O 1
ATOM 2705 N N . GLU A 1 336 ? 21.927 12.865 -20.506 1.00 83.56 336 GLU A N 1
ATOM 2706 C CA . GLU A 1 336 ? 21.488 12.984 -21.903 1.00 83.56 336 GLU A CA 1
ATOM 2707 C C . GLU A 1 336 ? 20.035 12.523 -22.091 1.00 83.56 336 GLU A C 1
ATOM 2709 O O . GLU A 1 336 ? 19.318 13.035 -22.956 1.00 83.56 336 GLU A O 1
ATOM 2714 N N . GLY A 1 337 ? 19.560 11.612 -21.237 1.00 91.12 337 GLY A N 1
ATOM 2715 C CA . GLY A 1 337 ? 18.161 11.213 -21.181 1.00 91.12 337 GLY A CA 1
ATOM 2716 C C . GLY A 1 337 ? 17.963 9.781 -20.703 1.00 91.12 337 GLY A C 1
ATOM 2717 O O . GLY A 1 337 ? 18.506 9.362 -19.681 1.00 91.12 337 GLY A O 1
ATOM 2718 N N . TYR A 1 338 ? 17.133 9.045 -21.444 1.00 93.56 338 TYR A N 1
ATOM 2719 C CA . TYR A 1 338 ? 16.674 7.704 -21.097 1.00 93.56 338 TYR A CA 1
ATOM 2720 C C . TYR A 1 338 ? 16.911 6.725 -22.235 1.00 93.56 338 TYR A C 1
ATOM 2722 O O . TYR A 1 338 ? 16.665 7.042 -23.399 1.00 93.56 338 TYR A O 1
ATOM 2730 N N . ARG A 1 339 ? 17.312 5.506 -21.893 1.00 93.44 339 ARG A N 1
ATOM 2731 C CA . ARG A 1 339 ? 17.404 4.390 -22.839 1.00 93.44 339 ARG A CA 1
ATOM 2732 C C . ARG A 1 339 ? 17.067 3.079 -22.152 1.00 93.44 339 ARG A C 1
ATOM 2734 O O . ARG A 1 339 ? 17.025 3.012 -20.927 1.00 93.44 339 ARG A O 1
ATOM 2741 N N . LEU A 1 340 ? 16.816 2.031 -22.927 1.00 92.38 340 LEU A N 1
ATOM 2742 C CA . LEU A 1 340 ? 16.722 0.692 -22.353 1.00 92.38 340 LEU A CA 1
ATOM 2743 C C . LEU A 1 340 ? 18.106 0.151 -22.015 1.00 92.38 340 LEU A C 1
ATOM 2745 O O . LEU A 1 340 ? 19.050 0.322 -22.790 1.00 92.38 340 LEU A O 1
ATOM 2749 N N . ARG A 1 341 ? 18.166 -0.567 -20.893 1.00 91.06 341 ARG A N 1
ATOM 2750 C CA . ARG A 1 341 ? 19.278 -1.439 -20.538 1.00 91.06 341 ARG A CA 1
ATOM 2751 C C . ARG A 1 341 ? 19.601 -2.360 -21.692 1.00 91.06 341 ARG A C 1
ATOM 2753 O O . ARG A 1 341 ? 18.694 -2.889 -22.345 1.00 91.06 341 ARG A O 1
ATOM 2760 N N . SER A 1 342 ? 20.892 -2.527 -21.941 1.00 88.75 342 SER A N 1
ATOM 2761 C CA . SER A 1 342 ? 21.359 -3.205 -23.140 1.00 88.75 342 SER A CA 1
ATOM 2762 C C . SER A 1 342 ? 20.749 -4.605 -23.255 1.00 88.75 342 SER A C 1
ATOM 2764 O O . SER A 1 342 ? 20.145 -4.911 -24.281 1.00 88.75 342 SER A O 1
ATOM 2766 N N . GLU A 1 343 ? 20.747 -5.371 -22.164 1.00 87.38 343 GLU A N 1
ATOM 2767 C CA . GLU A 1 343 ? 20.260 -6.751 -22.041 1.00 87.38 343 GLU A CA 1
ATOM 2768 C C . GLU A 1 343 ? 18.783 -6.900 -22.426 1.00 87.38 343 GLU A C 1
ATOM 2770 O O . GLU A 1 343 ? 18.328 -7.986 -22.775 1.00 87.38 343 GLU A O 1
ATOM 2775 N N . GLN A 1 344 ? 18.026 -5.803 -22.373 1.00 88.75 344 GLN A N 1
ATOM 2776 C CA . GLN A 1 344 ? 16.588 -5.791 -22.611 1.00 88.75 344 GLN A CA 1
ATOM 2777 C C . GLN A 1 344 ? 16.232 -5.504 -24.069 1.00 88.75 344 GLN A C 1
ATOM 2779 O O . GLN A 1 344 ? 15.067 -5.628 -24.448 1.00 88.75 344 GLN A O 1
ATOM 2784 N N . LEU A 1 345 ? 17.202 -5.137 -24.913 1.00 90.19 345 LEU A N 1
ATOM 2785 C CA . LEU A 1 345 ? 16.979 -4.952 -26.346 1.00 90.19 345 LEU A CA 1
ATOM 2786 C C . LEU A 1 345 ? 16.615 -6.284 -27.011 1.00 90.19 345 LEU A C 1
ATOM 2788 O O . LEU A 1 345 ? 17.265 -7.299 -26.776 1.00 90.19 345 LEU A O 1
ATOM 2792 N N . GLN A 1 346 ? 15.601 -6.276 -27.877 1.00 87.94 346 GLN A N 1
ATOM 2793 C CA . GLN A 1 346 ? 15.074 -7.488 -28.524 1.00 87.94 346 GLN A CA 1
ATOM 2794 C C . GLN A 1 346 ? 15.505 -7.644 -29.985 1.00 87.94 346 GLN A C 1
ATOM 2796 O O . GLN A 1 346 ? 15.514 -8.754 -30.508 1.00 87.94 346 GLN A O 1
ATOM 2801 N N . TYR A 1 347 ? 15.832 -6.543 -30.664 1.00 88.69 347 TYR A N 1
ATOM 2802 C CA . TYR A 1 347 ? 16.108 -6.554 -32.099 1.00 88.69 347 TYR A CA 1
ATOM 2803 C C . TYR A 1 347 ? 17.612 -6.554 -32.374 1.00 88.69 347 TYR A C 1
ATOM 2805 O O . TYR A 1 347 ? 18.299 -5.609 -31.988 1.00 88.69 347 TYR A O 1
ATOM 2813 N N . ASP A 1 348 ? 18.105 -7.548 -33.121 1.00 89.94 348 ASP A N 1
ATOM 2814 C CA . ASP A 1 348 ? 19.519 -7.668 -33.524 1.00 89.94 348 ASP A CA 1
ATOM 2815 C C . ASP A 1 348 ? 20.056 -6.376 -34.164 1.00 89.94 348 ASP A C 1
ATOM 2817 O O . ASP A 1 348 ? 21.180 -5.957 -33.889 1.00 89.94 348 ASP A O 1
ATOM 2821 N N . VAL A 1 349 ? 19.232 -5.698 -34.973 1.00 91.06 349 VAL A N 1
ATOM 2822 C CA . VAL A 1 349 ? 19.580 -4.419 -35.617 1.00 91.06 349 VAL A CA 1
ATOM 2823 C C . VAL A 1 349 ? 19.849 -3.320 -34.581 1.00 91.06 349 VAL A C 1
ATOM 2825 O O . VAL A 1 349 ? 20.828 -2.588 -34.701 1.00 91.06 349 VAL A O 1
ATOM 2828 N N . CYS A 1 350 ? 19.034 -3.237 -33.528 1.00 91.06 350 CYS A N 1
ATOM 2829 C CA . CYS A 1 350 ? 19.205 -2.271 -32.440 1.00 91.06 350 CYS A CA 1
ATOM 2830 C C . CYS A 1 350 ? 20.348 -2.648 -31.501 1.00 91.06 350 CYS A C 1
ATOM 2832 O O . CYS A 1 350 ? 21.099 -1.772 -31.092 1.00 91.06 350 CYS A O 1
ATOM 2834 N N . ARG A 1 351 ? 20.514 -3.938 -31.190 1.00 93.00 351 ARG A N 1
ATOM 2835 C CA . ARG A 1 351 ? 21.648 -4.463 -30.412 1.00 93.00 351 ARG A CA 1
ATOM 2836 C C . ARG A 1 351 ? 22.986 -4.153 -31.091 1.00 93.00 351 ARG A C 1
ATOM 2838 O O . ARG A 1 351 ? 23.920 -3.690 -30.449 1.00 93.00 351 ARG A O 1
ATOM 2845 N N . THR A 1 352 ? 23.050 -4.336 -32.409 1.00 91.94 352 THR A N 1
ATOM 2846 C CA . THR A 1 352 ? 24.233 -4.005 -33.219 1.00 91.94 352 THR A CA 1
ATOM 2847 C C . THR A 1 352 ? 24.510 -2.504 -33.212 1.00 91.94 352 THR A C 1
ATOM 2849 O O . THR A 1 352 ? 25.634 -2.086 -32.953 1.00 91.94 352 THR A O 1
ATOM 2852 N N . ALA A 1 353 ? 23.479 -1.683 -33.432 1.00 92.00 353 ALA A N 1
ATOM 2853 C CA . ALA A 1 353 ? 23.608 -0.231 -33.363 1.00 92.00 353 ALA A CA 1
ATOM 2854 C C . ALA A 1 353 ? 24.020 0.256 -31.963 1.00 92.00 353 ALA A C 1
ATOM 2856 O O . ALA A 1 353 ? 24.847 1.150 -31.863 1.00 92.00 353 ALA A O 1
ATOM 2857 N N . ARG A 1 354 ? 23.514 -0.368 -30.889 1.00 93.38 354 ARG A N 1
ATOM 2858 C CA . ARG A 1 354 ? 23.891 -0.091 -29.492 1.00 93.38 354 ARG A CA 1
ATOM 2859 C C . ARG A 1 354 ? 25.378 -0.334 -29.242 1.00 93.38 354 ARG A C 1
ATOM 2861 O O . ARG A 1 354 ? 26.004 0.483 -28.584 1.00 93.38 354 ARG A O 1
ATOM 2868 N N . ILE A 1 355 ? 25.939 -1.431 -29.753 1.00 93.62 355 ILE A N 1
ATOM 2869 C CA . ILE A 1 355 ? 27.378 -1.722 -29.628 1.00 93.62 355 ILE A CA 1
ATOM 2870 C C . ILE A 1 355 ? 28.205 -0.620 -30.291 1.00 93.62 355 ILE A C 1
ATOM 2872 O O . ILE A 1 355 ? 29.135 -0.110 -29.679 1.00 93.62 355 ILE A O 1
ATOM 2876 N N . LEU A 1 356 ? 27.840 -0.232 -31.516 1.00 91.88 356 LEU A N 1
ATOM 2877 C CA . LEU A 1 356 ? 28.544 0.822 -32.249 1.00 91.88 356 LEU A CA 1
ATOM 2878 C C . LEU A 1 356 ? 28.383 2.192 -31.580 1.00 91.88 356 LEU A C 1
ATOM 2880 O O . LEU A 1 356 ? 29.341 2.951 -31.518 1.00 91.88 356 LEU A O 1
ATOM 2884 N N . CYS A 1 357 ? 27.188 2.493 -31.064 1.00 91.25 357 CYS A N 1
ATOM 2885 C CA . CYS A 1 357 ? 26.893 3.728 -30.343 1.00 91.25 357 CYS A CA 1
ATOM 2886 C C . CYS A 1 357 ? 27.680 3.826 -29.031 1.00 91.25 357 CYS A C 1
ATOM 2888 O O . CYS A 1 357 ? 28.218 4.881 -28.723 1.00 91.25 357 CYS A O 1
ATOM 2890 N N . ASP A 1 358 ? 27.792 2.737 -28.267 1.00 90.44 358 ASP A N 1
ATOM 2891 C CA . ASP A 1 358 ? 28.594 2.732 -27.038 1.00 90.44 358 ASP A CA 1
ATOM 2892 C C . ASP A 1 358 ? 30.110 2.794 -27.334 1.00 90.44 358 ASP A C 1
ATOM 2894 O O . ASP A 1 358 ? 30.879 3.238 -26.486 1.00 90.44 358 ASP A O 1
ATOM 2898 N N . ALA A 1 359 ? 30.541 2.376 -28.531 1.00 87.56 359 ALA A N 1
ATOM 2899 C CA . ALA A 1 359 ? 31.915 2.493 -29.028 1.00 87.56 359 ALA A CA 1
ATOM 2900 C C . ALA A 1 359 ? 32.154 3.783 -29.843 1.00 87.56 359 ALA A C 1
ATOM 2902 O O . ALA A 1 359 ? 33.081 3.833 -30.652 1.00 87.56 359 ALA A O 1
ATOM 2903 N N . ALA A 1 360 ? 31.303 4.805 -29.674 1.00 78.94 360 ALA A N 1
ATOM 2904 C CA . ALA A 1 360 ? 31.301 6.022 -30.485 1.00 78.94 360 ALA A CA 1
ATOM 2905 C C . ALA A 1 360 ? 32.709 6.592 -30.734 1.00 78.94 360 ALA A C 1
ATOM 2907 O O . ALA A 1 360 ? 33.519 6.741 -29.819 1.00 78.94 360 ALA A O 1
ATOM 2908 N N . GLY A 1 361 ? 32.987 6.924 -31.999 1.00 75.25 361 GLY A N 1
ATOM 2909 C CA . GLY A 1 361 ? 34.288 7.429 -32.442 1.00 75.25 361 GLY A CA 1
ATOM 2910 C C . GLY A 1 361 ? 35.342 6.353 -32.732 1.00 75.25 361 GLY A C 1
ATOM 2911 O O . GLY A 1 361 ? 36.320 6.667 -33.403 1.00 75.25 361 GLY A O 1
ATOM 2912 N N . VAL A 1 362 ? 35.135 5.091 -32.339 1.00 85.38 362 VAL A N 1
ATOM 2913 C CA . VAL A 1 362 ? 36.057 3.979 -32.626 1.00 85.38 362 VAL A CA 1
ATOM 2914 C C . VAL A 1 362 ? 35.493 3.099 -33.751 1.00 85.38 362 VAL A C 1
ATOM 2916 O O . VAL A 1 362 ? 34.436 2.490 -33.577 1.00 85.38 362 VAL A O 1
ATOM 2919 N N . PRO A 1 363 ? 36.164 3.000 -34.912 1.00 87.69 363 PRO A N 1
ATOM 2920 C CA . PRO A 1 363 ? 35.767 2.072 -35.966 1.00 87.69 363 PRO A CA 1
ATOM 2921 C C . PRO A 1 363 ? 35.916 0.618 -35.491 1.00 87.69 363 PRO A C 1
ATOM 2923 O O . PRO A 1 363 ? 36.970 0.228 -34.996 1.00 87.69 363 PRO A O 1
ATOM 2926 N N . CYS A 1 364 ? 34.874 -0.198 -35.653 1.00 89.31 364 CYS A N 1
ATOM 2927 C CA . CYS A 1 364 ? 34.856 -1.607 -35.256 1.00 89.31 364 CYS A CA 1
ATOM 2928 C C . CYS A 1 364 ? 34.747 -2.528 -36.474 1.00 89.31 364 CYS A C 1
ATOM 2930 O O . CYS A 1 364 ? 33.870 -2.378 -37.325 1.00 89.31 364 CYS A O 1
ATOM 2932 N N . SER A 1 365 ? 35.582 -3.554 -36.535 1.00 90.75 365 SER A N 1
ATOM 2933 C CA . SER A 1 365 ? 35.447 -4.654 -37.484 1.00 90.75 365 SER A CA 1
ATOM 2934 C C . SER A 1 365 ? 34.222 -5.526 -37.179 1.00 90.75 365 SER A C 1
ATOM 2936 O O . SER A 1 365 ? 33.727 -5.611 -36.052 1.00 90.75 365 SER A O 1
ATOM 2938 N N . LEU A 1 366 ? 33.758 -6.280 -38.181 1.00 89.56 366 LEU A N 1
ATOM 2939 C CA . LEU A 1 366 ? 32.663 -7.244 -38.009 1.00 89.56 366 LEU A CA 1
ATOM 2940 C C . LEU A 1 366 ? 32.938 -8.279 -36.900 1.00 89.56 366 LEU A C 1
ATOM 2942 O O . LEU A 1 366 ? 32.000 -8.745 -36.252 1.00 89.56 366 LEU A O 1
ATOM 2946 N N . GLN A 1 367 ? 34.198 -8.680 -36.703 1.00 90.06 367 GLN A N 1
ATOM 2947 C CA . GLN A 1 367 ? 34.562 -9.645 -35.661 1.00 90.06 367 GLN A CA 1
ATOM 2948 C C . GLN A 1 367 ? 34.451 -9.034 -34.263 1.00 90.06 367 GLN A C 1
ATOM 2950 O O . GLN A 1 367 ? 33.906 -9.686 -33.377 1.00 90.06 367 GLN A O 1
ATOM 2955 N N . GLU A 1 368 ? 34.872 -7.782 -34.082 1.00 92.56 368 GLU A N 1
ATOM 2956 C CA . GLU A 1 368 ? 34.737 -7.061 -32.808 1.00 92.56 368 GLU A CA 1
ATOM 2957 C C . GLU A 1 368 ? 33.269 -6.831 -32.451 1.00 92.56 368 GLU A C 1
ATOM 2959 O O . GLU A 1 368 ? 32.862 -7.096 -31.323 1.00 92.56 368 GLU A O 1
ATOM 2964 N N . VAL A 1 369 ? 32.441 -6.447 -33.428 1.00 91.62 369 VAL A N 1
ATOM 2965 C CA . VAL A 1 369 ? 30.992 -6.304 -33.222 1.00 91.62 369 VAL A CA 1
ATOM 2966 C C . VAL A 1 369 ? 30.358 -7.639 -32.820 1.00 91.62 369 VAL A C 1
ATOM 2968 O O . VAL A 1 369 ? 29.532 -7.677 -31.910 1.00 91.62 369 VAL A O 1
ATOM 2971 N N . ARG A 1 370 ? 30.749 -8.754 -33.457 1.00 92.12 370 ARG A N 1
ATOM 2972 C CA . ARG A 1 370 ? 30.276 -10.100 -33.077 1.00 92.12 370 ARG A CA 1
ATOM 2973 C C . ARG A 1 370 ? 30.701 -10.476 -31.666 1.00 92.12 370 ARG A C 1
ATOM 2975 O O . ARG A 1 370 ? 29.870 -10.968 -30.913 1.00 92.12 370 ARG A O 1
ATOM 2982 N N . PHE A 1 371 ? 31.961 -10.237 -31.325 1.00 92.38 371 PHE A N 1
ATOM 2983 C CA . PHE A 1 371 ? 32.494 -10.534 -30.003 1.00 92.38 371 PHE A CA 1
ATOM 2984 C C . PHE A 1 371 ? 31.767 -9.726 -28.921 1.00 92.38 371 PHE A C 1
ATOM 2986 O O . PHE A 1 371 ? 31.241 -10.304 -27.977 1.00 92.38 371 PHE A O 1
ATOM 2993 N N . ALA A 1 372 ? 31.625 -8.409 -29.104 1.00 92.06 372 ALA A N 1
ATOM 2994 C CA . ALA A 1 372 ? 30.882 -7.548 -28.185 1.00 92.06 372 ALA A CA 1
ATOM 2995 C C . ALA A 1 372 ? 29.409 -7.969 -28.048 1.00 92.06 372 ALA A C 1
ATOM 2997 O O . ALA A 1 372 ? 28.854 -7.933 -26.948 1.00 92.06 372 ALA A O 1
ATOM 2998 N N . TYR A 1 373 ? 28.782 -8.407 -29.144 1.00 94.19 373 TYR A N 1
ATOM 2999 C CA . TYR A 1 373 ? 27.423 -8.943 -29.124 1.00 94.19 373 TYR A CA 1
ATOM 3000 C C . TYR A 1 373 ? 27.335 -10.209 -28.267 1.00 94.19 373 TYR A C 1
ATOM 3002 O O . TYR A 1 373 ? 26.488 -10.287 -27.380 1.00 94.19 373 TYR A O 1
ATOM 3010 N N . GLU A 1 374 ? 28.213 -11.185 -28.505 1.00 92.25 374 GLU A N 1
ATOM 3011 C CA . GLU A 1 374 ? 28.244 -12.444 -27.755 1.00 92.25 374 GLU A CA 1
ATOM 3012 C C . GLU A 1 374 ? 28.517 -12.197 -26.262 1.00 92.25 374 GLU A C 1
ATOM 3014 O O . GLU A 1 374 ? 27.829 -12.762 -25.413 1.00 92.25 374 GLU A O 1
ATOM 3019 N N . CYS A 1 375 ? 29.443 -11.291 -25.928 1.00 90.12 375 CYS A N 1
ATOM 3020 C CA . CYS A 1 375 ? 29.748 -10.928 -24.544 1.00 90.12 375 CYS A CA 1
ATOM 3021 C C . CYS A 1 375 ? 28.575 -10.253 -23.824 1.00 90.12 375 CYS A C 1
ATOM 3023 O O . CYS A 1 375 ? 28.347 -10.521 -22.647 1.00 90.12 375 CYS A O 1
ATOM 3025 N N . ARG A 1 376 ? 27.847 -9.361 -24.502 1.00 90.94 376 ARG A N 1
ATOM 3026 C CA . ARG A 1 376 ? 26.804 -8.539 -23.873 1.00 90.94 376 ARG A CA 1
ATOM 3027 C C . ARG A 1 376 ? 25.437 -9.219 -23.833 1.00 90.94 376 ARG A C 1
ATOM 3029 O O . ARG A 1 376 ? 24.689 -9.019 -22.884 1.00 90.94 376 ARG A O 1
ATOM 3036 N N . TYR A 1 377 ? 25.105 -10.007 -24.854 1.00 90.25 377 TYR A N 1
ATOM 3037 C CA . TYR A 1 377 ? 23.787 -10.637 -24.992 1.00 90.25 377 TYR A CA 1
ATOM 3038 C C . TYR A 1 377 ? 23.788 -12.132 -24.689 1.00 90.25 377 TYR A C 1
ATOM 3040 O O . TYR A 1 377 ? 22.717 -12.730 -24.679 1.00 90.25 377 TYR A O 1
ATOM 3048 N N . LEU A 1 378 ? 24.962 -12.732 -24.448 1.00 88.69 378 LEU A N 1
ATOM 3049 C CA . LEU A 1 378 ? 25.133 -14.168 -24.192 1.00 88.69 378 LEU A CA 1
ATOM 3050 C C . LEU A 1 378 ? 24.549 -15.055 -25.309 1.00 88.69 378 LEU A C 1
ATOM 3052 O O . LEU A 1 378 ? 24.202 -16.215 -25.101 1.00 88.69 378 LEU A O 1
ATOM 3056 N N . GLU A 1 379 ? 24.448 -14.499 -26.516 1.00 87.81 379 GLU A N 1
ATOM 3057 C CA . GLU A 1 379 ? 23.840 -15.108 -27.693 1.00 87.81 379 GLU A CA 1
ATOM 3058 C C . GLU A 1 379 ? 24.668 -14.764 -28.929 1.00 87.81 379 GLU A C 1
ATOM 3060 O O . GLU A 1 379 ? 25.251 -13.686 -29.025 1.00 87.81 379 GLU A O 1
ATOM 3065 N N . ARG A 1 380 ? 24.669 -15.651 -29.927 1.00 84.31 380 ARG A N 1
ATOM 3066 C CA . ARG A 1 380 ? 25.318 -15.388 -31.214 1.00 84.31 380 ARG A CA 1
ATOM 3067 C C . ARG A 1 380 ? 24.320 -14.767 -32.197 1.00 84.31 380 ARG A C 1
ATOM 3069 O O . ARG A 1 380 ? 23.260 -15.362 -32.415 1.00 84.31 380 ARG A O 1
ATOM 3076 N N . PRO A 1 381 ? 24.625 -13.620 -32.836 1.00 85.12 381 PRO A N 1
ATOM 3077 C CA . PRO A 1 381 ? 23.687 -12.990 -33.757 1.00 85.12 381 PRO A CA 1
ATOM 3078 C C . PRO A 1 381 ? 23.493 -13.877 -34.991 1.00 85.12 381 PRO A C 1
ATOM 3080 O O . PRO A 1 381 ? 24.464 -14.324 -35.607 1.00 85.12 381 PRO A O 1
ATOM 3083 N N . LYS A 1 382 ? 22.235 -14.126 -35.380 1.00 78.25 382 LYS A N 1
ATOM 3084 C CA . LYS A 1 382 ? 21.917 -15.038 -36.497 1.00 78.25 382 LYS A CA 1
ATOM 3085 C C . LYS A 1 382 ? 22.435 -14.504 -37.830 1.00 78.25 382 LYS A C 1
ATOM 3087 O O . LYS A 1 382 ? 22.912 -15.273 -38.663 1.00 78.25 382 LYS A O 1
ATOM 3092 N N . ARG A 1 383 ? 22.323 -13.190 -38.043 1.00 78.81 383 ARG A N 1
ATOM 3093 C CA . ARG A 1 383 ? 22.873 -12.463 -39.193 1.00 78.81 383 ARG A CA 1
ATOM 3094 C C . ARG A 1 383 ? 23.221 -11.042 -38.764 1.00 78.81 383 ARG A C 1
ATOM 3096 O O . ARG A 1 383 ? 22.385 -10.358 -38.192 1.00 78.81 383 ARG A O 1
ATOM 3103 N N . LEU A 1 384 ? 24.424 -10.592 -39.106 1.00 82.56 384 LEU A N 1
ATOM 3104 C CA . LEU A 1 384 ? 24.809 -9.184 -39.025 1.00 82.56 384 LEU A CA 1
ATOM 3105 C C . LEU A 1 384 ? 24.956 -8.659 -40.448 1.00 82.56 384 LEU A C 1
ATOM 3107 O O . LEU A 1 384 ? 25.742 -9.195 -41.227 1.00 82.56 384 LEU A O 1
ATOM 3111 N N . SER A 1 385 ? 24.171 -7.643 -40.788 1.00 83.06 385 SER A N 1
ATOM 3112 C CA . SER A 1 385 ? 24.179 -7.006 -42.101 1.00 83.06 385 SER A CA 1
ATOM 3113 C C . SER A 1 385 ? 24.351 -5.512 -41.904 1.00 83.06 385 SER A C 1
ATOM 3115 O O . SER A 1 385 ? 23.468 -4.864 -41.348 1.00 83.06 385 SER A O 1
ATOM 3117 N N . LEU A 1 386 ? 25.474 -4.978 -42.384 1.00 83.38 386 LEU A N 1
ATOM 3118 C CA . LEU A 1 386 ? 25.740 -3.545 -42.359 1.00 83.38 386 LEU A CA 1
ATOM 3119 C C . LEU A 1 386 ? 24.612 -2.772 -43.045 1.00 83.38 386 LEU A C 1
ATOM 3121 O O . LEU A 1 386 ? 24.034 -1.877 -42.445 1.00 83.38 386 LEU A O 1
ATOM 3125 N N . SER A 1 387 ? 24.250 -3.174 -44.266 1.00 84.19 387 SER A N 1
ATOM 3126 C CA . SER A 1 387 ? 23.206 -2.513 -45.052 1.00 84.19 387 SER A CA 1
ATOM 3127 C C . SER A 1 387 ? 21.853 -2.510 -44.335 1.00 84.19 387 SER A C 1
ATOM 3129 O O . SER A 1 387 ? 21.138 -1.514 -44.376 1.00 84.19 387 SER A O 1
ATOM 3131 N N . GLY A 1 388 ? 21.506 -3.599 -43.638 1.00 84.75 388 GLY A N 1
ATOM 3132 C CA . GLY A 1 388 ? 20.272 -3.684 -42.854 1.00 84.75 388 GLY A CA 1
ATOM 3133 C C . GLY A 1 388 ? 20.269 -2.770 -41.626 1.00 84.75 388 GLY A C 1
ATOM 3134 O O . GLY A 1 388 ? 19.232 -2.203 -41.287 1.00 84.75 388 GLY A O 1
ATOM 3135 N N . VAL A 1 389 ? 21.422 -2.603 -40.974 1.00 86.06 389 VAL A N 1
ATOM 3136 C CA . VAL A 1 389 ? 21.563 -1.712 -39.817 1.00 86.06 389 VAL A CA 1
ATOM 3137 C C . VAL A 1 389 ? 21.622 -0.244 -40.264 1.00 86.06 389 VAL A C 1
ATOM 3139 O O . VAL A 1 389 ? 20.893 0.575 -39.712 1.00 86.06 389 VAL A O 1
ATOM 3142 N N . GLN A 1 390 ? 22.384 0.080 -41.313 1.00 87.56 390 GLN A N 1
ATOM 3143 C CA . GLN A 1 390 ? 22.497 1.428 -41.893 1.00 87.56 390 GLN A CA 1
ATOM 3144 C C . GLN A 1 390 ? 21.179 1.954 -42.458 1.00 87.56 390 GLN A C 1
ATOM 3146 O O . GLN A 1 390 ? 20.857 3.123 -42.270 1.00 87.56 390 GLN A O 1
ATOM 3151 N N . ALA A 1 391 ? 20.379 1.093 -43.099 1.00 87.19 391 ALA A N 1
ATOM 3152 C CA . ALA A 1 391 ? 19.057 1.476 -43.596 1.00 87.19 391 ALA A CA 1
ATOM 3153 C C . ALA A 1 391 ? 18.146 2.016 -42.481 1.00 87.19 391 ALA A C 1
ATOM 3155 O O . ALA A 1 391 ? 17.241 2.804 -42.747 1.00 87.19 391 ALA A O 1
ATOM 3156 N N . ARG A 1 392 ? 18.375 1.586 -41.234 1.00 87.38 392 ARG A N 1
ATOM 3157 C CA . ARG A 1 392 ? 17.618 2.037 -40.066 1.00 87.38 392 ARG A CA 1
ATOM 3158 C C . ARG A 1 392 ? 18.325 3.126 -39.264 1.00 87.38 392 ARG A C 1
ATOM 3160 O O . ARG A 1 392 ? 17.646 3.973 -38.690 1.00 87.38 392 ARG A O 1
ATOM 3167 N N . PHE A 1 393 ? 19.651 3.099 -39.226 1.00 89.88 393 PHE A N 1
ATOM 3168 C CA . PHE A 1 393 ? 20.488 4.034 -38.482 1.00 89.88 393 PHE A CA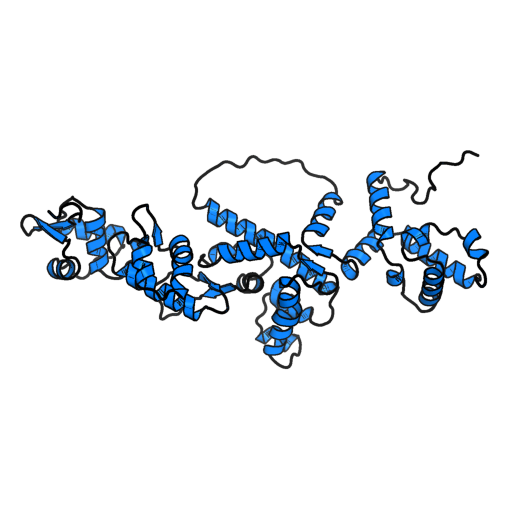 1
ATOM 3169 C C . PHE A 1 393 ? 21.533 4.651 -39.421 1.00 89.88 393 PHE A C 1
ATOM 3171 O O . PHE A 1 393 ? 22.660 4.154 -39.503 1.00 89.88 393 PHE A O 1
ATOM 3178 N N . PRO A 1 394 ? 21.177 5.736 -40.136 1.00 86.50 394 PRO A N 1
ATOM 3179 C CA . PRO A 1 394 ? 22.075 6.406 -41.079 1.00 86.50 394 PRO A CA 1
ATOM 3180 C C . PRO A 1 394 ? 23.340 6.996 -40.435 1.00 86.50 394 PRO A C 1
ATOM 3182 O O . PRO A 1 394 ? 24.280 7.338 -41.144 1.00 86.50 394 PRO A O 1
ATOM 3185 N N . GLN A 1 395 ? 23.373 7.111 -39.101 1.00 85.69 395 GLN A N 1
ATOM 3186 C CA . GLN A 1 395 ? 24.549 7.526 -38.329 1.00 85.69 395 GLN A CA 1
ATOM 3187 C C . GLN A 1 395 ? 25.707 6.525 -38.436 1.00 85.69 395 GLN A C 1
ATOM 3189 O O . GLN A 1 395 ? 26.846 6.870 -38.129 1.00 85.69 395 GLN A O 1
ATOM 3194 N N . ILE A 1 396 ? 25.434 5.286 -38.851 1.00 87.62 396 ILE A N 1
ATOM 3195 C CA . ILE A 1 396 ? 26.462 4.264 -39.004 1.00 87.62 396 ILE A CA 1
ATOM 3196 C C . ILE A 1 396 ? 27.133 4.419 -40.365 1.00 87.62 396 ILE A C 1
ATOM 3198 O O . ILE A 1 396 ? 26.524 4.197 -41.412 1.00 87.62 396 ILE A O 1
ATOM 3202 N N . SER A 1 397 ? 28.416 4.751 -40.354 1.00 85.75 397 SER A N 1
ATOM 3203 C CA . SER A 1 397 ? 29.255 4.825 -41.547 1.00 85.75 397 SER A CA 1
ATOM 3204 C C . SER A 1 397 ? 30.245 3.674 -41.614 1.00 85.75 397 SER A C 1
ATOM 3206 O O . SER A 1 397 ? 30.452 2.945 -40.642 1.00 85.75 397 SER A O 1
ATOM 3208 N N . THR A 1 398 ? 30.881 3.546 -42.774 1.00 82.50 398 THR A N 1
ATOM 3209 C CA . THR A 1 398 ? 32.030 2.672 -42.968 1.00 82.50 398 THR A CA 1
ATOM 3210 C C . THR A 1 398 ? 33.301 3.459 -43.222 1.00 82.50 398 THR A C 1
ATOM 3212 O O . THR A 1 398 ? 33.298 4.389 -44.025 1.00 82.50 398 THR A O 1
ATOM 3215 N N . GLU A 1 399 ? 34.385 3.040 -42.577 1.00 71.38 399 GLU A N 1
ATOM 3216 C CA . GLU A 1 399 ? 35.746 3.338 -43.021 1.00 71.38 399 GLU A CA 1
ATOM 3217 C C . GLU A 1 399 ? 36.262 2.111 -43.796 1.00 71.38 399 GLU A C 1
ATOM 3219 O O . GLU A 1 399 ? 36.131 0.966 -43.344 1.00 71.38 399 GLU A O 1
ATOM 3224 N N . ASP A 1 400 ? 36.768 2.342 -45.010 1.00 67.31 400 ASP A N 1
ATOM 3225 C CA . ASP A 1 400 ? 37.376 1.333 -45.894 1.00 67.31 400 ASP A CA 1
ATOM 3226 C C . ASP A 1 400 ? 36.523 0.073 -46.178 1.00 67.31 400 ASP A C 1
ATOM 3228 O O . ASP A 1 400 ? 37.051 -1.030 -46.342 1.00 67.31 400 ASP A O 1
ATOM 3232 N N . ASP A 1 401 ? 35.189 0.212 -46.207 1.00 65.75 401 ASP A N 1
ATOM 3233 C CA . ASP A 1 401 ? 34.187 -0.856 -46.428 1.00 65.75 401 ASP A CA 1
ATOM 3234 C C . ASP A 1 401 ? 34.235 -2.048 -45.443 1.00 65.75 401 ASP A C 1
ATOM 3236 O O . ASP A 1 401 ? 33.462 -3.005 -45.565 1.00 65.75 401 ASP A O 1
ATOM 3240 N N . ARG A 1 402 ? 35.116 -2.007 -44.435 1.00 78.25 402 ARG A N 1
ATOM 3241 C CA . ARG A 1 402 ? 35.382 -3.123 -43.506 1.00 78.25 402 ARG A CA 1
ATOM 3242 C C . ARG A 1 402 ? 35.196 -2.765 -42.038 1.00 78.25 402 ARG A C 1
ATOM 3244 O O . ARG A 1 402 ? 34.958 -3.673 -41.237 1.00 78.25 402 ARG A O 1
ATOM 3251 N N . LEU A 1 403 ? 35.286 -1.484 -41.695 1.00 87.81 403 LEU A N 1
ATOM 3252 C CA . LEU A 1 403 ? 35.141 -0.980 -40.333 1.00 87.81 403 LEU A CA 1
ATOM 3253 C C . LEU A 1 403 ? 33.838 -0.202 -40.218 1.00 87.81 403 LEU A C 1
ATOM 3255 O O . LEU A 1 403 ? 33.515 0.603 -41.084 1.00 87.81 403 LEU A O 1
ATOM 3259 N N . TRP A 1 404 ? 33.057 -0.487 -39.185 1.00 90.25 404 TRP A N 1
ATOM 3260 C CA . TRP A 1 404 ? 31.749 0.105 -38.930 1.00 90.25 404 TRP A CA 1
ATOM 3261 C C . TRP A 1 404 ? 31.895 1.098 -37.786 1.00 90.25 404 TRP A C 1
ATOM 3263 O O . TRP A 1 404 ? 32.472 0.764 -36.756 1.00 90.25 404 TRP A O 1
ATOM 3273 N N . GLN A 1 405 ? 31.355 2.300 -37.936 1.00 90.25 405 GLN A N 1
ATOM 3274 C CA . GLN A 1 405 ? 31.525 3.361 -36.948 1.00 90.25 405 GLN A CA 1
ATOM 3275 C C . GLN A 1 405 ? 30.206 4.094 -36.725 1.00 90.25 405 GLN A C 1
ATOM 3277 O O . GLN A 1 405 ? 29.477 4.372 -37.677 1.00 90.25 405 GLN A O 1
ATOM 3282 N N . TRP A 1 406 ? 29.906 4.423 -35.469 1.00 90.19 406 TRP A N 1
ATOM 3283 C CA . TRP A 1 406 ? 28.832 5.351 -35.128 1.00 90.19 406 TRP A CA 1
ATOM 3284 C C . TRP A 1 406 ? 29.349 6.788 -35.198 1.00 90.19 406 TRP A C 1
ATOM 3286 O O . TRP A 1 406 ? 30.252 7.158 -34.444 1.00 90.19 406 TRP A O 1
ATOM 3296 N N . LYS A 1 407 ? 28.786 7.599 -36.098 1.00 83.75 407 LYS A N 1
ATOM 3297 C CA . LYS A 1 407 ? 29.099 9.027 -36.183 1.00 83.75 407 LYS A CA 1
ATOM 3298 C C . LYS A 1 407 ? 28.345 9.789 -35.105 1.00 83.75 407 LYS A C 1
ATOM 3300 O O . LYS A 1 407 ? 27.114 9.741 -35.051 1.00 83.75 407 LYS A O 1
ATOM 3305 N N . ASN A 1 408 ? 29.079 10.541 -34.292 1.00 66.56 408 ASN A N 1
ATOM 3306 C CA . ASN A 1 408 ? 28.461 11.494 -33.386 1.00 66.56 408 ASN A CA 1
ATOM 3307 C C . ASN A 1 408 ? 27.764 12.573 -34.215 1.00 66.56 408 ASN A C 1
ATOM 3309 O O . ASN A 1 408 ? 28.360 13.203 -35.085 1.00 66.56 408 ASN A O 1
ATOM 3313 N N . THR A 1 409 ? 26.488 12.819 -33.931 1.00 57.62 409 THR A N 1
ATOM 3314 C CA . THR A 1 409 ? 25.710 13.886 -34.579 1.00 57.62 409 THR A CA 1
ATOM 3315 C C . THR A 1 409 ? 26.209 15.298 -34.241 1.00 57.62 409 THR A C 1
ATOM 3317 O O . THR A 1 409 ? 25.625 16.266 -34.714 1.00 57.62 409 THR A O 1
ATOM 3320 N N . SER A 1 410 ? 27.274 15.432 -33.441 1.00 45.81 410 SER A N 1
ATOM 3321 C CA . SER A 1 410 ? 28.022 16.681 -33.250 1.00 45.81 410 SER A CA 1
ATOM 3322 C C . SER A 1 410 ? 28.960 17.022 -34.414 1.00 45.81 410 SER A C 1
ATOM 3324 O O . SER A 1 410 ? 29.408 18.159 -34.479 1.00 45.81 410 SER A O 1
ATOM 3326 N N . ASP A 1 411 ? 29.218 16.078 -35.329 1.00 36.75 411 ASP A N 1
ATOM 3327 C CA . ASP A 1 411 ? 30.141 16.246 -36.465 1.00 36.75 411 ASP A CA 1
ATOM 3328 C C . ASP A 1 411 ? 29.412 16.343 -37.820 1.00 36.75 411 ASP A C 1
ATOM 3330 O O . ASP A 1 411 ? 29.938 15.950 -38.865 1.00 36.75 411 ASP A O 1
ATOM 3334 N N . ALA A 1 412 ? 28.180 16.856 -37.827 1.00 25.56 412 ALA A N 1
ATOM 3335 C CA . ALA A 1 412 ? 27.558 17.329 -39.062 1.00 25.56 412 ALA A CA 1
ATOM 3336 C C . ALA A 1 412 ? 27.943 18.810 -39.277 1.00 25.56 412 ALA A C 1
ATOM 3338 O O . ALA A 1 412 ? 27.763 19.590 -38.339 1.00 2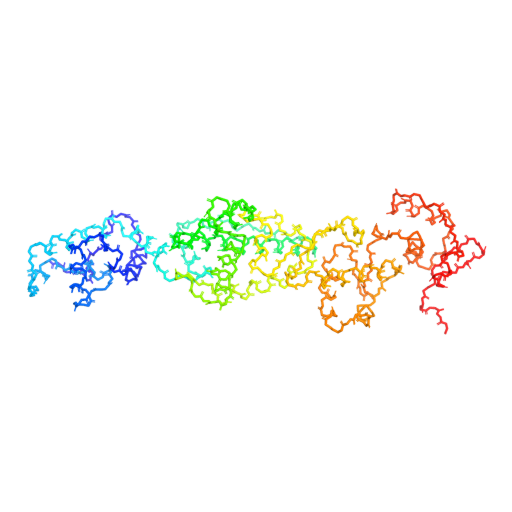5.56 412 ALA A O 1
ATOM 3339 N N . PRO A 1 413 ? 28.484 19.201 -40.449 1.00 32.03 413 PRO A N 1
ATOM 3340 C CA . PRO A 1 413 ? 28.729 20.608 -40.772 1.00 32.03 413 PRO A CA 1
ATOM 3341 C C . PRO A 1 413 ? 27.444 21.441 -40.834 1.00 32.03 413 PRO A C 1
ATOM 3343 O O . PRO A 1 413 ? 26.370 20.868 -41.144 1.00 32.03 413 PRO A O 1
#

pLDDT: mean 82.71, std 16.17, range [25.56, 95.94]

Secondary structure (DSSP, 8-state):
----SS--SS-STT---HHHHHHHHHHHHHSBGGGG--SHHHHHHHHHHHHTT--BHHHHHH--HHHHHTSTT--HHHHHHHHHHHHHHHH-HHHHHHHHHHHT--EEETHHHHHHHTTS-------PPPPP--TTHHHHHHHHHHHHHHHHHHHHHHHHHHHH-TTTHHHHIIIIIS---HHHHHHHTT-S-HHHHHIIIIIIIIHHHHTT--BTTEEE-HHHHHHHHHHHHHHTT-BGGGGTT--SS-HHHHHHHTTEEEEPPPTT--S--S-EEEEGGGHHHHHHHHHHHHHHHHT-SS-B-HHHHHHTS-HHHHHHHHHHHHH-TTEEE-SS-EEE-GGG---HHHHHHHHHHHTTTS-EEHHHHHHHHHHHHSS--S---HHHHHTT-TTEEEETTTEEEEPPGGG--

Radius of gyration: 33.52 Å; chains: 1; bounding box: 70×40×110 Å